Protein AF-0000000087792563 (afdb_homodimer)

Structure (mmCIF, N/CA/C/O backbone):
data_AF-0000000087792563-model_v1
#
loop_
_entity.id
_entity.type
_entity.pdbx_description
1 polymer 'Type III pantothenate kinase'
#
loop_
_atom_site.group_PDB
_atom_site.id
_atom_site.type_symbol
_atom_site.label_atom_id
_atom_site.label_alt_id
_atom_site.label_comp_id
_atom_site.label_asym_id
_atom_site.label_entity_id
_atom_site.label_seq_id
_atom_site.pdbx_PDB_ins_code
_atom_site.Cartn_x
_atom_site.Cartn_y
_atom_site.Cartn_z
_atom_site.occupancy
_atom_site.B_iso_or_equiv
_atom_site.auth_seq_id
_atom_site.auth_comp_id
_atom_site.auth_asym_id
_atom_site.auth_atom_id
_atom_site.pdbx_PDB_model_num
ATOM 1 N N . MET A 1 1 ? -8.352 38.094 11.867 1 97.44 1 MET A N 1
ATOM 2 C CA . MET A 1 1 ? -8.586 36.688 11.609 1 97.44 1 MET A CA 1
ATOM 3 C C . MET A 1 1 ? -7.312 36 11.148 1 97.44 1 MET A C 1
ATOM 5 O O . MET A 1 1 ? -6.418 36.656 10.594 1 97.44 1 MET A O 1
ATOM 9 N N . LEU A 1 2 ? -7.184 34.75 11.477 1 98.69 2 LEU A N 1
ATOM 10 C CA . LEU A 1 2 ? -6.02 33.969 11.055 1 98.69 2 LEU A CA 1
ATOM 11 C C . LEU A 1 2 ? -6.34 33.156 9.82 1 98.69 2 LEU A C 1
ATOM 13 O O . LEU A 1 2 ? -7.367 32.469 9.773 1 98.69 2 LEU A O 1
ATOM 17 N N . LEU A 1 3 ? -5.531 33.25 8.812 1 98.75 3 LEU A N 1
ATOM 18 C CA . LEU A 1 3 ? -5.582 32.375 7.633 1 98.75 3 LEU A CA 1
ATOM 19 C C . LEU A 1 3 ? -4.496 31.312 7.699 1 98.75 3 LEU A C 1
ATOM 21 O O . LEU A 1 3 ? -3.305 31.625 7.73 1 98.75 3 LEU A O 1
ATOM 25 N N . ALA A 1 4 ? -4.926 30.094 7.801 1 98.75 4 ALA A N 1
ATOM 26 C CA . ALA A 1 4 ? -3.992 28.969 7.918 1 98.75 4 ALA A CA 1
ATOM 27 C C . ALA A 1 4 ? -3.92 28.172 6.617 1 98.75 4 ALA A C 1
ATOM 29 O O . ALA A 1 4 ? -4.953 27.812 6.047 1 98.75 4 ALA A O 1
ATOM 30 N N . PHE A 1 5 ? -2.705 27.922 6.078 1 98.62 5 PHE A N 1
ATOM 31 C CA . PHE A 1 5 ? -2.465 27.156 4.863 1 98.62 5 PHE A CA 1
ATOM 32 C C . PHE A 1 5 ? -1.824 25.812 5.184 1 98.62 5 PHE A C 1
ATOM 34 O O . PHE A 1 5 ? -0.729 25.75 5.75 1 98.62 5 PHE A O 1
ATOM 41 N N . ASP A 1 6 ? -2.488 24.797 4.914 1 98.31 6 ASP A N 1
ATOM 42 C CA . ASP A 1 6 ? -1.938 23.438 4.898 1 98.31 6 ASP A CA 1
ATOM 43 C C . ASP A 1 6 ? -1.654 22.984 3.469 1 98.31 6 ASP A C 1
ATOM 45 O O . ASP A 1 6 ? -2.561 22.531 2.764 1 98.31 6 ASP A O 1
ATOM 49 N N . ILE A 1 7 ? -0.394 23.016 3.068 1 98 7 ILE A N 1
ATOM 50 C CA . ILE A 1 7 ? -0.004 22.75 1.687 1 98 7 ILE A CA 1
ATOM 51 C C . ILE A 1 7 ? 0.603 21.359 1.575 1 98 7 ILE A C 1
ATOM 53 O O . ILE A 1 7 ? 1.787 21.156 1.861 1 98 7 ILE A O 1
ATOM 57 N N . GLY A 1 8 ? -0.224 20.469 1.134 1 96.56 8 GLY A N 1
ATOM 58 C CA . GLY A 1 8 ? 0.228 19.109 0.909 1 96.56 8 GLY A CA 1
ATOM 59 C C . GLY A 1 8 ? 0.526 18.812 -0.548 1 96.56 8 GLY A C 1
ATOM 60 O O . GLY A 1 8 ? 0.315 19.656 -1.416 1 96.56 8 GLY A O 1
ATOM 61 N N . ASN A 1 9 ? 0.965 17.594 -0.846 1 95.88 9 ASN A N 1
ATOM 62 C CA . ASN A 1 9 ? 1.388 17.188 -2.184 1 95.88 9 ASN A CA 1
ATOM 63 C C . ASN A 1 9 ? 0.203 17.094 -3.141 1 95.88 9 ASN A C 1
ATOM 65 O O . ASN A 1 9 ? 0.352 17.328 -4.344 1 95.88 9 ASN A O 1
ATOM 69 N N . THR A 1 10 ? -0.894 16.766 -2.631 1 95.44 10 THR A N 1
ATOM 70 C CA . THR A 1 10 ? -2.062 16.531 -3.471 1 95.44 10 THR A CA 1
ATOM 71 C C . THR A 1 10 ? -3.049 17.688 -3.363 1 95.44 10 THR A C 1
ATOM 73 O O . THR A 1 10 ? -3.604 18.125 -4.367 1 95.44 10 THR A O 1
ATOM 76 N N . ASN A 1 11 ? -3.199 18.141 -2.129 1 95.94 11 ASN A N 1
ATOM 77 C CA . ASN A 1 11 ? -4.184 19.188 -1.896 1 95.94 11 ASN A CA 1
ATOM 78 C C . ASN A 1 11 ? -3.605 20.312 -1.044 1 95.94 11 ASN A C 1
ATOM 80 O O . ASN A 1 11 ? -2.717 20.078 -0.222 1 95.94 11 ASN A O 1
ATOM 84 N N . LEU A 1 12 ? -4.117 21.453 -1.312 1 97 12 LEU A N 1
ATOM 85 C CA . LEU A 1 12 ? -3.902 22.641 -0.505 1 97 12 LEU A CA 1
ATOM 86 C C . LEU A 1 12 ? -5.172 23.031 0.243 1 97 12 LEU A C 1
ATOM 88 O O . LEU A 1 12 ? -6.188 23.359 -0.376 1 97 12 LEU A O 1
ATOM 92 N N . THR A 1 13 ? -5.113 22.938 1.584 1 98.12 13 THR A N 1
ATOM 93 C CA . THR A 1 13 ? -6.27 23.266 2.406 1 98.12 13 THR A CA 1
ATOM 94 C C . THR A 1 13 ? -6.059 24.594 3.121 1 98.12 13 THR A C 1
ATOM 96 O O . THR A 1 13 ? -5 24.828 3.709 1 98.12 13 THR A O 1
ATOM 99 N N . VAL A 1 14 ? -7.055 25.484 3.029 1 98.5 14 VAL A N 1
ATOM 100 C CA . VAL A 1 14 ? -6.996 26.797 3.662 1 98.5 14 VAL A CA 1
ATOM 101 C C . VAL A 1 14 ? -8.117 26.922 4.695 1 98.5 14 VAL A C 1
ATOM 103 O O . VAL A 1 14 ? -9.273 26.609 4.406 1 98.5 14 VAL A O 1
ATOM 106 N N . GLY A 1 15 ? -7.734 27.344 5.914 1 98.56 15 GLY A N 1
ATOM 107 C CA . GLY A 1 15 ? -8.711 27.594 6.957 1 98.56 15 GLY A CA 1
ATOM 108 C C . GLY A 1 15 ? -8.695 29.031 7.457 1 98.56 15 GLY A C 1
ATOM 109 O O . GLY A 1 15 ? -7.625 29.609 7.66 1 98.56 15 GLY A O 1
ATOM 110 N N . LEU A 1 16 ? -9.859 29.672 7.551 1 98.69 16 LEU A N 1
ATOM 111 C CA . LEU A 1 16 ? -10.016 31 8.117 1 98.69 16 LEU A CA 1
ATOM 112 C C . LEU A 1 16 ? -10.57 30.938 9.539 1 98.69 16 LEU A C 1
ATOM 114 O O . LEU A 1 16 ? -11.703 30.5 9.75 1 98.69 16 LEU A O 1
ATOM 118 N N . TRP A 1 17 ? -9.734 31.359 10.492 1 98.56 17 TRP A N 1
ATOM 119 C CA . TRP A 1 17 ? -10.109 31.297 11.898 1 98.56 17 TRP A CA 1
ATOM 120 C C . TRP A 1 17 ? -10.586 32.656 12.391 1 98.56 17 TRP A C 1
ATOM 122 O O . TRP A 1 17 ? -9.898 33.688 12.211 1 98.56 17 TRP A O 1
ATOM 132 N N . LYS A 1 18 ? -11.719 32.719 12.992 1 97.56 18 LYS A N 1
ATOM 133 C CA . LYS A 1 18 ? -12.195 33.812 13.812 1 97.56 18 LYS A CA 1
ATOM 134 C C . LYS A 1 18 ? -12.141 33.469 15.297 1 97.56 18 LYS A C 1
ATOM 136 O O . LYS A 1 18 ? -13.094 32.938 15.844 1 97.56 18 LYS A O 1
ATOM 141 N N . GLY A 1 19 ? -11.055 33.938 15.961 1 94.69 19 GLY A N 1
ATOM 142 C CA . GLY A 1 19 ? -10.797 33.406 17.281 1 94.69 19 GLY A CA 1
ATOM 143 C C . GLY A 1 19 ? -10.594 31.891 17.281 1 94.69 19 GLY A C 1
ATOM 144 O O . GLY A 1 19 ? -9.75 31.375 16.547 1 94.69 19 GLY A O 1
ATOM 145 N N . ASP A 1 20 ? -11.477 31.219 18.016 1 95.5 20 ASP A N 1
ATOM 146 C CA . ASP A 1 20 ? -11.328 29.766 18.109 1 95.5 20 ASP A CA 1
ATOM 147 C C . ASP A 1 20 ? -12.25 29.047 17.125 1 95.5 20 ASP A C 1
ATOM 149 O O . ASP A 1 20 ? -12.203 27.828 17.016 1 95.5 20 ASP A O 1
ATOM 153 N N . GLU A 1 21 ? -12.922 29.797 16.375 1 97.38 21 GLU A N 1
ATOM 154 C CA . GLU A 1 21 ? -13.898 29.219 15.453 1 97.38 21 GLU A CA 1
ATOM 155 C C . GLU A 1 21 ? -13.336 29.156 14.031 1 97.38 21 GLU A C 1
ATOM 157 O O . GLU A 1 21 ? -12.797 30.141 13.523 1 97.38 21 GLU A O 1
ATOM 162 N N . LEU A 1 22 ? -13.391 27.984 13.445 1 98.12 22 LEU A N 1
ATOM 163 C CA . LEU A 1 22 ? -13.102 27.859 12.023 1 98.12 22 LEU A CA 1
ATOM 164 C C . LEU A 1 22 ? -14.25 28.406 11.18 1 98.12 22 LEU A C 1
ATOM 166 O O . LEU A 1 22 ? -15.188 27.656 10.859 1 98.12 22 LEU A O 1
ATOM 170 N N . ALA A 1 23 ? -14.148 29.609 10.742 1 98.06 23 ALA A N 1
ATOM 171 C CA . ALA A 1 23 ? -15.234 30.344 10.094 1 98.06 23 ALA A CA 1
ATOM 172 C C . ALA A 1 23 ? -15.453 29.844 8.664 1 98.06 23 ALA A C 1
ATOM 174 O O . ALA A 1 23 ? -16.578 29.891 8.156 1 98.06 23 ALA A O 1
ATOM 175 N N . ALA A 1 24 ? -14.422 29.422 7.98 1 97.94 24 ALA A N 1
ATOM 176 C CA . ALA A 1 24 ? -14.484 28.906 6.617 1 97.94 24 ALA A CA 1
ATOM 177 C C . ALA A 1 24 ? -13.281 28.016 6.312 1 97.94 24 ALA A C 1
ATOM 179 O O . ALA A 1 24 ? -12.234 28.141 6.953 1 97.94 24 ALA A O 1
ATOM 180 N N . GLN A 1 25 ? -13.477 27.172 5.414 1 98.19 25 GLN A N 1
ATOM 181 C CA . GLN A 1 25 ? -12.422 26.281 4.949 1 98.19 25 GLN A CA 1
ATOM 182 C C . GLN A 1 25 ? -12.555 26 3.459 1 98.19 25 GLN A C 1
ATOM 184 O O . GLN A 1 25 ? -13.672 25.828 2.953 1 98.19 25 GLN A O 1
ATOM 189 N N . TRP A 1 26 ? -11.461 25.938 2.723 1 98.31 26 TRP A N 1
ATOM 190 C CA . TRP A 1 26 ? -11.43 25.641 1.292 1 98.31 26 TRP A CA 1
ATOM 191 C C . TRP A 1 26 ? -10.336 24.641 0.961 1 98.31 26 TRP A C 1
ATOM 193 O O . TRP A 1 26 ? -9.328 24.547 1.668 1 98.31 26 TRP A O 1
ATOM 203 N N . ARG A 1 27 ? -10.594 23.875 0.012 1 97.06 27 ARG A N 1
ATOM 204 C CA . ARG A 1 27 ? -9.625 22.891 -0.464 1 97.06 27 ARG A CA 1
ATOM 205 C C . ARG A 1 27 ? -9.375 23.047 -1.959 1 97.06 27 ARG A C 1
ATOM 207 O O . ARG A 1 27 ? -10.32 23.125 -2.748 1 97.06 27 ARG A O 1
ATOM 214 N N . TYR A 1 28 ? -8.086 23.078 -2.363 1 98 28 TYR A N 1
ATOM 215 C CA . TYR A 1 28 ? -7.648 23.188 -3.752 1 98 28 TYR A CA 1
ATOM 216 C C . TYR A 1 28 ? -6.691 22.062 -4.105 1 98 28 TYR A C 1
ATOM 218 O O . TYR A 1 28 ? -6.023 21.5 -3.227 1 98 28 TYR A O 1
ATOM 226 N N . ALA A 1 29 ? -6.676 21.672 -5.434 1 96.94 29 ALA A N 1
ATOM 227 C CA . ALA A 1 29 ? -5.613 20.781 -5.887 1 96.94 29 ALA A CA 1
ATOM 228 C C . ALA A 1 29 ? -4.254 21.469 -5.832 1 96.94 29 ALA A C 1
ATOM 230 O O . ALA A 1 29 ? -4.133 22.641 -6.188 1 96.94 29 ALA A O 1
ATOM 231 N N . THR A 1 30 ? -3.273 20.75 -5.336 1 96.75 30 THR A N 1
ATOM 232 C CA . THR A 1 30 ? -1.925 21.312 -5.344 1 96.75 30 THR A CA 1
ATOM 233 C C . THR A 1 30 ? -1.375 21.375 -6.766 1 96.75 30 THR A C 1
ATOM 235 O O . THR A 1 30 ? -1.24 20.359 -7.434 1 96.75 30 THR A O 1
ATOM 238 N N . ARG A 1 31 ? -1.188 22.594 -7.207 1 96 31 ARG A N 1
ATOM 239 C CA . ARG A 1 31 ? -0.483 22.844 -8.461 1 96 31 ARG A CA 1
ATOM 240 C C . ARG A 1 31 ? 0.932 23.344 -8.195 1 96 31 ARG A C 1
ATOM 242 O O . ARG A 1 31 ? 1.132 24.531 -7.918 1 96 31 ARG A O 1
ATOM 249 N N . ARG A 1 32 ? 1.85 22.531 -8.414 1 93.69 32 ARG A N 1
ATOM 250 C CA . ARG A 1 32 ? 3.227 22.766 -7.996 1 93.69 32 ARG A CA 1
ATOM 251 C C . ARG A 1 32 ? 3.811 23.969 -8.727 1 93.69 32 ARG A C 1
ATOM 253 O O . ARG A 1 32 ? 4.766 24.594 -8.258 1 93.69 32 ARG A O 1
ATOM 260 N N . ASP A 1 33 ? 3.203 24.281 -9.867 1 95.94 33 ASP A N 1
ATOM 261 C CA . ASP A 1 33 ? 3.717 25.375 -10.672 1 95.94 33 ASP A CA 1
ATOM 262 C C . ASP A 1 33 ? 2.867 26.641 -10.484 1 95.94 33 ASP A C 1
ATOM 264 O O . ASP A 1 33 ? 3.031 27.609 -11.211 1 95.94 33 ASP A O 1
ATOM 268 N N . ALA A 1 34 ? 1.968 26.594 -9.547 1 96.75 34 ALA A N 1
ATOM 269 C CA . ALA A 1 34 ? 1.089 27.75 -9.32 1 96.75 34 ALA A CA 1
ATOM 270 C C . ALA A 1 34 ? 1.886 28.969 -8.883 1 96.75 34 ALA A C 1
ATOM 272 O O . ALA A 1 34 ? 2.838 28.859 -8.109 1 96.75 34 ALA A O 1
ATOM 273 N N . THR A 1 35 ? 1.521 30.172 -9.375 1 97 35 THR A N 1
ATOM 274 C CA . THR A 1 35 ? 2.121 31.438 -8.969 1 97 35 THR A CA 1
ATOM 275 C C . THR A 1 35 ? 1.335 32.062 -7.82 1 97 35 THR A C 1
ATOM 277 O O . THR A 1 35 ? 0.218 31.641 -7.523 1 97 35 THR A O 1
ATOM 280 N N . SER A 1 36 ? 2.002 33.062 -7.184 1 97.88 36 SER A N 1
ATOM 281 C CA . SER A 1 36 ? 1.341 33.812 -6.117 1 97.88 36 SER A CA 1
ATOM 282 C C . SER A 1 36 ? 0.033 34.406 -6.598 1 97.88 36 SER A C 1
ATOM 284 O O . SER A 1 36 ? -0.958 34.438 -5.867 1 97.88 36 SER A O 1
ATOM 286 N N . ASP A 1 37 ? -0.031 34.844 -7.848 1 97.88 37 ASP A N 1
ATOM 287 C CA . ASP A 1 37 ? -1.223 35.469 -8.406 1 97.88 37 ASP A CA 1
ATOM 288 C C . ASP A 1 37 ? -2.352 34.469 -8.586 1 97.88 37 ASP A C 1
ATOM 290 O O . ASP A 1 37 ? -3.523 34.781 -8.398 1 97.88 37 ASP A O 1
ATOM 294 N N . GLU A 1 38 ? -2.014 33.281 -9 1 97.75 38 GLU A N 1
ATOM 295 C CA . GLU A 1 38 ? -3.021 32.25 -9.164 1 97.75 38 GLU A CA 1
ATOM 296 C C . GLU A 1 38 ? -3.602 31.812 -7.812 1 97.75 38 GLU A C 1
ATOM 298 O O . GLU A 1 38 ? -4.805 31.594 -7.695 1 97.75 38 GLU A O 1
ATOM 303 N N . LEU A 1 39 ? -2.699 31.672 -6.836 1 97.62 39 LEU A N 1
ATOM 304 C CA . LEU A 1 39 ? -3.174 31.406 -5.484 1 97.62 39 LEU A CA 1
ATOM 305 C C . LEU A 1 39 ? -4.152 32.469 -5.023 1 97.62 39 LEU A C 1
ATOM 307 O O . LEU A 1 39 ? -5.199 32.156 -4.453 1 97.62 39 LEU A O 1
ATOM 311 N N . ALA A 1 40 ? -3.83 33.719 -5.285 1 97.56 40 ALA A N 1
ATOM 312 C CA . ALA A 1 40 ? -4.656 34.875 -4.898 1 97.56 40 ALA A CA 1
ATOM 313 C C . ALA A 1 40 ? -6.012 34.844 -5.598 1 97.56 40 ALA A C 1
ATOM 315 O O . ALA A 1 40 ? -7.043 35.094 -4.973 1 97.56 40 ALA A O 1
ATOM 316 N N . ALA A 1 41 ? -5.98 34.594 -6.867 1 97.25 41 ALA A N 1
ATOM 317 C CA . ALA A 1 41 ? -7.211 34.562 -7.648 1 97.25 41 ALA A CA 1
ATOM 318 C C . ALA A 1 41 ? -8.18 33.5 -7.102 1 97.25 41 ALA A C 1
ATOM 320 O O . ALA A 1 41 ? -9.367 33.781 -6.93 1 97.25 41 ALA A O 1
ATOM 321 N N . ASN A 1 42 ? -7.664 32.312 -6.871 1 96.62 42 ASN A N 1
ATOM 322 C CA . ASN A 1 42 ? -8.492 31.234 -6.336 1 96.62 42 ASN A CA 1
ATOM 323 C C . ASN A 1 42 ? -9.062 31.594 -4.965 1 96.62 42 ASN A C 1
ATOM 325 O O . ASN A 1 42 ? -10.258 31.422 -4.723 1 96.62 42 ASN A O 1
ATOM 329 N N . LEU A 1 43 ? -8.203 32.094 -4.109 1 97.75 43 LEU A N 1
ATOM 330 C CA . LEU A 1 43 ? -8.633 32.375 -2.746 1 97.75 43 LEU A CA 1
ATOM 331 C C . LEU A 1 43 ? -9.602 33.562 -2.723 1 97.75 43 LEU A C 1
ATOM 333 O O . LEU A 1 43 ? -10.516 33.625 -1.894 1 97.75 43 LEU A O 1
ATOM 337 N N . TYR A 1 44 ? -9.391 34.531 -3.617 1 97.44 44 TYR A N 1
ATOM 338 C CA . TYR A 1 44 ? -10.242 35.688 -3.674 1 97.44 44 TYR A CA 1
ATOM 339 C C . TYR A 1 44 ? -11.695 35.312 -3.949 1 97.44 44 TYR A C 1
ATOM 341 O O . TYR A 1 44 ? -12.609 35.812 -3.301 1 97.44 44 TYR A O 1
ATOM 349 N N . VAL A 1 45 ? -11.891 34.438 -4.898 1 97.62 45 VAL A N 1
ATOM 350 C CA . VAL A 1 45 ? -13.234 33.969 -5.234 1 97.62 45 VAL A CA 1
ATOM 351 C C . VAL A 1 45 ? -13.852 33.281 -4.02 1 97.62 45 VAL A C 1
ATOM 353 O O . VAL A 1 45 ? -15.023 33.5 -3.705 1 97.62 45 VAL A O 1
ATOM 356 N N . SER A 1 46 ? -13.047 32.469 -3.344 1 97.69 46 SER A N 1
ATOM 357 C CA . SER A 1 46 ? -13.516 31.781 -2.148 1 97.69 46 SER A CA 1
ATOM 358 C C . SER A 1 46 ? -13.938 32.781 -1.066 1 97.69 46 SER A C 1
ATOM 360 O O . SER A 1 46 ? -14.977 32.594 -0.428 1 97.69 46 SER A O 1
ATOM 362 N N . PHE A 1 47 ? -13.148 33.781 -0.849 1 97.62 47 PHE A N 1
ATOM 363 C CA . PHE A 1 47 ? -13.453 34.781 0.147 1 97.62 47 PHE A CA 1
ATOM 364 C C . PHE A 1 47 ? -14.75 35.5 -0.19 1 97.62 47 PHE A C 1
ATOM 366 O O . PHE A 1 47 ? -15.633 35.656 0.664 1 97.62 47 PHE A O 1
ATOM 373 N N . GLN A 1 48 ? -14.914 35.906 -1.394 1 96.69 48 GLN A N 1
ATOM 374 C CA . GLN A 1 48 ? -16.078 36.688 -1.822 1 96.69 48 GLN A CA 1
ATOM 375 C C . GLN A 1 48 ? -17.359 35.875 -1.675 1 96.69 48 GLN A C 1
ATOM 377 O O . GLN A 1 48 ? -18.375 36.375 -1.188 1 96.69 48 GLN A O 1
ATOM 382 N N . THR A 1 49 ? -17.297 34.688 -2.09 1 96.81 49 THR A N 1
ATOM 383 C CA . THR A 1 49 ? -18.484 33.844 -2.049 1 96.81 49 THR A CA 1
ATOM 384 C C . THR A 1 49 ? -18.891 33.562 -0.607 1 96.81 49 THR A C 1
ATOM 386 O O . THR A 1 49 ? -20.078 33.344 -0.323 1 96.81 49 THR A O 1
ATOM 389 N N . ALA A 1 50 ? -17.969 33.625 0.329 1 96.62 50 ALA A N 1
ATOM 390 C CA . ALA A 1 50 ? -18.25 33.375 1.741 1 96.62 50 ALA A CA 1
ATOM 391 C C . ALA A 1 50 ? -18.469 34.688 2.496 1 96.62 50 ALA A C 1
ATOM 393 O O . ALA A 1 50 ? -18.641 34.688 3.717 1 96.62 50 ALA A O 1
ATOM 394 N N . SER A 1 51 ? -18.406 35.812 1.759 1 96.88 51 SER A N 1
ATOM 395 C CA . SER A 1 51 ? -18.672 37.156 2.307 1 96.88 51 SER A CA 1
ATOM 396 C C . SER A 1 51 ? -17.578 37.562 3.301 1 96.88 51 SER A C 1
ATOM 398 O O . SER A 1 51 ? -17.875 38.094 4.371 1 96.88 51 SER A O 1
ATOM 400 N N . PHE A 1 52 ? -16.359 37.188 3.01 1 97.31 52 PHE A N 1
ATOM 401 C CA . PHE A 1 52 ? -15.18 37.688 3.709 1 97.31 52 PHE A CA 1
ATOM 402 C C . PHE A 1 52 ? -14.352 38.594 2.801 1 97.31 52 PHE A C 1
ATOM 404 O O . PHE A 1 52 ? -14.586 38.656 1.591 1 97.31 52 PHE A O 1
ATOM 411 N N . ALA A 1 53 ? -13.477 39.344 3.402 1 97.19 53 ALA A N 1
ATOM 412 C CA . ALA A 1 53 ? -12.547 40.219 2.666 1 97.19 53 ALA A CA 1
ATOM 413 C C . ALA A 1 53 ? -11.109 39.969 3.115 1 97.19 53 ALA A C 1
ATOM 415 O O . ALA A 1 53 ? -10.859 39.625 4.277 1 97.19 53 ALA A O 1
ATOM 416 N N . PHE A 1 54 ? -10.172 40.156 2.17 1 97.12 54 PHE A N 1
ATOM 417 C CA . PHE A 1 54 ? -8.758 39.969 2.475 1 97.12 54 PHE A CA 1
ATOM 418 C C . PHE A 1 54 ? -8.336 40.844 3.637 1 97.12 54 PHE A C 1
ATOM 420 O O . PHE A 1 54 ? -7.48 40.469 4.438 1 97.12 54 PHE A O 1
ATOM 427 N N . ARG A 1 55 ? -8.938 42 3.756 1 96.12 55 ARG A N 1
ATOM 428 C CA . ARG A 1 55 ? -8.578 42.969 4.785 1 96.12 55 ARG A CA 1
ATOM 429 C C . ARG A 1 55 ? -8.914 42.438 6.176 1 96.12 55 ARG A C 1
ATOM 431 O O . ARG A 1 55 ? -8.383 42.938 7.176 1 96.12 55 ARG A O 1
ATOM 438 N N . ASP A 1 56 ? -9.789 41.406 6.254 1 95.19 56 ASP A N 1
ATOM 439 C CA . ASP A 1 56 ? -10.195 40.844 7.527 1 95.19 56 ASP A CA 1
ATOM 440 C C . ASP A 1 56 ? -9.094 39.938 8.109 1 95.19 56 ASP A C 1
ATOM 442 O O . ASP A 1 56 ? -9.133 39.594 9.289 1 95.19 56 ASP A O 1
ATOM 446 N N . VAL A 1 57 ? -8.133 39.625 7.289 1 98.31 57 VAL A N 1
ATOM 447 C CA . VAL A 1 57 ? -7.066 38.719 7.703 1 98.31 57 VAL A CA 1
ATOM 448 C C . VAL A 1 57 ? -5.957 39.5 8.383 1 98.31 57 VAL A C 1
ATOM 450 O O . VAL A 1 57 ? -5.438 40.469 7.824 1 98.31 57 VAL A O 1
ATOM 453 N N . THR A 1 58 ? -5.598 39.125 9.586 1 97.56 58 THR A N 1
ATOM 454 C CA . THR A 1 58 ? -4.582 39.844 10.352 1 97.56 58 THR A CA 1
ATOM 455 C C . THR A 1 58 ? -3.371 38.938 10.602 1 97.56 58 THR A C 1
ATOM 457 O O . THR A 1 58 ? -2.354 39.406 11.125 1 97.56 58 THR A O 1
ATOM 460 N N . GLY A 1 59 ? -3.418 37.688 10.336 1 98.38 59 GLY A N 1
ATOM 461 C CA . GLY A 1 59 ? -2.316 36.75 10.484 1 98.38 59 GLY A CA 1
ATOM 462 C C . GLY A 1 59 ? -2.381 35.594 9.5 1 98.38 59 GLY A C 1
ATOM 463 O O . GLY A 1 59 ? -3.467 35.219 9.07 1 98.38 59 GLY A O 1
ATOM 464 N N . ILE A 1 60 ? -1.231 35.094 9.109 1 98.75 60 ILE A N 1
ATOM 465 C CA . ILE A 1 60 ? -1.137 33.938 8.188 1 98.75 60 ILE A CA 1
ATOM 466 C C . ILE A 1 60 ? -0.141 32.938 8.727 1 98.75 60 ILE A C 1
ATOM 468 O O . ILE A 1 60 ? 0.96 33.281 9.156 1 98.75 60 ILE A O 1
ATOM 472 N N . ALA A 1 61 ? -0.543 31.703 8.82 1 98.75 61 ALA A N 1
ATOM 473 C CA . ALA A 1 61 ? 0.321 30.578 9.18 1 98.75 61 ALA A CA 1
ATOM 474 C C . ALA A 1 61 ? 0.357 29.547 8.062 1 98.75 61 ALA A C 1
ATOM 476 O O . ALA A 1 61 ? -0.669 29.25 7.449 1 98.75 61 ALA A O 1
ATOM 477 N N . ILE A 1 62 ? 1.551 28.984 7.742 1 98.75 62 ILE A N 1
ATOM 478 C CA . ILE A 1 62 ? 1.714 28.094 6.602 1 98.75 62 ILE A CA 1
ATOM 479 C C . ILE A 1 62 ? 2.434 26.812 7.047 1 98.75 62 ILE A C 1
ATOM 481 O O . ILE A 1 62 ? 3.504 26.875 7.656 1 98.75 62 ILE A O 1
ATOM 485 N N . SER A 1 63 ? 1.862 25.734 6.883 1 98.31 63 SER A N 1
ATOM 486 C CA . SER A 1 63 ? 2.508 24.422 6.875 1 98.31 63 SER A CA 1
ATOM 487 C C . SER A 1 63 ? 2.609 23.875 5.461 1 98.31 63 SER A C 1
ATOM 489 O O . SER A 1 63 ? 1.595 23.703 4.781 1 98.31 63 SER A O 1
ATOM 491 N N . SER A 1 64 ? 3.82 23.594 4.949 1 97.5 64 SER A N 1
ATOM 492 C CA . SER A 1 64 ? 3.98 23.172 3.557 1 97.5 64 SER A CA 1
ATOM 493 C C . SER A 1 64 ? 5.016 22.062 3.424 1 97.5 64 SER A C 1
ATOM 495 O O . SER A 1 64 ? 6.062 22.094 4.074 1 97.5 64 SER A O 1
ATOM 497 N N . VAL A 1 65 ? 4.652 21.094 2.697 1 95.75 65 VAL A N 1
ATOM 498 C CA . VAL A 1 65 ? 5.625 20.062 2.352 1 95.75 65 VAL A CA 1
ATOM 499 C C . VAL A 1 65 ? 5.906 20.094 0.852 1 95.75 65 VAL A C 1
ATOM 501 O O . VAL A 1 65 ? 6.391 19.125 0.281 1 95.75 65 VAL A O 1
ATOM 504 N N . VAL A 1 66 ? 5.559 21.188 0.157 1 96 66 VAL A N 1
ATOM 505 C CA . VAL A 1 66 ? 5.758 21.391 -1.274 1 96 66 VAL A CA 1
ATOM 506 C C . VAL A 1 66 ? 6.75 22.516 -1.507 1 96 66 VAL A C 1
ATOM 508 O O . VAL A 1 66 ? 6.355 23.688 -1.61 1 96 66 VAL A O 1
ATOM 511 N N . PRO A 1 67 ? 7.949 22.188 -1.735 1 94.38 67 PRO A N 1
ATOM 512 C CA . PRO A 1 67 ? 9.008 23.203 -1.8 1 94.38 67 PRO A CA 1
ATOM 513 C C . PRO A 1 67 ? 8.742 24.266 -2.869 1 94.38 67 PRO A C 1
ATOM 515 O O . PRO A 1 67 ? 9.109 25.422 -2.691 1 94.38 67 PRO A O 1
ATOM 518 N N . SER A 1 68 ? 8.141 23.938 -3.949 1 95.25 68 SER A N 1
ATOM 519 C CA . SER A 1 68 ? 7.926 24.875 -5.051 1 95.25 68 SER A CA 1
ATOM 520 C C . SER A 1 68 ? 6.812 25.859 -4.73 1 95.25 68 SER A C 1
ATOM 522 O O . SER A 1 68 ? 6.805 26.984 -5.246 1 95.25 68 SER A O 1
ATOM 524 N N . LEU A 1 69 ? 5.902 25.5 -3.809 1 96.88 69 LEU A N 1
ATOM 525 C CA . LEU A 1 69 ? 4.734 26.328 -3.543 1 96.88 69 LEU A CA 1
ATOM 526 C C . LEU A 1 69 ? 4.949 27.188 -2.305 1 96.88 69 LEU A C 1
ATOM 528 O O . LEU A 1 69 ? 4.258 28.188 -2.113 1 96.88 69 LEU A O 1
ATOM 532 N N . THR A 1 70 ? 5.871 26.766 -1.49 1 97.12 70 THR A N 1
ATOM 533 C CA . THR A 1 70 ? 6.102 27.484 -0.239 1 97.12 70 THR A CA 1
ATOM 534 C C . THR A 1 70 ? 6.496 28.922 -0.507 1 97.12 70 THR A C 1
ATOM 536 O O . THR A 1 70 ? 5.871 29.859 0.011 1 97.12 70 THR A O 1
ATOM 539 N N . PRO A 1 71 ? 7.527 29.172 -1.415 1 97.94 71 PRO A N 1
ATOM 540 C CA . PRO A 1 71 ? 7.887 30.578 -1.683 1 97.94 71 PRO A CA 1
ATOM 541 C C . PRO A 1 71 ? 6.758 31.359 -2.342 1 97.94 71 PRO A C 1
ATOM 543 O O . PRO A 1 71 ? 6.609 32.562 -2.102 1 97.94 71 PRO A O 1
ATOM 546 N N . GLN A 1 72 ? 5.969 30.719 -3.145 1 98.31 72 GLN A N 1
ATOM 547 C CA . GLN A 1 72 ? 4.848 31.391 -3.793 1 98.31 72 GLN A CA 1
ATOM 548 C C . GLN A 1 72 ? 3.779 31.781 -2.775 1 98.31 72 GLN A C 1
ATOM 550 O O . GLN A 1 72 ? 3.139 32.812 -2.914 1 98.31 72 GLN A O 1
ATOM 555 N N . SER A 1 73 ? 3.584 30.938 -1.781 1 98.31 73 SER A N 1
ATOM 556 C CA . SER A 1 73 ? 2.607 31.234 -0.735 1 98.31 73 SER A CA 1
ATOM 557 C C . SER A 1 73 ? 3.062 32.375 0.148 1 98.31 73 SER A C 1
ATOM 559 O O . SER A 1 73 ? 2.244 33.188 0.59 1 98.31 73 SER A O 1
ATOM 561 N N . ILE A 1 74 ? 4.348 32.438 0.401 1 98.5 74 ILE A N 1
ATOM 562 C CA . ILE A 1 74 ? 4.918 33.531 1.157 1 98.5 74 ILE A CA 1
ATOM 563 C C . ILE A 1 74 ? 4.746 34.844 0.376 1 98.5 74 ILE A C 1
ATOM 565 O O . ILE A 1 74 ? 4.289 35.844 0.924 1 98.5 74 ILE A O 1
ATOM 569 N N . LYS A 1 75 ? 5.121 34.781 -0.894 1 98.62 75 LYS A N 1
ATOM 570 C CA . LYS A 1 75 ? 4.969 35.938 -1.76 1 98.62 75 LYS A CA 1
ATOM 571 C C . LYS A 1 75 ? 3.514 36.406 -1.819 1 98.62 75 LYS A C 1
ATOM 573 O O . LYS A 1 75 ? 3.232 37.594 -1.773 1 98.62 75 LYS A O 1
ATOM 578 N N . PHE A 1 76 ? 2.68 35.438 -1.947 1 98 76 PHE A N 1
ATOM 579 C CA . PHE A 1 76 ? 1.242 35.656 -1.942 1 98 76 PHE A CA 1
ATOM 580 C C . PHE A 1 76 ? 0.82 36.406 -0.674 1 98 76 PHE A C 1
ATOM 582 O O . PHE A 1 76 ? 0.061 37.375 -0.735 1 98 76 PHE A O 1
ATOM 589 N N . SER A 1 77 ? 1.232 35.969 0.48 1 98.5 77 SER A N 1
ATOM 590 C CA . SER A 1 77 ? 0.911 36.562 1.77 1 98.5 77 SER A CA 1
ATOM 591 C C . SER A 1 77 ? 1.374 38.031 1.833 1 98.5 77 SER A C 1
ATOM 593 O O . SER A 1 77 ? 0.626 38.906 2.27 1 98.5 77 SER A O 1
ATOM 595 N N . ARG A 1 78 ? 2.562 38.25 1.356 1 98.31 78 ARG A N 1
ATOM 596 C CA . ARG A 1 78 ? 3.158 39.594 1.394 1 98.31 78 ARG A CA 1
ATOM 597 C C . ARG A 1 78 ? 2.457 40.531 0.42 1 98.31 78 ARG A C 1
ATOM 599 O O . ARG A 1 78 ? 2.119 41.656 0.775 1 98.31 78 ARG A O 1
ATOM 606 N N . ASP A 1 79 ? 2.223 40.062 -0.704 1 98 79 ASP A N 1
ATOM 607 C CA . ASP A 1 79 ? 1.765 40.906 -1.79 1 98 79 ASP A CA 1
ATOM 608 C C . ASP A 1 79 ? 0.285 41.25 -1.632 1 98 79 ASP A C 1
ATOM 610 O O . ASP A 1 79 ? -0.138 42.375 -1.961 1 98 79 ASP A O 1
ATOM 614 N N . TYR A 1 80 ? -0.47 40.375 -1.158 1 97.88 80 TYR A N 1
ATOM 615 C CA . TYR A 1 80 ? -1.915 40.562 -1.212 1 97.88 80 TYR A CA 1
ATOM 616 C C . TYR A 1 80 ? -2.475 40.875 0.17 1 97.88 80 TYR A C 1
ATOM 618 O O . TYR A 1 80 ? -3.5 41.562 0.293 1 97.88 80 TYR A O 1
ATOM 626 N N . PHE A 1 81 ? -1.788 40.438 1.165 1 98 81 PHE A N 1
ATOM 627 C CA . PHE A 1 81 ? -2.277 40.688 2.516 1 98 81 PHE A CA 1
ATOM 628 C C . PHE A 1 81 ? -1.372 41.656 3.246 1 98 81 PHE A C 1
ATOM 630 O O . PHE A 1 81 ? -1.748 42.188 4.289 1 98 81 PHE A O 1
ATOM 637 N N . HIS A 1 82 ? -0.191 41.812 2.756 1 97.81 82 HIS A N 1
ATOM 638 C CA . HIS A 1 82 ? 0.815 42.656 3.393 1 97.81 82 HIS A CA 1
ATOM 639 C C . HIS A 1 82 ? 1.168 42.156 4.781 1 97.81 82 HIS A C 1
ATOM 641 O O . HIS A 1 82 ? 1.297 42.938 5.73 1 97.81 82 HIS A O 1
ATOM 647 N N . ILE A 1 83 ? 1.225 40.875 4.926 1 98.12 83 ILE A N 1
ATOM 648 C CA . ILE A 1 83 ? 1.524 40.188 6.168 1 98.12 83 ILE A CA 1
ATOM 649 C C . ILE A 1 83 ? 2.699 39.219 5.957 1 98.12 83 ILE A C 1
ATOM 651 O O . ILE A 1 83 ? 2.779 38.531 4.93 1 98.12 83 ILE A O 1
ATOM 655 N N . GLU A 1 84 ? 3.682 39.281 6.824 1 98.19 84 GLU A N 1
ATOM 656 C CA . GLU A 1 84 ? 4.695 38.219 6.859 1 98.19 84 GLU A CA 1
ATOM 657 C C . GLU A 1 84 ? 4.145 36.969 7.492 1 98.19 84 GLU A C 1
ATOM 659 O O . GLU A 1 84 ? 3.799 36.938 8.672 1 98.19 84 GLU A O 1
ATOM 664 N N . PRO A 1 85 ? 4.047 35.906 6.758 1 98.5 85 PRO A N 1
ATOM 665 C CA . PRO A 1 85 ? 3.439 34.719 7.312 1 98.5 85 PRO A CA 1
ATOM 666 C C . PRO A 1 85 ? 4.363 33.969 8.289 1 98.5 85 PRO A C 1
ATOM 668 O O . PRO A 1 85 ? 5.586 34.094 8.188 1 98.5 85 PRO A O 1
ATOM 671 N N . LEU A 1 86 ? 3.775 33.344 9.266 1 98.31 86 LEU A N 1
ATOM 672 C CA . LEU A 1 86 ? 4.484 32.375 10.086 1 98.31 86 LEU A CA 1
ATOM 673 C C . LEU A 1 86 ? 4.586 31.031 9.375 1 98.31 86 LEU A C 1
ATOM 675 O O . LEU A 1 86 ? 3.574 30.344 9.164 1 98.31 86 LEU A O 1
ATOM 679 N N . VAL A 1 87 ? 5.754 30.625 8.961 1 98 87 VAL A N 1
ATOM 680 C CA . VAL A 1 87 ? 5.961 29.391 8.227 1 98 87 VAL A CA 1
ATOM 681 C C . VAL A 1 87 ? 6.527 28.312 9.164 1 98 87 VAL A C 1
ATOM 683 O O . VAL A 1 87 ? 7.578 28.516 9.773 1 98 87 VAL A O 1
ATOM 686 N N . VAL A 1 88 ? 5.809 27.219 9.25 1 97.06 88 VAL A N 1
ATOM 687 C CA . VAL A 1 88 ? 6.27 26.109 10.086 1 97.06 88 VAL A CA 1
ATOM 688 C C . VAL A 1 88 ? 7.57 25.531 9.516 1 97.06 88 VAL A C 1
ATOM 690 O O . VAL A 1 88 ? 7.652 25.219 8.328 1 97.06 88 VAL A O 1
ATOM 693 N N . SER A 1 89 ? 8.531 25.438 10.359 1 90.94 89 SER A N 1
ATOM 694 C CA . SER A 1 89 ? 9.836 24.875 10 1 90.94 89 SER A CA 1
ATOM 695 C C . SER A 1 89 ? 10.523 24.266 11.219 1 90.94 89 SER A C 1
ATOM 697 O O . SER A 1 89 ? 10.031 24.391 12.344 1 90.94 89 SER A O 1
ATOM 699 N N . HIS A 1 90 ? 11.648 23.641 10.961 1 85.69 90 HIS A N 1
ATOM 700 C CA . HIS A 1 90 ? 12.422 23.031 12.039 1 85.69 90 HIS A CA 1
ATOM 701 C C . HIS A 1 90 ? 12.977 24.078 12.984 1 85.69 90 HIS A C 1
ATOM 703 O O . HIS A 1 90 ? 13.289 23.781 14.141 1 85.69 90 HIS A O 1
ATOM 709 N N . SER A 1 91 ? 13.102 25.297 12.523 1 89.25 91 SER A N 1
ATOM 710 C CA . SER A 1 91 ? 13.688 26.359 13.328 1 89.25 91 SER A CA 1
ATOM 711 C C . SER A 1 91 ? 12.641 27.047 14.188 1 89.25 91 SER A C 1
ATOM 713 O O . SER A 1 91 ? 12.977 27.766 15.141 1 89.25 91 SER A O 1
ATOM 715 N N . LEU A 1 92 ? 11.422 26.891 13.828 1 93.75 92 LEU A N 1
ATOM 716 C CA . LEU A 1 92 ? 10.344 27.5 14.594 1 93.75 92 LEU A CA 1
ATOM 717 C C . LEU A 1 92 ? 10.086 26.734 15.883 1 93.75 92 LEU A C 1
ATOM 719 O O . LEU A 1 92 ? 9.992 25.5 15.867 1 93.75 92 LEU A O 1
ATOM 723 N N . ASN A 1 93 ? 10.055 27.422 16.953 1 94.31 93 ASN A N 1
ATOM 724 C CA . ASN A 1 93 ? 9.703 26.766 18.219 1 94.31 93 ASN A CA 1
ATOM 725 C C . ASN A 1 93 ? 8.234 26.344 18.234 1 94.31 93 ASN A C 1
ATOM 727 O O . ASN A 1 93 ? 7.352 27.188 18.453 1 94.31 93 ASN A O 1
ATOM 731 N N . LEU A 1 94 ? 7.949 25.125 18.141 1 94.81 94 LEU A N 1
ATOM 732 C CA . LEU A 1 94 ? 6.586 24.609 18.078 1 94.81 94 LEU A CA 1
ATOM 733 C C . LEU A 1 94 ? 6.082 24.234 19.469 1 94.81 94 LEU A C 1
ATOM 735 O O . LEU A 1 94 ? 4.883 24.031 19.656 1 94.81 94 LEU A O 1
ATOM 739 N N . GLY A 1 95 ? 6.992 24.188 20.391 1 93.81 95 GLY A N 1
ATOM 740 C CA . GLY A 1 95 ? 6.633 23.703 21.719 1 93.81 95 GLY A CA 1
ATOM 741 C C . GLY A 1 95 ? 6.82 22.203 21.859 1 93.81 95 GLY A C 1
ATOM 742 O O . GLY A 1 95 ? 6.402 21.609 22.859 1 93.81 95 GLY A O 1
ATOM 743 N N . LEU A 1 96 ? 7.297 21.547 20.906 1 95.38 96 LEU A N 1
ATOM 744 C CA . LEU A 1 96 ? 7.652 20.125 20.922 1 95.38 96 LEU A CA 1
ATOM 745 C C . LEU A 1 96 ? 9.164 19.938 20.859 1 95.38 96 LEU A C 1
ATOM 747 O O . LEU A 1 96 ? 9.859 20.719 20.188 1 95.38 96 LEU A O 1
ATOM 751 N N . LYS A 1 97 ? 9.609 19.016 21.609 1 95.12 97 LYS A N 1
ATOM 752 C CA . LYS A 1 97 ? 10.961 18.531 21.328 1 95.12 97 LYS A CA 1
ATOM 753 C C . LYS A 1 97 ? 10.961 17.516 20.188 1 95.12 97 LYS A C 1
ATOM 755 O O . LYS A 1 97 ? 10.008 16.766 20.016 1 95.12 97 LYS A O 1
ATOM 760 N N . ASN A 1 98 ? 11.945 17.578 19.359 1 95.38 98 ASN A N 1
ATOM 761 C CA . ASN A 1 98 ? 12.031 16.688 18.203 1 95.38 98 ASN A CA 1
ATOM 762 C C . ASN A 1 98 ? 13.195 15.711 18.328 1 95.38 98 ASN A C 1
ATOM 764 O O . ASN A 1 98 ? 14.359 16.125 18.328 1 95.38 98 ASN A O 1
ATOM 768 N N . ARG A 1 99 ? 12.945 14.445 18.344 1 94.44 99 ARG A N 1
ATOM 769 C CA . ARG A 1 99 ? 13.945 13.406 18.547 1 94.44 99 ARG A CA 1
ATOM 770 C C . ARG A 1 99 ? 14.539 12.945 17.219 1 94.44 99 ARG A C 1
ATOM 772 O O . ARG A 1 99 ? 15.5 12.18 17.203 1 94.44 99 ARG A O 1
ATOM 779 N N . TYR A 1 100 ? 14.023 13.375 16.125 1 94.44 100 TYR A N 1
ATOM 780 C CA . TYR A 1 100 ? 14.484 12.953 14.805 1 94.44 100 TYR A CA 1
ATOM 781 C C . TYR A 1 100 ? 15.961 13.25 14.625 1 94.44 100 TYR A C 1
ATOM 783 O O . TYR A 1 100 ? 16.453 14.289 15.078 1 94.44 100 TYR A O 1
ATOM 791 N N . ASP A 1 101 ? 16.688 12.367 13.914 1 95.19 101 ASP A N 1
ATOM 792 C CA . ASP A 1 101 ? 18.125 12.531 13.672 1 95.19 101 ASP A CA 1
ATOM 793 C C . ASP A 1 101 ? 18.422 13.875 13.016 1 95.19 101 ASP A C 1
ATOM 795 O O . ASP A 1 101 ? 19.344 14.578 13.414 1 95.19 101 ASP A O 1
ATOM 799 N N . ASP A 1 102 ? 17.719 14.164 12.008 1 94.62 102 ASP A N 1
ATOM 800 C CA . ASP A 1 102 ? 17.75 15.453 11.32 1 94.62 102 ASP A CA 1
ATOM 801 C C . ASP A 1 102 ? 16.391 16.141 11.398 1 94.62 102 ASP A C 1
ATOM 803 O O . ASP A 1 102 ? 15.492 15.852 10.594 1 94.62 102 ASP A O 1
ATOM 807 N N . PRO A 1 103 ? 16.297 17.109 12.305 1 91.62 103 PRO A N 1
ATOM 808 C CA . PRO A 1 103 ? 15 17.766 12.508 1 91.62 103 PRO A CA 1
ATOM 809 C C . PRO A 1 103 ? 14.445 18.375 11.227 1 91.62 103 PRO A C 1
ATOM 811 O O . PRO A 1 103 ? 13.227 18.531 11.086 1 91.62 103 PRO A O 1
ATOM 814 N N . LYS A 1 104 ? 15.297 18.734 10.258 1 91.88 104 LYS A N 1
ATOM 815 C CA . LYS A 1 104 ? 14.875 19.375 9.023 1 91.88 104 LYS A CA 1
ATOM 816 C C . LYS A 1 104 ? 14.156 18.406 8.102 1 91.88 104 LYS A C 1
ATOM 818 O O . LYS A 1 104 ? 13.461 18.812 7.172 1 91.88 104 LYS A O 1
ATOM 823 N N . ALA A 1 105 ? 14.305 17.062 8.422 1 92.56 105 ALA A N 1
ATOM 824 C CA . ALA A 1 105 ? 13.812 16.016 7.523 1 92.56 105 ALA A CA 1
ATOM 825 C C . ALA A 1 105 ? 12.344 15.703 7.793 1 92.56 105 ALA A C 1
ATOM 827 O O . ALA A 1 105 ? 11.68 15.055 6.98 1 92.56 105 ALA A O 1
ATOM 828 N N . VAL A 1 106 ? 11.812 16.219 8.914 1 94.12 106 VAL A N 1
ATOM 829 C CA . VAL A 1 106 ? 10.438 15.891 9.281 1 94.12 106 VAL A CA 1
ATOM 830 C C . VAL A 1 106 ? 9.469 16.812 8.555 1 94.12 106 VAL A C 1
ATOM 832 O O . VAL A 1 106 ? 9.664 18.031 8.523 1 94.12 106 VAL A O 1
ATOM 835 N N . GLY A 1 107 ? 8.516 16.25 7.891 1 94.25 107 GLY A N 1
ATOM 836 C CA . GLY A 1 107 ? 7.477 17.062 7.27 1 94.25 107 GLY A CA 1
ATOM 837 C C . GLY A 1 107 ? 6.746 17.953 8.25 1 94.25 107 GLY A C 1
ATOM 838 O O . GLY A 1 107 ? 6.414 17.516 9.359 1 94.25 107 GLY A O 1
ATOM 839 N N . ALA A 1 108 ? 6.5 19.156 7.84 1 95.62 108 ALA A N 1
ATOM 840 C CA . ALA A 1 108 ? 5.824 20.141 8.695 1 95.62 108 ALA A CA 1
ATOM 841 C C . ALA A 1 108 ? 4.469 19.609 9.156 1 95.62 108 ALA A C 1
ATOM 843 O O . ALA A 1 108 ? 4.059 19.844 10.289 1 95.62 108 ALA A O 1
ATOM 844 N N . ASP A 1 109 ? 3.766 18.953 8.289 1 96.06 109 ASP A N 1
ATOM 845 C CA . ASP A 1 109 ? 2.432 18.438 8.594 1 96.06 109 ASP A CA 1
ATOM 846 C C . ASP A 1 109 ? 2.48 17.422 9.734 1 96.06 109 ASP A C 1
ATOM 848 O O . ASP A 1 109 ? 1.598 17.406 10.594 1 96.06 109 ASP A O 1
ATOM 852 N N . ARG A 1 110 ? 3.477 16.547 9.758 1 96.94 110 ARG A N 1
ATOM 853 C CA . ARG A 1 110 ? 3.619 15.531 10.797 1 96.94 110 ARG A CA 1
ATOM 854 C C . ARG A 1 110 ? 3.812 16.172 12.164 1 96.94 110 ARG A C 1
ATOM 856 O O . ARG A 1 110 ? 3.201 15.758 13.148 1 96.94 110 ARG A O 1
ATOM 863 N N . LEU A 1 111 ? 4.664 17.25 12.227 1 97.38 111 LEU A N 1
ATOM 864 C CA . LEU A 1 111 ? 4.895 17.984 13.469 1 97.38 111 LEU A CA 1
ATOM 865 C C . LEU A 1 111 ? 3.625 18.703 13.922 1 97.38 111 LEU A C 1
ATOM 867 O O . LEU A 1 111 ? 3.258 18.641 15.094 1 97.38 111 LEU A O 1
ATOM 871 N N . VAL A 1 112 ? 2.975 19.344 13.023 1 98.31 112 VAL A N 1
ATOM 872 C CA . VAL A 1 112 ? 1.79 20.141 13.32 1 98.31 112 VAL A CA 1
ATOM 873 C C . VAL A 1 112 ? 0.667 19.234 13.812 1 98.31 112 VAL A C 1
ATOM 875 O O . VAL A 1 112 ? -0.016 19.562 14.789 1 98.31 112 VAL A O 1
ATOM 878 N N . ASN A 1 113 ? 0.446 18.109 13.141 1 98.5 113 ASN A N 1
ATOM 879 C CA . ASN A 1 113 ? -0.556 17.141 13.562 1 98.5 113 ASN A CA 1
ATOM 880 C C . ASN A 1 113 ? -0.259 16.609 14.961 1 98.5 113 ASN A C 1
ATOM 882 O O . ASN A 1 113 ? -1.163 16.484 15.789 1 98.5 113 ASN A O 1
ATOM 886 N N . GLY A 1 114 ? 1.034 16.219 15.172 1 98.19 114 GLY A N 1
ATOM 887 C CA . GLY A 1 114 ? 1.438 15.742 16.484 1 98.19 114 GLY A CA 1
ATOM 888 C C . GLY A 1 114 ? 1.159 16.734 17.594 1 98.19 114 GLY A C 1
ATOM 889 O O . GLY A 1 114 ? 0.631 16.375 18.641 1 98.19 114 GLY A O 1
ATOM 890 N N . LEU A 1 115 ? 1.521 18 17.359 1 98.31 115 LEU A N 1
ATOM 891 C CA . LEU A 1 115 ? 1.302 19.047 18.344 1 98.31 115 LEU A CA 1
ATOM 892 C C . LEU A 1 115 ? -0.181 19.188 18.672 1 98.31 115 LEU A C 1
ATOM 894 O O . LEU A 1 115 ? -0.559 19.266 19.844 1 98.31 115 LEU A O 1
ATOM 898 N N . ALA A 1 116 ? -0.996 19.266 17.594 1 98.62 116 ALA A N 1
ATOM 899 C CA . ALA A 1 116 ? -2.432 19.469 17.781 1 98.62 116 ALA A CA 1
ATOM 900 C C . ALA A 1 116 ? -3.043 18.328 18.594 1 98.62 116 ALA A C 1
ATOM 902 O O . ALA A 1 116 ? -3.801 18.578 19.531 1 98.62 116 ALA A O 1
ATOM 903 N N . ALA A 1 117 ? -2.727 17.094 18.234 1 98.75 117 ALA A N 1
ATOM 904 C CA . ALA A 1 117 ? -3.254 15.938 18.953 1 98.75 117 ALA A CA 1
ATOM 905 C C . ALA A 1 117 ? -2.777 15.922 20.391 1 98.75 117 ALA A C 1
ATOM 907 O O . ALA A 1 117 ? -3.557 15.633 21.312 1 98.75 117 ALA A O 1
ATOM 908 N N . TRP A 1 118 ? -1.506 16.219 20.609 1 98.56 118 TRP A N 1
ATOM 909 C CA . TRP A 1 118 ? -0.907 16.219 21.953 1 98.56 118 TRP A CA 1
ATOM 910 C C . TRP A 1 118 ? -1.588 17.234 22.859 1 98.56 118 TRP A C 1
ATOM 912 O O . TRP A 1 118 ? -1.914 16.938 24 1 98.56 118 TRP A O 1
ATOM 922 N N . LYS A 1 119 ? -1.808 18.406 22.344 1 98.19 119 LYS A N 1
ATOM 923 C CA . LYS A 1 119 ? -2.463 19.453 23.125 1 98.19 119 LYS A CA 1
ATOM 924 C C . LYS A 1 119 ? -3.904 19.078 23.453 1 98.19 119 LYS A C 1
ATOM 926 O O . LYS A 1 119 ? -4.414 19.422 24.516 1 98.19 119 LYS A O 1
ATOM 931 N N . LYS A 1 120 ? -4.594 18.422 22.547 1 97.56 120 LYS A N 1
ATOM 932 C CA . LYS A 1 120 ? -5.973 17.984 22.766 1 97.56 120 LYS A CA 1
ATOM 933 C C . LYS A 1 120 ? -6.051 16.859 23.797 1 97.56 120 LYS A C 1
ATOM 935 O O . LYS A 1 120 ? -6.965 16.828 24.625 1 97.56 120 LYS A O 1
ATOM 940 N N . ALA A 1 121 ? -5.117 15.938 23.719 1 97.62 121 ALA A N 1
ATOM 941 C CA . ALA A 1 121 ? -5.188 14.727 24.531 1 97.62 121 ALA A CA 1
ATOM 942 C C . ALA A 1 121 ? -4.578 14.945 25.906 1 97.62 121 ALA A C 1
ATOM 944 O O . ALA A 1 121 ? -4.926 14.25 26.875 1 97.62 121 ALA A O 1
ATOM 945 N N . ASN A 1 122 ? -3.562 15.875 26.062 1 96.81 122 ASN A N 1
ATOM 946 C CA . ASN A 1 122 ? -2.811 16.125 27.297 1 96.81 122 ASN A CA 1
ATOM 947 C C . ASN A 1 122 ? -2.182 14.844 27.828 1 96.81 122 ASN A C 1
ATOM 949 O O . ASN A 1 122 ? -2.227 14.586 29.031 1 96.81 122 ASN A O 1
ATOM 953 N N . ARG A 1 123 ? -1.742 13.93 27.047 1 97.75 123 ARG A N 1
ATOM 954 C CA . ARG A 1 123 ? -0.985 12.695 27.25 1 97.75 123 ARG A CA 1
ATOM 955 C C . ARG A 1 123 ? -0.302 12.258 25.969 1 97.75 123 ARG A C 1
ATOM 957 O O . ARG A 1 123 ? -0.396 12.938 24.938 1 97.75 123 ARG A O 1
ATOM 964 N N . ALA A 1 124 ? 0.422 11.156 26 1 98.62 124 ALA A N 1
ATOM 965 C CA . ALA A 1 124 ? 1.06 10.648 24.797 1 98.62 124 ALA A CA 1
ATOM 966 C C . ALA A 1 124 ? 0.026 10.367 23.703 1 98.62 124 ALA A C 1
ATOM 968 O O . ALA A 1 124 ? -1.108 9.984 24 1 98.62 124 ALA A O 1
ATOM 969 N N . VAL A 1 125 ? 0.427 10.555 22.453 1 98.88 125 VAL A N 1
ATOM 970 C CA . VAL A 1 125 ? -0.523 10.352 21.375 1 98.88 125 VAL A CA 1
ATOM 971 C C . VAL A 1 125 ? 0.163 9.633 20.203 1 98.88 125 VAL A C 1
ATOM 973 O O . VAL A 1 125 ? 1.383 9.719 20.047 1 98.88 125 VAL A O 1
ATOM 976 N N . VAL A 1 126 ? -0.545 8.883 19.5 1 98.94 126 VAL A N 1
ATOM 977 C CA . VAL A 1 126 ? -0.24 8.375 18.172 1 98.94 126 VAL A CA 1
ATOM 978 C C . VAL A 1 126 ? -1.229 8.953 17.156 1 98.94 126 VAL A C 1
ATOM 980 O O . VAL A 1 126 ? -2.438 8.969 17.406 1 98.94 126 VAL A O 1
ATOM 983 N N . VAL A 1 127 ? -0.738 9.523 16.078 1 98.94 127 VAL A N 1
ATOM 984 C CA . VAL A 1 127 ? -1.59 10.125 15.062 1 98.94 127 VAL A CA 1
ATOM 985 C C . VAL A 1 127 ? -1.439 9.367 13.742 1 98.94 127 VAL A C 1
ATOM 987 O O . VAL A 1 127 ? -0.336 9.258 13.203 1 98.94 127 VAL A O 1
ATOM 990 N N . ALA A 1 128 ? -2.496 8.812 13.281 1 98.94 128 ALA A N 1
ATOM 991 C CA . ALA A 1 128 ? -2.557 8.234 11.938 1 98.94 128 ALA A CA 1
ATOM 992 C C . ALA A 1 128 ? -3.137 9.219 10.938 1 98.94 128 ALA A C 1
ATOM 994 O O . ALA A 1 128 ? -4.285 9.656 11.07 1 98.94 128 ALA A O 1
ATOM 995 N N . ASP A 1 129 ? -2.363 9.609 9.945 1 98.75 129 ASP A N 1
ATOM 996 C CA . ASP A 1 129 ? -2.787 10.562 8.922 1 98.75 129 ASP A CA 1
ATOM 997 C C . ASP A 1 129 ? -2.949 9.883 7.57 1 98.75 129 ASP A C 1
ATOM 999 O O . ASP A 1 129 ? -1.968 9.438 6.973 1 98.75 129 ASP A O 1
ATOM 1003 N N . PHE A 1 130 ? -4.152 9.805 7.078 1 98.19 130 PHE A N 1
ATOM 1004 C CA . PHE A 1 130 ? -4.461 9.156 5.809 1 98.19 130 PHE A CA 1
ATOM 1005 C C . PHE A 1 130 ? -4.488 10.18 4.676 1 98.19 130 PHE A C 1
ATOM 1007 O O . PHE A 1 130 ? -5.559 10.602 4.238 1 98.19 130 PHE A O 1
ATOM 1014 N N . GLY A 1 131 ? -3.367 10.5 4.105 1 95.88 131 GLY A N 1
ATOM 1015 C CA . GLY A 1 131 ? -3.23 11.422 2.99 1 95.88 131 GLY A CA 1
ATOM 1016 C C . GLY A 1 131 ? -2.555 10.812 1.781 1 95.88 131 GLY A C 1
ATOM 1017 O O . GLY A 1 131 ? -2.84 9.664 1.421 1 95.88 131 GLY A O 1
ATOM 1018 N N . THR A 1 132 ? -1.706 11.695 1.107 1 95.88 132 THR A N 1
ATOM 1019 C CA . THR A 1 132 ? -0.906 11.188 -0.001 1 95.88 132 THR A CA 1
ATOM 1020 C C . THR A 1 132 ? -0.064 9.992 0.445 1 95.88 132 THR A C 1
ATOM 1022 O O . THR A 1 132 ? 0.051 9 -0.279 1 95.88 132 THR A O 1
ATOM 1025 N N . ALA A 1 133 ? 0.521 10.164 1.526 1 97.5 133 ALA A N 1
ATOM 1026 C CA . ALA A 1 133 ? 1.099 9.055 2.283 1 97.5 133 ALA A CA 1
ATOM 1027 C C . ALA A 1 133 ? 0.259 8.734 3.516 1 97.5 133 ALA A C 1
ATOM 1029 O O . ALA A 1 133 ? -0.55 9.555 3.953 1 97.5 133 ALA A O 1
ATOM 1030 N N . THR A 1 134 ? 0.276 7.57 3.971 1 98.38 134 THR A N 1
ATOM 1031 C CA . THR A 1 134 ? -0.238 7.215 5.289 1 98.38 134 THR A CA 1
ATOM 1032 C C . THR A 1 134 ? 0.869 7.281 6.336 1 98.38 134 THR A C 1
ATOM 1034 O O . THR A 1 134 ? 1.87 6.57 6.234 1 98.38 134 THR A O 1
ATOM 1037 N N . THR A 1 135 ? 0.744 8.156 7.285 1 98.56 135 THR A N 1
ATOM 1038 C CA . THR A 1 135 ? 1.775 8.266 8.312 1 98.56 135 THR A CA 1
ATOM 1039 C C . THR A 1 135 ? 1.21 7.918 9.688 1 98.56 135 THR A C 1
ATOM 1041 O O . THR A 1 135 ? 0.021 8.117 9.938 1 98.56 135 THR A O 1
ATOM 1044 N N . VAL A 1 136 ? 1.993 7.355 10.492 1 98.88 136 VAL A N 1
ATOM 1045 C CA . VAL A 1 136 ? 1.728 7.141 11.914 1 98.88 136 VAL A CA 1
ATOM 1046 C C . VAL A 1 136 ? 2.859 7.738 12.75 1 98.88 136 VAL A C 1
ATOM 1048 O O . VAL A 1 136 ? 3.994 7.258 12.703 1 98.88 136 VAL A O 1
ATOM 1051 N N . ASP A 1 137 ? 2.555 8.758 13.461 1 98.62 137 ASP A N 1
ATOM 1052 C CA . ASP A 1 137 ? 3.543 9.492 14.25 1 98.62 137 ASP A CA 1
ATOM 1053 C C . ASP A 1 137 ? 3.166 9.508 15.727 1 98.62 137 ASP A C 1
ATOM 1055 O O . ASP A 1 137 ? 1.996 9.344 16.078 1 98.62 137 ASP A O 1
ATOM 1059 N N . ALA A 1 138 ? 4.191 9.734 16.547 1 98.75 138 ALA A N 1
ATOM 1060 C CA . ALA A 1 138 ? 3.926 9.695 17.984 1 98.75 138 ALA A CA 1
ATOM 1061 C C . ALA A 1 138 ? 4.559 10.898 18.688 1 98.75 138 ALA A C 1
ATOM 1063 O O . ALA A 1 138 ? 5.609 11.391 18.266 1 98.75 138 ALA A O 1
ATOM 1064 N N . VAL A 1 139 ? 3.918 11.367 19.703 1 98.62 139 VAL A N 1
ATOM 1065 C CA . VAL A 1 139 ? 4.414 12.367 20.641 1 98.62 139 VAL A CA 1
ATOM 1066 C C . VAL A 1 139 ? 4.273 11.852 22.062 1 98.62 139 VAL A C 1
ATOM 1068 O O . VAL A 1 139 ? 3.217 11.344 22.438 1 98.62 139 VAL A O 1
ATOM 1071 N N . SER A 1 140 ? 5.297 11.953 22.828 1 98.31 140 SER A N 1
ATOM 1072 C CA . SER A 1 140 ? 5.266 11.492 24.219 1 98.31 140 SER A CA 1
ATOM 1073 C C . SER A 1 140 ? 4.457 12.438 25.094 1 98.31 140 SER A C 1
ATOM 1075 O O . SER A 1 140 ? 4.105 13.539 24.672 1 98.31 140 SER A O 1
ATOM 1077 N N . GLY A 1 141 ? 4.18 11.984 26.266 1 97.88 141 GLY A N 1
ATOM 1078 C CA . GLY A 1 141 ? 3.402 12.773 27.203 1 97.88 141 GLY A CA 1
ATOM 1079 C C . GLY A 1 141 ? 4.055 14.102 27.562 1 97.88 141 GLY A C 1
ATOM 1080 O O . GLY A 1 141 ? 3.367 15.078 27.859 1 97.88 141 GLY A O 1
ATOM 1081 N N . ASP A 1 142 ? 5.328 14.188 27.516 1 96.88 142 ASP A N 1
ATOM 1082 C CA . ASP A 1 142 ? 6.047 15.406 27.891 1 96.88 142 ASP A CA 1
ATOM 1083 C C . ASP A 1 142 ? 6.289 16.297 26.672 1 96.88 142 ASP A C 1
ATOM 1085 O O . ASP A 1 142 ? 7.027 17.281 26.766 1 96.88 142 ASP A O 1
ATOM 1089 N N . GLY A 1 143 ? 5.785 15.898 25.547 1 97.38 143 GLY A N 1
ATOM 1090 C CA . GLY A 1 143 ? 5.816 16.766 24.375 1 97.38 143 GLY A CA 1
ATOM 1091 C C . GLY A 1 143 ? 7.031 16.547 23.5 1 97.38 143 GLY A C 1
ATOM 1092 O O . GLY A 1 143 ? 7.582 17.5 22.938 1 97.38 143 GLY A O 1
ATOM 1093 N N . THR A 1 144 ? 7.484 15.32 23.422 1 97.31 144 THR A N 1
ATOM 1094 C CA . THR A 1 144 ? 8.57 14.969 22.516 1 97.31 144 THR A CA 1
ATOM 1095 C C . THR A 1 144 ? 8.031 14.234 21.281 1 97.31 144 THR A C 1
ATOM 1097 O O . THR A 1 144 ? 7.363 13.211 21.406 1 97.31 144 THR A O 1
ATOM 1100 N N . TYR A 1 145 ? 8.297 14.844 20.141 1 97.75 145 TYR A N 1
ATOM 1101 C CA . TYR A 1 145 ? 8.047 14.117 18.906 1 97.75 145 TYR A CA 1
ATOM 1102 C C . TYR A 1 145 ? 8.977 12.914 18.766 1 97.75 145 TYR A C 1
ATOM 1104 O O . TYR A 1 145 ? 10.203 13.078 18.719 1 97.75 145 TYR A O 1
ATOM 1112 N N . LEU A 1 146 ? 8.422 11.695 18.641 1 98.12 146 LEU A N 1
ATOM 1113 C CA . LEU A 1 146 ? 9.195 10.469 18.797 1 98.12 146 LEU A CA 1
ATOM 1114 C C . LEU A 1 146 ? 9.477 9.82 17.438 1 98.12 146 LEU A C 1
ATOM 1116 O O . LEU A 1 146 ? 10.109 8.766 17.375 1 98.12 146 LEU A O 1
ATOM 1120 N N . GLY A 1 147 ? 8.977 10.414 16.328 1 97.69 147 GLY A N 1
ATOM 1121 C CA . GLY A 1 147 ? 9.078 9.781 15.031 1 97.69 147 GLY A CA 1
ATOM 1122 C C . GLY A 1 147 ? 7.871 8.922 14.688 1 97.69 147 GLY A C 1
ATOM 1123 O O . GLY A 1 147 ? 6.805 9.078 15.289 1 97.69 147 GLY A O 1
ATOM 1124 N N . GLY A 1 148 ? 8.102 8.133 13.695 1 98.31 148 GLY A N 1
ATOM 1125 C CA . GLY A 1 148 ? 6.996 7.297 13.25 1 98.31 148 GLY A CA 1
ATOM 1126 C C . GLY A 1 148 ? 7.27 6.598 11.93 1 98.31 148 GLY A C 1
ATOM 1127 O O . GLY A 1 148 ? 8.422 6.312 11.602 1 98.31 148 GLY A O 1
ATOM 1128 N N . ALA A 1 149 ? 6.211 6.223 11.297 1 98.75 149 ALA A N 1
ATOM 1129 C CA . ALA A 1 149 ? 6.266 5.43 10.07 1 98.75 149 ALA A CA 1
ATOM 1130 C C . ALA A 1 149 ? 5.566 6.148 8.922 1 98.75 149 ALA A C 1
ATOM 1132 O O . ALA A 1 149 ? 4.617 6.902 9.141 1 98.75 149 ALA A O 1
ATOM 1133 N N . ILE A 1 150 ? 6.039 5.941 7.691 1 98.5 150 ILE A N 1
ATOM 1134 C CA . ILE A 1 150 ? 5.461 6.488 6.469 1 98.5 150 ILE A CA 1
ATOM 1135 C C . ILE A 1 150 ? 5.145 5.352 5.5 1 98.5 150 ILE A C 1
ATOM 1137 O O . ILE A 1 150 ? 6.039 4.621 5.074 1 98.5 150 ILE A O 1
ATOM 1141 N N . ALA A 1 151 ? 3.957 5.16 5.184 1 98.62 151 ALA A N 1
ATOM 1142 C CA . ALA A 1 151 ? 3.494 4.168 4.219 1 98.62 151 ALA A CA 1
ATOM 1143 C C . ALA A 1 151 ? 2.84 4.836 3.012 1 98.62 151 ALA A C 1
ATOM 1145 O O . ALA A 1 151 ? 2.381 5.977 3.102 1 98.62 151 ALA A O 1
ATOM 1146 N N . PRO A 1 152 ? 2.857 4.156 1.84 1 98.06 152 PRO A N 1
ATOM 1147 C CA . PRO A 1 152 ? 2.117 4.723 0.708 1 98.06 152 PRO A CA 1
ATOM 1148 C C . PRO A 1 152 ? 0.639 4.941 1.021 1 98.06 152 PRO A C 1
ATOM 1150 O O . PRO A 1 152 ? 0.023 4.129 1.714 1 98.06 152 PRO A O 1
ATOM 1153 N N . GLY A 1 153 ? 0.106 6.004 0.577 1 98 153 GLY A N 1
ATOM 1154 C CA . GLY A 1 153 ? -1.312 6.266 0.77 1 98 153 GLY A CA 1
ATOM 1155 C C . GLY A 1 153 ? -2.205 5.352 -0.044 1 98 153 GLY A C 1
ATOM 1156 O O . GLY A 1 153 ? -1.76 4.754 -1.027 1 98 153 GLY A O 1
ATOM 1157 N N . ILE A 1 154 ? -3.404 5.242 0.372 1 97.62 154 ILE A N 1
ATOM 1158 C CA . ILE A 1 154 ? -4.359 4.355 -0.284 1 97.62 154 ILE A CA 1
ATOM 1159 C C . ILE A 1 154 ? -4.578 4.809 -1.726 1 97.62 154 ILE A C 1
ATOM 1161 O O . ILE A 1 154 ? -4.582 3.986 -2.646 1 97.62 154 ILE A O 1
ATOM 1165 N N . GLY A 1 155 ? -4.746 6.082 -1.964 1 95.88 155 GLY A N 1
ATOM 1166 C CA . GLY A 1 155 ? -5.031 6.617 -3.287 1 95.88 155 GLY A CA 1
ATOM 1167 C C . GLY A 1 155 ? -3.914 6.371 -4.285 1 95.88 155 GLY A C 1
ATOM 1168 O O . GLY A 1 155 ? -4.148 5.832 -5.367 1 95.88 155 GLY A O 1
ATOM 1169 N N . ILE A 1 156 ? -2.701 6.738 -3.9 1 95.88 156 ILE A N 1
ATOM 1170 C CA . ILE A 1 156 ? -1.591 6.605 -4.84 1 95.88 156 ILE A CA 1
ATOM 1171 C C . ILE A 1 156 ? -1.291 5.125 -5.078 1 95.88 156 ILE A C 1
ATOM 1173 O O . ILE A 1 156 ? -0.865 4.742 -6.168 1 95.88 156 ILE A O 1
ATOM 1177 N N . SER A 1 157 ? -1.512 4.293 -4.078 1 96.5 157 SER A N 1
ATOM 1178 C CA . SER A 1 157 ? -1.298 2.855 -4.219 1 96.5 157 SER A CA 1
ATOM 1179 C C . SER A 1 157 ? -2.318 2.234 -5.168 1 96.5 157 SER A C 1
ATOM 1181 O O . SER A 1 157 ? -1.981 1.347 -5.953 1 96.5 157 SER A O 1
ATOM 1183 N N . THR A 1 158 ? -3.543 2.646 -5.043 1 95.56 158 THR A N 1
ATOM 1184 C CA . THR A 1 158 ? -4.586 2.174 -5.949 1 95.56 158 THR A CA 1
ATOM 1185 C C . THR A 1 158 ? -4.25 2.535 -7.391 1 95.56 158 THR A C 1
ATOM 1187 O O . THR A 1 158 ? -4.395 1.708 -8.297 1 95.56 158 THR A O 1
ATOM 1190 N N . ASP A 1 159 ? -3.818 3.773 -7.605 1 95.38 159 ASP A N 1
ATOM 1191 C CA . ASP A 1 159 ? -3.424 4.219 -8.938 1 95.38 159 ASP A CA 1
ATOM 1192 C C . ASP A 1 159 ? -2.256 3.391 -9.477 1 95.38 159 ASP A C 1
ATOM 1194 O O . ASP A 1 159 ? -2.215 3.057 -10.656 1 95.38 159 ASP A O 1
ATOM 1198 N N . ALA A 1 160 ? -1.321 3.139 -8.594 1 95.88 160 ALA A N 1
ATOM 1199 C CA . ALA A 1 160 ? -0.169 2.326 -8.969 1 95.88 160 ALA A CA 1
ATOM 1200 C C . ALA A 1 160 ? -0.6 0.921 -9.383 1 95.88 160 ALA A C 1
ATOM 1202 O O . ALA A 1 160 ? -0.078 0.365 -10.352 1 95.88 160 ALA A O 1
ATOM 1203 N N . LEU A 1 161 ? -1.518 0.317 -8.648 1 96.5 161 LEU A N 1
ATOM 1204 C CA . LEU A 1 161 ? -2.043 -1.009 -8.953 1 96.5 161 LEU A CA 1
ATOM 1205 C C . LEU A 1 161 ? -2.699 -1.028 -10.328 1 96.5 161 LEU A C 1
ATOM 1207 O O . LEU A 1 161 ? -2.451 -1.937 -11.125 1 96.5 161 LEU A O 1
ATOM 1211 N N . PHE A 1 162 ? -3.51 -0.036 -10.633 1 94.94 162 PHE A N 1
ATOM 1212 C CA . PHE A 1 162 ? -4.207 0.077 -11.906 1 94.94 162 PHE A CA 1
ATOM 1213 C C . PHE A 1 162 ? -3.217 0.161 -13.062 1 94.94 162 PHE A C 1
ATOM 1215 O O . PHE A 1 162 ? -3.41 -0.477 -14.102 1 94.94 162 PHE A O 1
ATOM 1222 N N . ARG A 1 163 ? -2.158 0.849 -12.914 1 93 163 ARG A N 1
ATOM 1223 C CA . ARG A 1 163 ? -1.177 1.063 -13.977 1 93 163 ARG A CA 1
ATOM 1224 C C . ARG A 1 163 ? -0.309 -0.174 -14.18 1 93 163 ARG A C 1
ATOM 1226 O O . ARG A 1 163 ? 0.119 -0.462 -15.297 1 93 163 ARG A O 1
ATOM 1233 N N . ALA A 1 164 ? -0.008 -0.808 -13.102 1 91.12 164 ALA A N 1
ATOM 1234 C CA . ALA A 1 164 ? 0.976 -1.888 -13.148 1 91.12 164 ALA A CA 1
ATOM 1235 C C . ALA A 1 164 ? 0.339 -3.189 -13.625 1 91.12 164 ALA A C 1
ATOM 1237 O O . ALA A 1 164 ? 1.015 -4.039 -14.211 1 91.12 164 ALA A O 1
ATOM 1238 N N . ALA A 1 165 ? -0.925 -3.363 -13.352 1 87 165 ALA A N 1
ATOM 1239 C CA . ALA A 1 165 ? -1.571 -4.633 -13.664 1 87 165 ALA A CA 1
ATOM 1240 C C . ALA A 1 165 ? -2.467 -4.504 -14.891 1 87 165 ALA A C 1
ATOM 1242 O O . ALA A 1 165 ? -3.42 -3.721 -14.891 1 87 165 ALA A O 1
ATOM 1243 N N . ALA A 1 166 ? -2.281 -5.262 -15.891 1 82.06 166 ALA A N 1
ATOM 1244 C CA . ALA A 1 166 ? -2.955 -5.168 -17.188 1 82.06 166 ALA A CA 1
ATOM 1245 C C . ALA A 1 166 ? -4.43 -5.535 -17.062 1 82.06 166 ALA A C 1
ATOM 1247 O O . ALA A 1 166 ? -5.258 -5.082 -17.859 1 82.06 166 ALA A O 1
ATOM 1248 N N . LYS A 1 167 ? -4.852 -6.273 -16.109 1 82.62 167 LYS A N 1
ATOM 1249 C CA . LYS A 1 167 ? -6.199 -6.832 -16.109 1 82.62 167 LYS A CA 1
ATOM 1250 C C . LYS A 1 167 ? -7.02 -6.281 -14.945 1 82.62 167 LYS A C 1
ATOM 1252 O O . LYS A 1 167 ? -8.109 -6.781 -14.656 1 82.62 167 LYS A O 1
ATOM 1257 N N . LEU A 1 168 ? -6.504 -5.273 -14.266 1 90.31 168 LEU A N 1
ATOM 1258 C CA . LEU A 1 168 ? -7.23 -4.832 -13.078 1 90.31 168 LEU A CA 1
ATOM 1259 C C . LEU A 1 168 ? -7.895 -3.479 -13.312 1 90.31 168 LEU A C 1
ATOM 1261 O O . LEU A 1 168 ? -7.277 -2.574 -13.883 1 90.31 168 LEU A O 1
ATOM 1265 N N . PRO A 1 169 ? -9.133 -3.297 -12.891 1 90.38 169 PRO A N 1
ATOM 1266 C CA . PRO A 1 169 ? -9.859 -2.037 -13.055 1 90.38 169 PRO A CA 1
ATOM 1267 C C . PRO A 1 169 ? -9.617 -1.061 -11.906 1 90.38 169 PRO A C 1
ATOM 1269 O O . PRO A 1 169 ? -9.156 -1.462 -10.836 1 90.38 169 PRO A O 1
ATOM 1272 N N . ARG A 1 170 ? -9.891 0.226 -12.188 1 90.5 170 ARG A N 1
ATOM 1273 C CA . ARG A 1 170 ? -10.031 1.185 -11.102 1 90.5 170 ARG A CA 1
ATOM 1274 C C . ARG A 1 170 ? -11.289 0.909 -10.281 1 90.5 170 ARG A C 1
ATOM 1276 O O . ARG A 1 170 ? -12.32 0.522 -10.836 1 90.5 170 ARG A O 1
ATOM 1283 N N . VAL A 1 171 ? -11.203 1.085 -9.055 1 93.25 171 VAL A N 1
ATOM 1284 C CA . VAL A 1 171 ? -12.352 0.775 -8.211 1 93.25 171 VAL A CA 1
ATOM 1285 C C . VAL A 1 171 ? -12.633 1.943 -7.266 1 93.25 171 VAL A C 1
ATOM 1287 O O . VAL A 1 171 ? -11.727 2.715 -6.941 1 93.25 171 VAL A O 1
ATOM 1290 N N . GLU A 1 172 ? -13.906 2.066 -6.906 1 92.88 172 GLU A N 1
ATOM 1291 C CA . GLU A 1 172 ? -14.266 2.977 -5.824 1 92.88 172 GLU A CA 1
ATOM 1292 C C . GLU A 1 172 ? -13.797 2.439 -4.477 1 92.88 172 GLU A C 1
ATOM 1294 O O . GLU A 1 172 ? -13.812 1.229 -4.242 1 92.88 172 GLU A O 1
ATOM 1299 N N . LEU A 1 173 ? -13.398 3.301 -3.637 1 94 173 LEU A N 1
ATOM 1300 C CA . LEU A 1 173 ? -12.938 2.893 -2.314 1 94 173 LEU A CA 1
ATOM 1301 C C . LEU A 1 173 ? -14.117 2.688 -1.37 1 94 173 LEU A C 1
ATOM 1303 O O . LEU A 1 173 ? -14.586 3.639 -0.736 1 94 173 LEU A O 1
ATOM 1307 N N . LEU A 1 174 ? -14.562 1.508 -1.28 1 95 174 LEU A N 1
ATOM 1308 C CA . LEU A 1 174 ? -15.648 1.086 -0.41 1 95 174 LEU A CA 1
ATOM 1309 C C . LEU A 1 174 ? -15.344 -0.265 0.23 1 95 174 LEU A C 1
ATOM 1311 O O . LEU A 1 174 ? -14.789 -1.153 -0.42 1 95 174 LEU A O 1
ATOM 1315 N N . ALA A 1 175 ? -15.758 -0.375 1.525 1 95.44 175 ALA A N 1
ATOM 1316 C CA . ALA A 1 175 ? -15.57 -1.669 2.178 1 95.44 175 ALA A CA 1
ATOM 1317 C C . ALA A 1 175 ? -16.469 -2.732 1.552 1 95.44 175 ALA A C 1
ATOM 1319 O O . ALA A 1 175 ? -17.688 -2.557 1.469 1 95.44 175 ALA A O 1
ATOM 1320 N N . PRO A 1 176 ? -15.93 -3.814 1.119 1 97.25 176 PRO A N 1
ATOM 1321 C CA . PRO A 1 176 ? -16.766 -4.91 0.628 1 97.25 176 PRO A CA 1
ATOM 1322 C C . PRO A 1 176 ? -17.391 -5.73 1.757 1 97.25 176 PRO A C 1
ATOM 1324 O O . PRO A 1 176 ? -17.031 -5.555 2.922 1 97.25 176 PRO A O 1
ATOM 1327 N N . PRO A 1 177 ? -18.344 -6.547 1.44 1 96.5 177 PRO A N 1
ATOM 1328 C CA . PRO A 1 177 ? -19.016 -7.32 2.482 1 96.5 177 PRO A CA 1
ATOM 1329 C C . PRO A 1 177 ? -18.094 -8.328 3.164 1 96.5 177 PRO A C 1
ATOM 1331 O O . PRO A 1 177 ? -18.312 -8.68 4.328 1 96.5 177 PRO A O 1
ATOM 1334 N N . CYS A 1 178 ? -17.125 -8.852 2.479 1 97.31 178 CYS A N 1
ATOM 1335 C CA . CYS A 1 178 ? -16.219 -9.852 3.049 1 97.31 178 CYS A CA 1
ATOM 1336 C C . CYS A 1 178 ? -14.859 -9.812 2.367 1 97.31 178 CYS A C 1
ATOM 1338 O O . CYS A 1 178 ? -14.688 -9.125 1.361 1 97.31 178 CYS A O 1
ATOM 1340 N N . ALA A 1 179 ? -13.898 -10.484 2.996 1 98.25 179 ALA A N 1
ATOM 1341 C CA . ALA A 1 179 ? -12.547 -10.523 2.451 1 98.25 179 ALA A CA 1
ATOM 1342 C C . ALA A 1 179 ? -12.453 -11.523 1.299 1 98.25 179 ALA A C 1
ATOM 1344 O O . ALA A 1 179 ? -11.719 -11.297 0.334 1 98.25 179 ALA A O 1
ATOM 1345 N N . LEU A 1 180 ? -13.156 -12.664 1.413 1 98.44 180 LEU A N 1
ATOM 1346 C CA . LEU A 1 180 ? -13.234 -13.625 0.324 1 98.44 180 LEU A CA 1
ATOM 1347 C C . LEU A 1 180 ? -14.18 -13.148 -0.77 1 98.44 180 LEU A C 1
ATOM 1349 O O . LEU A 1 180 ? -15.227 -13.758 -1.002 1 98.44 180 LEU A O 1
ATOM 1353 N N . ALA A 1 181 ? -13.719 -12.141 -1.494 1 97.88 181 ALA A N 1
ATOM 1354 C CA . ALA A 1 181 ? -14.547 -11.5 -2.514 1 97.88 181 ALA A CA 1
ATOM 1355 C C . ALA A 1 181 ? -14.656 -12.367 -3.762 1 97.88 181 ALA A C 1
ATOM 1357 O O . ALA A 1 181 ? -13.719 -13.102 -4.098 1 97.88 181 ALA A O 1
ATOM 1358 N N . LEU A 1 182 ? -15.727 -12.219 -4.496 1 97 182 LEU A N 1
ATOM 1359 C CA . LEU A 1 182 ? -16.016 -13.125 -5.602 1 97 182 LEU A CA 1
ATOM 1360 C C . LEU A 1 182 ? -16 -12.383 -6.934 1 97 182 LEU A C 1
ATOM 1362 O O . LEU A 1 182 ? -16.453 -12.906 -7.949 1 97 182 LEU A O 1
ATOM 1366 N N . ASN A 1 183 ? -15.523 -11.188 -6.941 1 96.56 183 ASN A N 1
ATOM 1367 C CA . ASN A 1 183 ? -15.25 -10.43 -8.164 1 96.56 183 ASN A CA 1
ATOM 1368 C C . ASN A 1 183 ? -14.07 -9.484 -7.98 1 96.56 183 ASN A C 1
ATOM 1370 O O . ASN A 1 183 ? -13.695 -9.156 -6.852 1 96.56 183 ASN A O 1
ATOM 1374 N N . THR A 1 184 ? -13.562 -9.047 -9.102 1 95.62 184 THR A N 1
ATOM 1375 C CA . THR A 1 184 ? -12.289 -8.328 -9.094 1 95.62 184 THR A CA 1
ATOM 1376 C C . THR A 1 184 ? -12.414 -7.012 -8.336 1 95.62 184 THR A C 1
ATOM 1378 O O . THR A 1 184 ? -11.539 -6.668 -7.539 1 95.62 184 THR A O 1
ATOM 1381 N N . ALA A 1 185 ? -13.484 -6.277 -8.539 1 96.69 185 ALA A N 1
ATOM 1382 C CA . ALA A 1 185 ? -13.68 -4.988 -7.887 1 96.69 185 ALA A CA 1
ATOM 1383 C C . ALA A 1 185 ? -13.68 -5.133 -6.367 1 96.69 185 ALA A C 1
ATOM 1385 O O . ALA A 1 185 ? -12.969 -4.406 -5.668 1 96.69 185 ALA A O 1
ATOM 1386 N N . GLU A 1 186 ? -14.445 -6.082 -5.91 1 98.06 186 GLU A N 1
ATOM 1387 C CA . GLU A 1 186 ? -14.539 -6.309 -4.473 1 98.06 186 GLU A CA 1
ATOM 1388 C C . GLU A 1 186 ? -13.234 -6.883 -3.916 1 98.06 186 GLU A C 1
ATOM 1390 O O . GLU A 1 186 ? -12.875 -6.609 -2.768 1 98.06 186 GLU A O 1
ATOM 1395 N N . SER A 1 187 ? -12.547 -7.699 -4.676 1 98.31 187 SER A N 1
ATOM 1396 C CA . SER A 1 187 ? -11.242 -8.188 -4.258 1 98.31 187 SER A CA 1
ATOM 1397 C C . SER A 1 187 ? -10.273 -7.035 -4.004 1 98.31 187 SER A C 1
ATOM 1399 O O . SER A 1 187 ? -9.523 -7.051 -3.021 1 98.31 187 SER A O 1
ATOM 1401 N N . ILE A 1 188 ? -10.273 -6.109 -4.953 1 98.25 188 ILE A N 1
ATOM 1402 C CA . ILE A 1 188 ? -9.406 -4.941 -4.824 1 98.25 188 ILE A CA 1
ATOM 1403 C C . ILE A 1 188 ? -9.852 -4.098 -3.631 1 98.25 188 ILE A C 1
ATOM 1405 O O . ILE A 1 188 ? -9.016 -3.639 -2.846 1 98.25 188 ILE A O 1
ATOM 1409 N N . GLN A 1 189 ? -11.188 -3.93 -3.473 1 98.31 189 GLN A N 1
ATOM 1410 C CA . GLN A 1 189 ? -11.719 -3.182 -2.338 1 98.31 189 GLN A CA 1
ATOM 1411 C C . GLN A 1 189 ? -11.297 -3.818 -1.016 1 98.31 189 GLN A C 1
ATOM 1413 O O . GLN A 1 189 ? -10.945 -3.113 -0.065 1 98.31 189 GLN A O 1
ATOM 1418 N N . ALA A 1 190 ? -11.344 -5.141 -0.917 1 98.69 190 ALA A N 1
ATOM 1419 C CA . ALA A 1 190 ? -10.914 -5.848 0.284 1 98.69 190 ALA A CA 1
ATOM 1420 C C . ALA A 1 190 ? -9.438 -5.59 0.573 1 98.69 190 ALA A C 1
ATOM 1422 O O . ALA A 1 190 ? -9.055 -5.328 1.717 1 98.69 190 ALA A O 1
ATOM 1423 N N . GLY A 1 191 ? -8.633 -5.668 -0.475 1 98.69 191 GLY A N 1
ATOM 1424 C CA . GLY A 1 191 ? -7.211 -5.41 -0.322 1 98.69 191 GLY A CA 1
ATOM 1425 C C . GLY A 1 191 ? -6.906 -4 0.145 1 98.69 191 GLY A C 1
ATOM 1426 O O . GLY A 1 191 ? -5.98 -3.787 0.93 1 98.69 191 GLY A O 1
ATOM 1427 N N . LEU A 1 192 ? -7.676 -3.07 -0.348 1 98.19 192 LEU A N 1
ATOM 1428 C CA . LEU A 1 192 ? -7.434 -1.667 -0.032 1 98.19 192 LEU A CA 1
ATOM 1429 C C . LEU A 1 192 ? -8 -1.313 1.34 1 98.19 192 LEU A C 1
ATOM 1431 O O . LEU A 1 192 ? -7.281 -0.795 2.197 1 98.19 192 LEU A O 1
ATOM 1435 N N . VAL A 1 193 ? -9.25 -1.657 1.576 1 98.56 193 VAL A N 1
ATOM 1436 C CA . VAL A 1 193 ? -9.93 -1.184 2.779 1 98.56 193 VAL A CA 1
ATOM 1437 C C . VAL A 1 193 ? -9.523 -2.043 3.973 1 98.56 193 VAL A C 1
ATOM 1439 O O . VAL A 1 193 ? -8.969 -1.532 4.953 1 98.56 193 VAL A O 1
ATOM 1442 N N . PHE A 1 194 ? -9.695 -3.393 3.906 1 98.81 194 PHE A N 1
ATOM 1443 C CA . PHE A 1 194 ? -9.289 -4.258 5.004 1 98.81 194 PHE A CA 1
ATOM 1444 C C . PHE A 1 194 ? -7.77 -4.289 5.137 1 98.81 194 PHE A C 1
ATOM 1446 O O . PHE A 1 194 ? -7.242 -4.289 6.25 1 98.81 194 PHE A O 1
ATOM 1453 N N . GLY A 1 195 ? -7.117 -4.301 3.98 1 98.75 195 GLY A N 1
ATOM 1454 C CA . GLY A 1 195 ? -5.66 -4.324 4.008 1 98.75 195 GLY A CA 1
ATOM 1455 C C . GLY A 1 195 ? -5.059 -3.117 4.699 1 98.75 195 GLY A C 1
ATOM 1456 O O . GLY A 1 195 ? -4.207 -3.262 5.582 1 98.75 195 GLY A O 1
ATOM 1457 N N . TYR A 1 196 ? -5.504 -1.963 4.375 1 98.69 196 TYR A N 1
ATOM 1458 C CA . TYR A 1 196 ? -4.945 -0.753 4.969 1 98.69 196 TYR A CA 1
ATOM 1459 C C . TYR A 1 196 ? -5.402 -0.593 6.414 1 98.69 196 TYR A C 1
ATOM 1461 O O . TYR A 1 196 ? -4.699 0.003 7.23 1 98.69 196 TYR A O 1
ATOM 1469 N N . ALA A 1 197 ? -6.613 -1.078 6.719 1 98.81 197 ALA A N 1
ATOM 1470 C CA . ALA A 1 197 ? -6.961 -1.156 8.133 1 98.81 197 ALA A CA 1
ATOM 1471 C C . ALA A 1 197 ? -5.93 -1.971 8.906 1 98.81 197 ALA A C 1
ATOM 1473 O O . ALA A 1 197 ? -5.496 -1.567 9.992 1 98.81 197 ALA A O 1
ATOM 1474 N N . GLY A 1 198 ? -5.543 -3.131 8.336 1 98.88 198 GLY A N 1
ATOM 1475 C CA . GLY A 1 198 ? -4.523 -3.961 8.961 1 98.88 198 GLY A CA 1
ATOM 1476 C C . GLY A 1 198 ? -3.174 -3.275 9.055 1 98.88 198 GLY A C 1
ATOM 1477 O O . GLY A 1 198 ? -2.498 -3.365 10.086 1 98.88 198 GLY A O 1
ATOM 1478 N N . LEU A 1 199 ? -2.76 -2.652 7.934 1 98.88 199 LEU A N 1
ATOM 1479 C CA . LEU A 1 199 ? -1.52 -1.885 7.906 1 98.88 199 LEU A CA 1
ATOM 1480 C C . LEU A 1 199 ? -1.49 -0.856 9.031 1 98.88 199 LEU A C 1
ATOM 1482 O O . LEU A 1 199 ? -0.522 -0.792 9.789 1 98.88 199 LEU A O 1
ATOM 1486 N N . THR A 1 200 ? -2.555 -0.112 9.18 1 98.81 200 THR A N 1
ATOM 1487 C CA . THR A 1 200 ? -2.652 0.949 10.18 1 98.81 200 THR A CA 1
ATOM 1488 C C . THR A 1 200 ? -2.666 0.368 11.586 1 98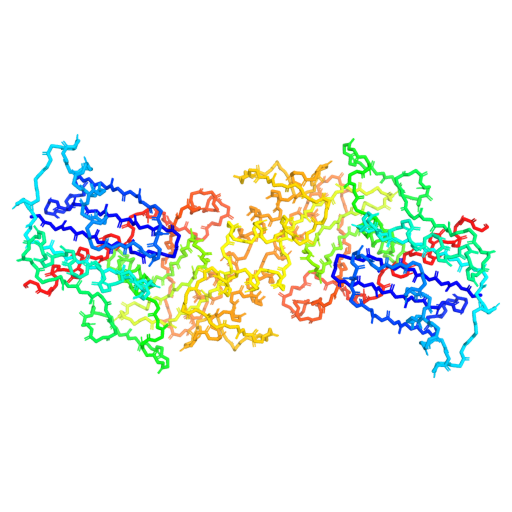.81 200 THR A C 1
ATOM 1490 O O . THR A 1 200 ? -1.981 0.874 12.477 1 98.81 200 THR A O 1
ATOM 1493 N N . LYS A 1 201 ? -3.451 -0.717 11.805 1 98.81 201 LYS A N 1
ATOM 1494 C CA . LYS A 1 201 ? -3.502 -1.399 13.094 1 98.81 201 LYS A CA 1
ATOM 1495 C C . LYS A 1 201 ? -2.105 -1.805 13.555 1 98.81 201 LYS A C 1
ATOM 1497 O O . LYS A 1 201 ? -1.751 -1.605 14.719 1 98.81 201 LYS A O 1
ATOM 1502 N N . GLU A 1 202 ? -1.405 -2.369 12.641 1 98.88 202 GLU A N 1
ATOM 1503 C CA . GLU A 1 202 ? -0.074 -2.873 12.969 1 98.88 202 GLU A CA 1
ATOM 1504 C C . GLU A 1 202 ? 0.864 -1.736 13.367 1 98.88 202 GLU A C 1
ATOM 1506 O O . GLU A 1 202 ? 1.57 -1.828 14.367 1 98.88 202 GLU A O 1
ATOM 1511 N N . LEU A 1 203 ? 0.885 -0.683 12.602 1 98.88 203 LEU A N 1
ATOM 1512 C CA . LEU A 1 203 ? 1.776 0.441 12.867 1 98.88 203 LEU A CA 1
ATOM 1513 C C . LEU A 1 203 ? 1.409 1.129 14.18 1 98.88 203 LEU A C 1
ATOM 1515 O O . LEU A 1 203 ? 2.287 1.457 14.977 1 98.88 203 LEU A O 1
ATOM 1519 N N . ILE A 1 204 ? 0.103 1.374 14.414 1 98.94 204 ILE A N 1
ATOM 1520 C CA . ILE A 1 204 ? -0.356 2 15.648 1 98.94 204 ILE A CA 1
ATOM 1521 C C . ILE A 1 204 ? 0.053 1.142 16.844 1 98.94 204 ILE A C 1
ATOM 1523 O O . ILE A 1 204 ? 0.555 1.659 17.844 1 98.94 204 ILE A O 1
ATOM 1527 N N . SER A 1 205 ? -0.181 -0.183 16.719 1 98.81 205 SER A N 1
ATOM 1528 C CA . SER A 1 205 ? 0.125 -1.096 17.812 1 98.81 205 SER A CA 1
ATOM 1529 C C . SER A 1 205 ? 1.611 -1.073 18.156 1 98.81 205 SER A C 1
ATOM 1531 O O . SER A 1 205 ? 1.985 -1.05 19.328 1 98.81 205 SER A O 1
ATOM 1533 N N . ARG A 1 206 ? 2.449 -1.131 17.188 1 98.62 206 ARG A N 1
ATOM 1534 C CA . ARG A 1 206 ? 3.891 -1.105 17.406 1 98.62 206 ARG A CA 1
ATOM 1535 C C . ARG A 1 206 ? 4.32 0.204 18.062 1 98.62 206 ARG A C 1
ATOM 1537 O O . ARG A 1 206 ? 5.086 0.201 19.031 1 98.62 206 ARG A O 1
ATOM 1544 N N . CYS A 1 207 ? 3.842 1.325 17.531 1 98.69 207 CYS A N 1
ATOM 1545 C CA . CYS A 1 207 ? 4.176 2.629 18.094 1 98.69 207 CYS A CA 1
ATOM 1546 C C . CYS A 1 207 ? 3.717 2.736 19.531 1 98.69 207 CYS A C 1
ATOM 1548 O O . CYS A 1 207 ? 4.469 3.193 20.391 1 98.69 207 CYS A O 1
ATOM 1550 N N . ALA A 1 208 ? 2.451 2.346 19.75 1 98.62 208 ALA A N 1
ATOM 1551 C CA . ALA A 1 208 ? 1.89 2.406 21.094 1 98.62 208 ALA A CA 1
ATOM 1552 C C . ALA A 1 208 ? 2.703 1.556 22.062 1 98.62 208 ALA A C 1
ATOM 1554 O O . ALA A 1 208 ? 2.967 1.974 23.188 1 98.62 208 ALA A O 1
ATOM 1555 N N . SER A 1 209 ? 3.064 0.325 21.641 1 98.44 209 SER A N 1
ATOM 1556 C CA . SER A 1 209 ? 3.85 -0.575 22.484 1 98.44 209 SER A CA 1
ATOM 1557 C C . SER A 1 209 ? 5.211 0.027 22.812 1 98.44 209 SER A C 1
AT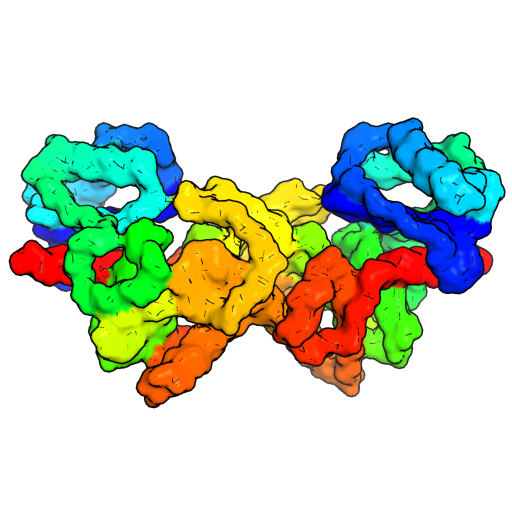OM 1559 O O . SER A 1 209 ? 5.703 -0.114 23.938 1 98.44 209 SER A O 1
ATOM 1561 N N . GLU A 1 210 ? 5.832 0.641 21.828 1 98.19 210 GLU A N 1
ATOM 1562 C CA . GLU A 1 210 ? 7.133 1.264 22.047 1 98.19 210 GLU A CA 1
ATOM 1563 C C . GLU A 1 210 ? 7.031 2.441 23 1 98.19 210 GLU A C 1
ATOM 1565 O O . GLU A 1 210 ? 7.91 2.645 23.844 1 98.19 210 GLU A O 1
ATOM 1570 N N . ILE A 1 211 ? 5.969 3.227 22.906 1 98.19 211 ILE A N 1
ATOM 1571 C CA . ILE A 1 211 ? 5.719 4.332 23.828 1 98.19 211 ILE A CA 1
ATOM 1572 C C . ILE A 1 211 ? 5.516 3.797 25.234 1 98.19 211 ILE A C 1
ATOM 1574 O O . ILE A 1 211 ? 6.09 4.32 26.188 1 98.19 211 ILE A O 1
ATOM 1578 N N . GLU A 1 212 ? 4.672 2.793 25.328 1 98 212 GLU A N 1
ATOM 1579 C CA . GLU A 1 212 ? 4.398 2.201 26.641 1 98 212 GLU A CA 1
ATOM 1580 C C . GLU A 1 212 ? 5.672 1.652 27.266 1 98 212 GLU A C 1
ATOM 1582 O O . GLU A 1 212 ? 5.887 1.805 28.484 1 98 212 GLU A O 1
ATOM 1587 N N . ALA A 1 213 ? 6.477 1.016 26.484 1 97.94 213 ALA A N 1
ATOM 1588 C CA . ALA A 1 213 ? 7.719 0.429 26.969 1 97.94 213 ALA A CA 1
ATOM 1589 C C . ALA A 1 213 ? 8.672 1.511 27.469 1 97.94 213 ALA A C 1
ATOM 1591 O O . ALA A 1 213 ? 9.344 1.334 28.484 1 97.94 213 ALA A O 1
ATOM 1592 N N . GLU A 1 214 ? 8.742 2.59 26.734 1 96.81 214 GLU A N 1
ATOM 1593 C CA . GLU A 1 214 ? 9.734 3.615 27.031 1 96.81 214 GLU A CA 1
ATOM 1594 C C . GLU A 1 214 ? 9.211 4.605 28.078 1 96.81 214 GLU A C 1
ATOM 1596 O O . GLU A 1 214 ? 9.977 5.086 28.922 1 96.81 214 GLU A O 1
ATOM 1601 N N . PHE A 1 215 ? 7.914 4.879 28.062 1 96.44 215 PHE A N 1
ATOM 1602 C CA . PHE A 1 215 ? 7.406 5.988 28.859 1 96.44 215 PHE A CA 1
ATOM 1603 C C . PHE A 1 215 ? 6.375 5.504 29.875 1 96.44 215 PHE A C 1
ATOM 1605 O O . PHE A 1 215 ? 5.934 6.27 30.734 1 96.44 215 PHE A O 1
ATOM 1612 N N . GLY A 1 216 ? 5.93 4.285 29.797 1 96 216 GLY A N 1
ATOM 1613 C CA . GLY A 1 216 ? 4.992 3.715 30.75 1 96 216 GLY A CA 1
ATOM 1614 C C . GLY A 1 216 ? 3.582 4.25 30.594 1 96 216 GLY A C 1
ATOM 1615 O O . GLY A 1 216 ? 2.805 4.254 31.547 1 96 216 GLY A O 1
ATOM 1616 N N . GLU A 1 217 ? 3.295 4.84 29.484 1 94.56 217 GLU A N 1
ATOM 1617 C CA . GLU A 1 217 ? 1.975 5.418 29.266 1 94.56 217 GLU A CA 1
ATOM 1618 C C . GLU A 1 217 ? 1.348 4.883 27.984 1 94.56 217 GLU A C 1
ATOM 1620 O O . GLU A 1 217 ? 2.043 4.676 26.984 1 94.56 217 GLU A O 1
ATOM 1625 N N . LYS A 1 218 ? 0.009 4.668 28.078 1 96.94 218 LYS A N 1
ATOM 1626 C CA . LYS A 1 218 ? -0.747 4.305 26.891 1 96.94 218 LYS A CA 1
ATOM 1627 C C . LYS A 1 218 ? -1.152 5.547 26.094 1 96.94 218 LYS A C 1
ATOM 1629 O O . LYS A 1 218 ? -1.842 6.426 26.609 1 96.94 218 LYS A O 1
ATOM 1634 N N . PRO A 1 219 ? -0.818 5.645 24.859 1 98.81 219 PRO A N 1
ATOM 1635 C CA . PRO A 1 219 ? -1.129 6.855 24.094 1 98.81 219 PRO A CA 1
ATOM 1636 C C . PRO A 1 219 ? -2.572 6.887 23.594 1 98.81 219 PRO A C 1
ATOM 1638 O O . PRO A 1 219 ? -3.17 5.832 23.359 1 98.81 219 PRO A O 1
ATOM 1641 N N . ALA A 1 220 ? -3.115 8.086 23.531 1 98.81 220 ALA A N 1
ATOM 1642 C CA . ALA A 1 220 ? -4.34 8.273 22.766 1 98.81 220 ALA A CA 1
ATOM 1643 C C . ALA A 1 220 ? -4.059 8.172 21.266 1 98.81 220 ALA A C 1
ATOM 1645 O O . ALA A 1 220 ? -2.994 8.578 20.797 1 98.81 220 ALA A O 1
ATOM 1646 N N . VAL A 1 221 ? -5.012 7.645 20.547 1 98.94 221 VAL A N 1
ATOM 1647 C CA . VAL A 1 221 ? -4.801 7.465 19.125 1 98.94 221 VAL A CA 1
ATOM 1648 C C . VAL A 1 221 ? -5.781 8.336 18.344 1 98.94 221 VAL A C 1
ATOM 1650 O O . VAL A 1 221 ? -6.996 8.203 18.484 1 98.94 221 VAL A O 1
ATOM 1653 N N . TYR A 1 222 ? -5.27 9.234 17.531 1 98.88 222 TYR A N 1
ATOM 1654 C CA . TYR A 1 222 ? -6.031 10.141 16.672 1 98.88 222 TYR A CA 1
ATOM 1655 C C . TYR A 1 222 ? -5.852 9.773 15.203 1 98.88 222 TYR A C 1
ATOM 1657 O O . TYR A 1 222 ? -4.812 9.234 14.812 1 98.88 222 TYR A O 1
ATOM 1665 N N . ALA A 1 223 ? -6.84 10 14.422 1 98.88 223 ALA A N 1
ATOM 1666 C CA . ALA A 1 223 ? -6.754 9.852 12.977 1 98.88 223 ALA A CA 1
ATOM 1667 C C . ALA A 1 223 ? -7.156 11.141 12.266 1 98.88 223 ALA A C 1
ATOM 1669 O O . ALA A 1 223 ? -7.996 11.891 12.766 1 98.88 223 ALA A O 1
ATOM 1670 N N . THR A 1 224 ? -6.566 11.391 11.211 1 98.62 224 THR A N 1
ATOM 1671 C CA . THR A 1 224 ? -6.891 12.523 10.344 1 98.62 224 THR A CA 1
ATOM 1672 C C . THR A 1 224 ? -6.598 12.188 8.883 1 98.62 224 THR A C 1
ATOM 1674 O O . THR A 1 224 ? -6.293 11.039 8.555 1 98.62 224 THR A O 1
ATOM 1677 N N . GLY A 1 225 ? -6.832 13.117 7.98 1 97 225 GLY A N 1
ATOM 1678 C CA . GLY A 1 225 ? -6.625 12.875 6.562 1 97 225 GLY A CA 1
ATOM 1679 C C . GLY A 1 225 ? -7.898 12.516 5.824 1 97 225 GLY A C 1
ATOM 1680 O O . GLY A 1 225 ? -8.914 12.195 6.449 1 97 225 GLY A O 1
ATOM 1681 N N . GLY A 1 226 ? -7.859 12.516 4.543 1 94.75 226 GLY A N 1
ATOM 1682 C CA . GLY A 1 226 ? -9.023 12.406 3.678 1 94.75 226 GLY A CA 1
ATOM 1683 C C . GLY A 1 226 ? -9.727 11.07 3.793 1 94.75 226 GLY A C 1
ATOM 1684 O O . GLY A 1 226 ? -10.945 10.984 3.6 1 94.75 226 GLY A O 1
ATOM 1685 N N . LEU A 1 227 ? -9.023 10.008 4.121 1 95.69 227 LEU A N 1
ATOM 1686 C CA . LEU A 1 227 ? -9.625 8.68 4.113 1 95.69 227 LEU A CA 1
ATOM 1687 C C . LEU A 1 227 ? -9.75 8.125 5.527 1 95.69 227 LEU A C 1
ATOM 1689 O O . LEU A 1 227 ? -10 6.934 5.715 1 95.69 227 LEU A O 1
ATOM 1693 N N . ALA A 1 228 ? -9.547 8.977 6.496 1 98.12 228 ALA A N 1
ATOM 1694 C CA . ALA A 1 228 ? -9.617 8.562 7.895 1 98.12 228 ALA A CA 1
ATOM 1695 C C . ALA A 1 228 ? -11 7.996 8.227 1 98.12 228 ALA A C 1
ATOM 1697 O O . ALA A 1 228 ? -11.102 6.984 8.922 1 98.12 228 ALA A O 1
ATOM 1698 N N . GLU A 1 229 ? -12.039 8.594 7.715 1 97.19 229 GLU A N 1
ATOM 1699 C CA . GLU A 1 229 ? -13.391 8.164 8.039 1 97.19 229 GLU A CA 1
ATOM 1700 C C . GLU A 1 229 ? -13.688 6.777 7.477 1 97.19 229 GLU A C 1
ATOM 1702 O O . GLU A 1 229 ? -14.484 6.027 8.047 1 97.19 229 GLU A O 1
ATOM 1707 N N . LEU A 1 230 ? -13.07 6.449 6.414 1 96.75 230 LEU A N 1
ATOM 1708 C CA . LEU A 1 230 ? -13.273 5.156 5.773 1 96.75 230 LEU A CA 1
ATOM 1709 C C . LEU A 1 230 ? -12.586 4.047 6.566 1 96.75 230 LEU A C 1
ATOM 1711 O O . LEU A 1 230 ? -13.141 2.953 6.719 1 96.75 230 LEU A O 1
ATOM 1715 N N . ILE A 1 231 ? -11.414 4.32 7.105 1 98.25 231 ILE A N 1
ATOM 1716 C CA . ILE A 1 231 ? -10.562 3.27 7.656 1 98.25 231 ILE A CA 1
ATOM 1717 C C . ILE A 1 231 ? -10.789 3.166 9.164 1 98.25 231 ILE A C 1
ATOM 1719 O O . ILE A 1 231 ? -10.719 2.074 9.734 1 98.25 231 ILE A O 1
ATOM 1723 N N . ALA A 1 232 ? -11.047 4.301 9.828 1 98.44 232 ALA A N 1
ATOM 1724 C CA . ALA A 1 232 ? -11.07 4.406 11.289 1 98.44 232 ALA A CA 1
ATOM 1725 C C . ALA A 1 232 ? -12.047 3.4 11.898 1 98.44 232 ALA A C 1
ATOM 1727 O O . ALA A 1 232 ? -11.742 2.779 12.922 1 98.44 232 ALA A O 1
ATOM 1728 N N . PRO A 1 233 ? -13.258 3.213 11.312 1 97.81 233 PRO A N 1
ATOM 1729 C CA . PRO A 1 233 ? -14.195 2.26 11.898 1 97.81 233 PRO A CA 1
ATOM 1730 C C . PRO A 1 233 ? -13.648 0.838 11.961 1 97.81 233 PRO A C 1
ATOM 1732 O O . PRO A 1 233 ? -14.133 0.014 12.734 1 97.81 233 PRO A O 1
ATOM 1735 N N . LEU A 1 234 ? -12.641 0.498 11.164 1 98.19 234 LEU A N 1
ATOM 1736 C CA . LEU A 1 234 ? -12.07 -0.845 11.086 1 98.19 234 LEU A CA 1
ATOM 1737 C C . LEU A 1 234 ? -10.836 -0.967 11.969 1 98.19 234 LEU A C 1
ATOM 1739 O O . LEU A 1 234 ? -10.234 -2.039 12.055 1 98.19 234 LEU A O 1
ATOM 1743 N N . VAL A 1 235 ? -10.445 0.085 12.609 1 98.56 235 VAL A N 1
ATOM 1744 C CA . VAL A 1 235 ? -9.273 0.135 13.477 1 98.56 235 VAL A CA 1
ATOM 1745 C C . VAL A 1 235 ? -9.695 0.562 14.883 1 98.56 235 VAL A C 1
ATOM 1747 O O . VAL A 1 235 ? -9.609 1.743 15.227 1 98.56 235 VAL A O 1
ATOM 1750 N N . PRO A 1 236 ? -9.961 -0.342 15.688 1 97.81 236 PRO A N 1
ATOM 1751 C CA . PRO A 1 236 ? -10.555 -0.039 16.984 1 97.81 236 PRO A CA 1
ATOM 1752 C C . PRO A 1 236 ? -9.641 0.794 17.891 1 97.81 236 PRO A C 1
ATOM 1754 O O . PRO A 1 236 ? -10.109 1.463 18.812 1 97.81 236 PRO A O 1
ATOM 1757 N N . GLN A 1 237 ? -8.344 0.802 17.672 1 98.19 237 GLN A N 1
ATOM 1758 C CA . GLN A 1 237 ? -7.395 1.565 18.469 1 98.19 237 GLN A CA 1
ATOM 1759 C C . GLN A 1 237 ? -7.609 3.066 18.297 1 98.19 237 GLN A C 1
ATOM 1761 O O . GLN A 1 237 ? -7.176 3.861 19.125 1 98.19 237 GLN A O 1
ATOM 1766 N N . ILE A 1 238 ? -8.172 3.463 17.172 1 98.69 238 ILE A N 1
ATOM 1767 C CA . ILE A 1 238 ? -8.367 4.883 16.906 1 98.69 238 ILE A CA 1
ATOM 1768 C C . ILE A 1 238 ? -9.5 5.418 17.781 1 98.69 238 ILE A C 1
ATOM 1770 O O . ILE A 1 238 ? -10.641 4.953 17.688 1 98.69 238 ILE A O 1
ATOM 1774 N N . GLU A 1 239 ? -9.18 6.379 18.562 1 98.31 239 GLU A N 1
ATOM 1775 C CA . GLU A 1 239 ? -10.141 6.93 19.516 1 98.31 239 GLU A CA 1
ATOM 1776 C C . GLU A 1 239 ? -10.898 8.109 18.922 1 98.31 239 GLU A C 1
ATOM 1778 O O . GLU A 1 239 ? -12.055 8.344 19.266 1 98.31 239 GLU A O 1
ATOM 1783 N N . ARG A 1 240 ? -10.266 8.891 18.094 1 97.94 240 ARG A N 1
ATOM 1784 C CA . ARG A 1 240 ? -10.859 10.109 17.547 1 97.94 240 ARG A CA 1
ATOM 1785 C C . ARG A 1 240 ? -10.406 10.352 16.109 1 97.94 240 ARG A C 1
ATOM 1787 O O . ARG A 1 240 ? -9.242 10.117 15.773 1 97.94 240 ARG A O 1
ATOM 1794 N N . VAL A 1 241 ? -11.375 10.766 15.32 1 98.56 241 VAL A N 1
ATOM 1795 C CA . VAL A 1 241 ? -11.062 11.266 13.984 1 98.56 241 VAL A CA 1
ATOM 1796 C C . VAL A 1 241 ? -11.211 12.789 13.961 1 98.56 241 VAL A C 1
ATOM 1798 O O . VAL A 1 241 ? -12.281 13.32 14.258 1 98.56 241 VAL A O 1
ATOM 1801 N N . GLU A 1 242 ? -10.117 13.469 13.719 1 98 242 GLU A N 1
ATOM 1802 C CA . GLU A 1 242 ? -10.07 14.93 13.664 1 98 242 GLU A CA 1
ATOM 1803 C C . GLU A 1 242 ? -9.727 15.422 12.258 1 98 242 GLU A C 1
ATOM 1805 O O . GLU A 1 242 ? -8.547 15.594 11.93 1 98 242 GLU A O 1
ATOM 1810 N N . ALA A 1 243 ? -10.695 15.836 11.484 1 96.62 243 ALA A N 1
ATOM 1811 C CA . ALA A 1 243 ? -10.523 16.156 10.07 1 96.62 243 ALA A CA 1
ATOM 1812 C C . ALA A 1 243 ? -9.664 17.406 9.891 1 96.62 243 ALA A C 1
ATOM 1814 O O . ALA A 1 243 ? -8.961 17.547 8.891 1 96.62 243 ALA A O 1
ATOM 1815 N N . ASN A 1 244 ? -9.641 18.312 10.852 1 97.5 244 ASN A N 1
ATOM 1816 C CA . ASN A 1 244 ? -8.969 19.594 10.695 1 97.5 244 ASN A CA 1
ATOM 1817 C C . ASN A 1 244 ? -7.754 19.703 11.609 1 97.5 244 ASN A C 1
ATOM 1819 O O . ASN A 1 244 ? -7.387 20.797 12.039 1 97.5 244 ASN A O 1
ATOM 1823 N N . LEU A 1 245 ? -7.172 18.562 11.891 1 98.38 245 LEU A N 1
ATOM 1824 C CA . LEU A 1 245 ? -6.102 18.484 12.883 1 98.38 245 LEU A CA 1
ATOM 1825 C C . LEU A 1 245 ? -4.957 19.438 12.508 1 98.38 245 LEU A C 1
ATOM 1827 O O . LEU A 1 245 ? -4.434 20.141 13.367 1 98.38 245 LEU A O 1
ATOM 1831 N N . THR A 1 246 ? -4.523 19.453 11.242 1 98.19 246 THR A N 1
ATOM 1832 C CA . THR A 1 246 ? -3.422 20.297 10.812 1 98.19 246 THR A CA 1
ATOM 1833 C C . THR A 1 246 ? -3.781 21.766 10.961 1 98.19 246 THR A C 1
ATOM 1835 O O . THR A 1 246 ? -2.959 22.578 11.406 1 98.19 246 THR A O 1
ATOM 1838 N N . LEU A 1 247 ? -4.996 22.172 10.578 1 98.56 247 LEU A N 1
ATOM 1839 C CA . LEU A 1 247 ? -5.438 23.547 10.719 1 98.56 247 LEU A CA 1
ATOM 1840 C C . LEU A 1 247 ? -5.473 23.969 12.188 1 98.56 247 LEU A C 1
ATOM 1842 O O . LEU A 1 247 ? -5.094 25.094 12.523 1 98.56 247 LEU A O 1
ATOM 1846 N N . GLU A 1 248 ? -5.93 23.078 13.023 1 98.5 248 GLU A N 1
ATOM 1847 C CA . GLU A 1 248 ? -5.941 23.344 14.461 1 98.5 248 GLU A CA 1
ATOM 1848 C C . GLU A 1 248 ? -4.523 23.547 14.992 1 98.5 248 GLU A C 1
ATOM 1850 O O . GLU A 1 248 ? -4.277 24.438 15.812 1 98.5 248 GLU A O 1
ATOM 1855 N N . GLY A 1 249 ? -3.645 22.656 14.531 1 98.56 249 GLY A N 1
ATOM 1856 C CA . GLY A 1 249 ? -2.254 22.812 14.93 1 98.56 249 GLY A CA 1
ATOM 1857 C C . GLY A 1 249 ? -1.663 24.141 14.516 1 98.56 249 GLY A C 1
ATOM 1858 O O . GLY A 1 249 ? -0.927 24.766 15.289 1 98.56 249 GLY A O 1
ATOM 1859 N N . LEU A 1 250 ? -1.962 24.578 13.32 1 98.62 250 LEU A N 1
ATOM 1860 C CA . LEU A 1 250 ? -1.46 25.859 12.82 1 98.62 250 LEU A CA 1
ATOM 1861 C C . LEU A 1 250 ? -1.991 27.016 13.664 1 98.62 250 LEU A C 1
ATOM 1863 O O . LEU A 1 250 ? -1.266 27.969 13.938 1 98.62 250 LEU A O 1
ATOM 1867 N N . LYS A 1 251 ? -3.242 26.969 14.039 1 98.38 251 LYS A N 1
ATOM 1868 C CA . LYS A 1 251 ? -3.801 27.984 14.922 1 98.38 251 LYS A CA 1
ATOM 1869 C C . LYS A 1 251 ? -3.062 28.031 16.25 1 98.38 251 LYS A C 1
ATOM 1871 O O . LYS A 1 251 ? -2.732 29.109 16.75 1 98.38 251 LYS A O 1
ATOM 1876 N N . LEU A 1 252 ? -2.822 26.859 16.812 1 98.06 252 LEU A N 1
ATOM 1877 C CA . LEU A 1 252 ? -2.105 26.766 18.094 1 98.06 252 LEU A CA 1
ATOM 1878 C C . LEU A 1 252 ? -0.723 27.406 17.969 1 98.06 252 LEU A C 1
ATOM 1880 O O . LEU A 1 252 ? -0.308 28.156 18.859 1 98.06 252 LEU A O 1
ATOM 1884 N N . ILE A 1 253 ? -0.036 27.062 16.891 1 97.94 253 ILE A N 1
ATOM 1885 C CA . ILE A 1 253 ? 1.313 27.562 16.672 1 97.94 253 ILE A CA 1
ATOM 1886 C C . ILE A 1 253 ? 1.273 29.078 16.5 1 97.94 253 ILE A C 1
ATOM 1888 O O . ILE A 1 253 ? 2.09 29.797 17.094 1 97.94 253 ILE A O 1
ATOM 1892 N N . TRP A 1 254 ? 0.339 29.594 15.711 1 97.88 254 TRP A N 1
ATOM 1893 C CA . TRP A 1 254 ? 0.181 31.031 15.516 1 97.88 254 TRP A CA 1
ATOM 1894 C C . TRP A 1 254 ? -0.043 31.734 16.844 1 97.88 254 TRP A C 1
ATOM 1896 O O . TRP A 1 254 ? 0.617 32.75 17.141 1 97.88 254 TRP A O 1
ATOM 1906 N N . ASN A 1 255 ? -0.917 31.203 17.641 1 97.38 255 ASN A N 1
ATOM 1907 C CA . ASN A 1 255 ? -1.25 31.828 18.922 1 97.38 255 ASN A CA 1
ATOM 1908 C C . ASN A 1 255 ? -0.044 31.859 19.859 1 97.38 255 ASN A C 1
ATOM 1910 O O . ASN A 1 255 ? 0.145 32.812 20.594 1 97.38 255 ASN A O 1
ATOM 1914 N N . ALA A 1 256 ? 0.75 30.875 19.797 1 96.62 256 ALA A N 1
ATOM 1915 C CA . ALA A 1 256 ? 1.92 30.781 20.672 1 96.62 256 ALA A CA 1
ATOM 1916 C C . ALA A 1 256 ? 2.979 31.812 20.281 1 96.62 256 ALA A C 1
ATOM 1918 O O . ALA A 1 256 ? 3.877 32.094 21.078 1 96.62 256 ALA A O 1
ATOM 1919 N N . HIS A 1 257 ? 2.916 32.312 19.141 1 96.06 257 HIS A N 1
ATOM 1920 C CA . HIS A 1 257 ? 3.945 33.219 18.656 1 96.06 257 HIS A CA 1
ATOM 1921 C C . HIS A 1 257 ? 3.42 34.656 18.594 1 96.06 257 HIS A C 1
ATOM 1923 O O . HIS A 1 257 ? 4.047 35.531 17.969 1 96.06 257 HIS A O 1
ATOM 1929 N N . GLN A 1 258 ? 2.223 34.906 19.109 1 92.06 258 GLN A N 1
ATOM 1930 C CA . GLN A 1 258 ? 1.693 36.25 19.266 1 92.06 258 GLN A CA 1
ATOM 1931 C C . GLN A 1 258 ? 2.107 36.844 20.609 1 92.06 258 GLN A C 1
ATOM 1933 O O . GLN A 1 258 ? 2.342 36.125 21.562 1 92.06 258 GLN A O 1
ATOM 1938 N N . MET B 1 1 ? 10.789 -33.531 -20.891 1 97.44 1 MET B N 1
ATOM 1939 C CA . MET B 1 1 ? 10.82 -32.531 -19.812 1 97.44 1 MET B CA 1
ATOM 1940 C C . MET B 1 1 ? 9.711 -31.516 -19.984 1 97.44 1 MET B C 1
ATOM 1942 O O . MET B 1 1 ? 9.25 -31.281 -21.109 1 97.44 1 MET B O 1
ATOM 1946 N N . LEU B 1 2 ? 9.219 -31 -18.891 1 98.69 2 LEU B N 1
ATOM 1947 C CA . LEU B 1 2 ? 8.18 -29.984 -18.953 1 98.69 2 LEU B CA 1
ATOM 1948 C C . LEU B 1 2 ? 8.766 -28.578 -18.766 1 98.69 2 LEU B C 1
ATOM 1950 O O . LEU B 1 2 ? 9.562 -28.359 -17.859 1 98.69 2 LEU B O 1
ATOM 1954 N N . LEU B 1 3 ? 8.453 -27.688 -19.672 1 98.75 3 LEU B N 1
ATOM 1955 C CA . LEU B 1 3 ? 8.773 -26.281 -19.547 1 98.75 3 LEU B CA 1
ATOM 1956 C C . LEU B 1 3 ? 7.551 -25.484 -19.094 1 98.75 3 LEU B C 1
ATOM 1958 O O . LEU B 1 3 ? 6.531 -25.453 -19.781 1 98.75 3 LEU B O 1
ATOM 1962 N N . ALA B 1 4 ? 7.645 -24.922 -17.922 1 98.75 4 ALA B N 1
ATOM 1963 C CA . ALA B 1 4 ? 6.535 -24.172 -17.344 1 98.75 4 ALA B CA 1
ATOM 1964 C C . ALA B 1 4 ? 6.809 -22.672 -17.375 1 98.75 4 ALA B C 1
ATOM 1966 O O . ALA B 1 4 ? 7.883 -22.219 -16.969 1 98.75 4 ALA B O 1
ATOM 1967 N N . PHE B 1 5 ? 5.867 -21.859 -17.906 1 98.62 5 PHE B N 1
ATOM 1968 C CA . PHE B 1 5 ? 5.969 -20.406 -17.984 1 98.62 5 PHE B CA 1
ATOM 1969 C C . PHE B 1 5 ? 4.996 -19.734 -17.016 1 98.62 5 PHE B C 1
ATOM 1971 O O . PHE B 1 5 ? 3.781 -19.922 -17.125 1 98.62 5 PHE B O 1
ATOM 1978 N N . ASP B 1 6 ? 5.477 -19.062 -16.109 1 98.38 6 ASP B N 1
ATOM 1979 C CA . ASP B 1 6 ? 4.715 -18.156 -15.266 1 98.38 6 ASP B CA 1
ATOM 1980 C C . ASP B 1 6 ? 4.918 -16.703 -15.711 1 98.38 6 ASP B C 1
ATOM 1982 O O . ASP B 1 6 ? 5.914 -16.078 -15.352 1 98.38 6 ASP B O 1
ATOM 1986 N N . ILE B 1 7 ? 3.949 -16.156 -16.422 1 98 7 ILE B N 1
ATOM 1987 C CA . ILE B 1 7 ? 4.078 -14.836 -17.047 1 98 7 ILE B CA 1
ATOM 1988 C C . ILE B 1 7 ? 3.295 -13.805 -16.234 1 98 7 ILE B C 1
ATOM 1990 O O . ILE B 1 7 ? 2.08 -13.672 -16.406 1 98 7 ILE B O 1
ATOM 1994 N N . GLY B 1 8 ? 4.023 -13.109 -15.445 1 96.62 8 GLY B N 1
ATOM 1995 C CA . GLY B 1 8 ? 3.43 -12.039 -14.656 1 96.62 8 GLY B CA 1
ATOM 1996 C C . GLY B 1 8 ? 3.664 -10.664 -15.25 1 96.62 8 GLY B C 1
ATOM 1997 O O . GLY B 1 8 ? 4.363 -10.523 -16.266 1 96.62 8 GLY B O 1
ATOM 1998 N N . ASN B 1 9 ? 3.139 -9.617 -14.617 1 95.94 9 ASN B N 1
ATOM 1999 C CA . ASN B 1 9 ? 3.189 -8.25 -15.117 1 95.94 9 ASN B CA 1
ATOM 2000 C C . ASN B 1 9 ? 4.605 -7.684 -15.055 1 95.94 9 ASN B C 1
ATOM 2002 O O . ASN B 1 9 ? 4.98 -6.848 -15.883 1 95.94 9 ASN B O 1
ATOM 2006 N N . THR B 1 10 ? 5.328 -8.109 -14.117 1 95.44 10 THR B N 1
ATOM 2007 C CA . THR B 1 10 ? 6.656 -7.547 -13.891 1 95.44 10 THR B CA 1
ATOM 2008 C C . THR B 1 10 ? 7.738 -8.516 -14.367 1 95.44 10 THR B C 1
ATOM 2010 O O . THR B 1 10 ? 8.719 -8.102 -14.992 1 95.44 10 THR B O 1
ATOM 2013 N N . ASN B 1 11 ? 7.496 -9.766 -14.062 1 95.94 11 ASN B N 1
ATOM 2014 C CA . ASN B 1 11 ? 8.5 -10.766 -14.398 1 95.94 11 ASN B CA 1
ATOM 2015 C C . ASN B 1 11 ? 7.883 -11.977 -15.086 1 95.94 11 ASN B C 1
ATOM 2017 O O . ASN B 1 11 ? 6.719 -12.305 -14.852 1 95.94 11 ASN B O 1
ATOM 2021 N N . LEU B 1 12 ? 8.688 -12.547 -15.906 1 97 12 LEU B N 1
ATOM 2022 C CA . LEU B 1 12 ? 8.422 -13.836 -16.531 1 97 12 LEU B CA 1
ATOM 2023 C C . LEU B 1 12 ? 9.352 -14.906 -15.969 1 97 12 LEU B C 1
ATOM 2025 O O . LEU B 1 12 ? 10.57 -14.828 -16.141 1 97 12 LEU B O 1
ATOM 2029 N N . THR B 1 13 ? 8.758 -15.891 -15.266 1 98.12 13 THR B N 1
ATOM 2030 C CA . THR B 1 13 ? 9.555 -16.969 -14.688 1 98.12 13 THR B CA 1
ATOM 2031 C C . THR B 1 13 ? 9.3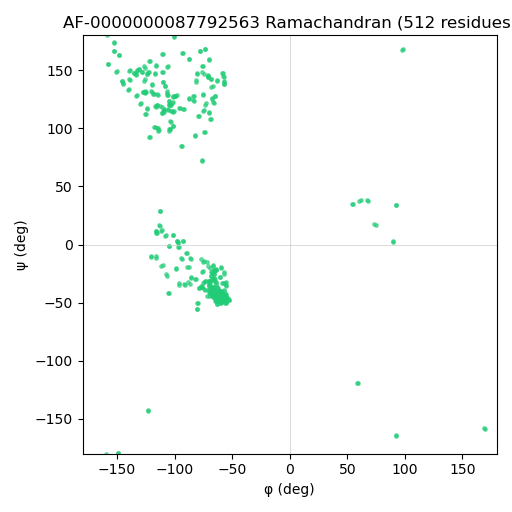52 -18.266 -15.469 1 98.12 13 THR B C 1
ATOM 2033 O O . THR B 1 13 ? 8.219 -18.641 -15.773 1 98.12 13 THR B O 1
ATOM 2036 N N . VAL B 1 14 ? 10.477 -18.906 -15.805 1 98.5 14 VAL B N 1
ATOM 2037 C CA . VAL B 1 14 ? 10.445 -20.172 -16.547 1 98.5 14 VAL B CA 1
ATOM 2038 C C . VAL B 1 14 ? 11.078 -21.281 -15.711 1 98.5 14 VAL B C 1
ATOM 2040 O O . VAL B 1 14 ? 12.172 -21.109 -15.164 1 98.5 14 VAL B O 1
ATOM 2043 N N . GLY B 1 15 ? 10.352 -22.406 -15.594 1 98.56 15 GLY B N 1
ATOM 2044 C CA . GLY B 1 15 ? 10.883 -23.562 -14.906 1 98.56 15 GLY B CA 1
ATOM 2045 C C . GLY B 1 15 ? 10.961 -24.797 -15.789 1 98.56 15 GLY B C 1
ATOM 2046 O O . GLY B 1 15 ? 10.047 -25.078 -16.562 1 98.56 15 GLY B O 1
ATOM 2047 N N . LEU B 1 16 ? 12.109 -25.5 -15.789 1 98.69 16 LEU B N 1
ATOM 2048 C CA . LEU B 1 16 ? 12.297 -26.75 -16.5 1 98.69 16 LEU B CA 1
ATOM 2049 C C . LEU B 1 16 ? 12.234 -27.938 -15.539 1 98.69 16 LEU B C 1
ATOM 2051 O O . LEU B 1 16 ? 13.086 -28.078 -14.664 1 98.69 16 LEU B O 1
ATOM 2055 N N . TRP B 1 17 ? 11.195 -28.766 -15.734 1 98.56 17 TRP B N 1
ATOM 2056 C CA . TRP B 1 17 ? 10.984 -29.906 -14.852 1 98.56 17 TRP B CA 1
ATOM 2057 C C . TRP B 1 17 ? 11.5 -31.188 -15.5 1 98.56 17 TRP B C 1
ATOM 2059 O O . TRP B 1 17 ? 11.156 -31.5 -16.641 1 98.56 17 TRP B O 1
ATOM 2069 N N . LYS B 1 18 ? 12.312 -31.906 -14.805 1 97.56 18 LYS B N 1
ATOM 2070 C CA . LYS B 1 18 ? 12.656 -33.312 -15.094 1 97.56 18 LYS B CA 1
ATOM 2071 C C . LYS B 1 18 ? 11.969 -34.25 -14.117 1 97.56 18 LYS B C 1
ATOM 2073 O O . LYS B 1 18 ? 12.508 -34.562 -13.055 1 97.56 18 LYS B O 1
ATOM 2078 N N . GLY B 1 19 ? 10.836 -34.844 -14.578 1 94.69 19 GLY B N 1
ATOM 2079 C CA . GLY B 1 19 ? 9.984 -35.5 -13.602 1 94.69 19 GLY B CA 1
ATOM 2080 C C . GLY B 1 19 ? 9.5 -34.562 -12.5 1 94.69 19 GLY B C 1
ATOM 2081 O O . GLY B 1 19 ? 8.922 -33.531 -12.773 1 94.69 19 GLY B O 1
ATOM 2082 N N . ASP B 1 20 ? 9.867 -34.906 -11.273 1 95.5 20 ASP B N 1
ATOM 2083 C CA . ASP B 1 20 ? 9.398 -34.125 -10.141 1 95.5 20 ASP B CA 1
ATOM 2084 C C . ASP B 1 20 ? 10.461 -33.125 -9.703 1 95.5 20 ASP B C 1
ATOM 2086 O O . ASP B 1 20 ? 10.219 -32.281 -8.82 1 95.5 20 ASP B O 1
ATOM 2090 N N . GLU B 1 21 ? 11.516 -33.094 -10.406 1 97.38 21 GLU B N 1
ATOM 2091 C CA . GLU B 1 21 ? 12.625 -32.219 -10.039 1 97.38 21 GLU B CA 1
ATOM 2092 C C . GLU B 1 21 ? 12.648 -30.969 -10.891 1 97.38 21 GLU B C 1
ATOM 2094 O O . GLU B 1 21 ? 12.562 -31.031 -12.117 1 97.38 21 GLU B O 1
ATOM 2099 N N . LEU B 1 22 ? 12.688 -29.828 -10.242 1 98.12 22 LEU B N 1
ATOM 2100 C CA . LEU B 1 22 ? 12.945 -28.578 -10.953 1 98.12 22 LEU B CA 1
ATOM 2101 C C . LEU B 1 22 ? 14.414 -28.469 -11.344 1 98.12 22 LEU B C 1
ATOM 2103 O O . LEU B 1 22 ? 15.234 -27.969 -10.57 1 98.12 22 LEU B O 1
ATOM 2107 N N . ALA B 1 23 ? 14.734 -28.828 -12.547 1 98.06 23 ALA B N 1
ATOM 2108 C CA . ALA B 1 23 ? 16.109 -28.969 -13.016 1 98.06 23 ALA B CA 1
ATOM 2109 C C . ALA B 1 23 ? 16.75 -27.609 -13.242 1 98.06 23 ALA B C 1
ATOM 2111 O O . ALA B 1 23 ? 17.969 -27.453 -13.094 1 98.06 23 ALA B O 1
ATOM 2112 N N . ALA B 1 24 ? 15.992 -26.609 -13.641 1 98 24 ALA B N 1
ATOM 2113 C CA . ALA B 1 24 ? 16.469 -25.234 -13.875 1 98 24 ALA B CA 1
ATOM 2114 C C . ALA B 1 24 ? 15.328 -24.234 -13.789 1 98 24 ALA B C 1
ATOM 2116 O O . ALA B 1 24 ? 14.164 -24.594 -13.977 1 98 24 ALA B O 1
ATOM 2117 N N . GLN B 1 25 ? 15.672 -23.078 -13.492 1 98.25 25 GLN B N 1
ATOM 2118 C CA . GLN B 1 25 ? 14.719 -21.969 -13.43 1 98.25 25 GLN B CA 1
ATOM 2119 C C . GLN B 1 25 ? 15.359 -20.672 -13.875 1 98.25 25 GLN B C 1
ATOM 2121 O O . GLN B 1 25 ? 16.516 -20.406 -13.562 1 98.25 25 GLN B O 1
ATOM 2126 N N . TRP B 1 26 ? 14.648 -19.828 -14.617 1 98.31 26 TRP B N 1
ATOM 2127 C CA . TRP B 1 26 ? 15.117 -18.531 -15.102 1 98.31 26 TRP B CA 1
ATOM 2128 C C . TRP B 1 26 ? 14.055 -17.453 -14.898 1 98.31 26 TRP B C 1
ATOM 2130 O O . TRP B 1 26 ? 12.859 -17.75 -14.867 1 98.31 26 TRP B O 1
ATOM 2140 N N . ARG B 1 27 ? 14.5 -16.328 -14.672 1 97.19 27 ARG B N 1
ATOM 2141 C CA . ARG B 1 27 ? 13.609 -15.18 -14.508 1 97.19 27 ARG B CA 1
ATOM 2142 C C . ARG B 1 27 ? 13.992 -14.047 -15.461 1 97.19 27 ARG B C 1
ATOM 2144 O O . ARG B 1 27 ? 15.164 -13.672 -15.539 1 97.19 27 ARG B O 1
ATOM 2151 N N . TYR B 1 28 ? 13 -13.484 -16.172 1 98 28 TYR B N 1
ATOM 2152 C CA . TYR B 1 28 ? 13.164 -12.375 -17.094 1 98 28 TYR B CA 1
ATOM 2153 C C . TYR B 1 28 ? 12.203 -11.234 -16.75 1 98 28 TYR B C 1
ATOM 2155 O O . TYR B 1 28 ? 11.156 -11.461 -16.141 1 98 28 TYR B O 1
ATOM 2163 N N . ALA B 1 29 ? 12.609 -9.969 -17.125 1 96.94 29 ALA B N 1
ATOM 2164 C CA . ALA B 1 29 ? 11.648 -8.867 -17.047 1 96.94 29 ALA B CA 1
ATOM 2165 C C . ALA B 1 29 ? 10.547 -9.047 -18.078 1 96.94 29 ALA B C 1
ATOM 2167 O O . ALA B 1 29 ? 10.805 -9.438 -19.219 1 96.94 29 ALA B O 1
ATOM 2168 N N . THR B 1 30 ? 9.328 -8.82 -17.656 1 96.69 30 THR B N 1
ATOM 2169 C CA . THR B 1 30 ? 8.227 -8.867 -18.609 1 96.69 30 THR B CA 1
ATOM 2170 C C . THR B 1 30 ? 8.297 -7.684 -19.562 1 96.69 30 THR B C 1
ATOM 2172 O O . THR B 1 30 ? 8.227 -6.527 -19.141 1 96.69 30 THR B O 1
ATOM 2175 N N . ARG B 1 31 ? 8.555 -8 -20.812 1 96.12 31 ARG B N 1
ATOM 2176 C CA . ARG B 1 31 ? 8.453 -7.027 -21.906 1 96.12 31 ARG B CA 1
ATOM 2177 C C . ARG B 1 31 ? 7.184 -7.242 -22.719 1 96.12 31 ARG B C 1
ATOM 2179 O O . ARG B 1 31 ? 7.137 -8.125 -23.578 1 96.12 31 ARG B O 1
ATOM 2186 N N . ARG B 1 32 ? 6.258 -6.406 -22.531 1 93.81 32 ARG B N 1
ATOM 2187 C CA . ARG B 1 32 ? 4.906 -6.602 -23.047 1 93.81 32 ARG B CA 1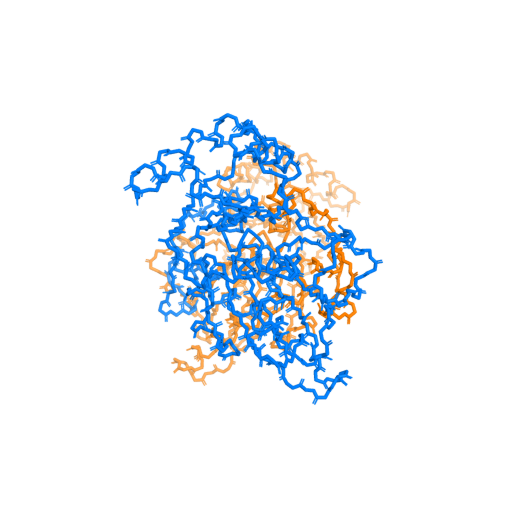
ATOM 2188 C C . ARG B 1 32 ? 4.906 -6.613 -24.578 1 93.81 32 ARG B C 1
ATOM 2190 O O . ARG B 1 32 ? 3.986 -7.148 -25.188 1 93.81 32 ARG B O 1
ATOM 2197 N N . ASP B 1 33 ? 5.965 -6.016 -25.109 1 95.94 33 ASP B N 1
ATOM 2198 C CA . ASP B 1 33 ? 6.035 -5.934 -26.578 1 95.94 33 ASP B CA 1
ATOM 2199 C C . ASP B 1 33 ? 6.973 -6.996 -27.141 1 95.94 33 ASP B C 1
ATOM 2201 O O . ASP B 1 33 ? 7.297 -6.98 -28.328 1 95.94 33 ASP B O 1
ATOM 2205 N N . ALA B 1 34 ? 7.43 -7.895 -26.312 1 96.75 34 ALA B N 1
ATOM 2206 C CA . ALA B 1 34 ? 8.367 -8.922 -26.766 1 96.75 34 ALA B CA 1
ATOM 2207 C C . ALA B 1 34 ? 7.719 -9.828 -27.812 1 96.75 34 ALA B C 1
ATOM 2209 O O . ALA B 1 34 ? 6.539 -10.172 -27.703 1 96.75 34 ALA B O 1
ATOM 2210 N N . THR B 1 35 ? 8.484 -10.227 -28.844 1 96.94 35 THR B N 1
ATOM 2211 C CA . THR B 1 35 ? 8.031 -11.172 -29.875 1 96.94 35 THR B CA 1
ATOM 2212 C C . THR B 1 35 ? 8.43 -12.602 -29.5 1 96.94 35 THR B C 1
ATOM 2214 O O . THR B 1 35 ? 9.234 -12.812 -28.594 1 96.94 35 THR B O 1
ATOM 2217 N N . SER B 1 36 ? 7.781 -13.555 -30.219 1 97.81 36 SER B N 1
ATOM 2218 C CA . SER B 1 36 ? 8.117 -14.961 -30.031 1 97.81 36 SER B CA 1
ATOM 2219 C C . SER B 1 36 ? 9.609 -15.211 -30.25 1 97.81 36 SER B C 1
ATOM 2221 O O . SER B 1 36 ? 10.227 -15.992 -29.516 1 97.81 36 SER B O 1
ATOM 2223 N N . ASP B 1 37 ? 10.227 -14.5 -31.156 1 97.81 37 ASP B N 1
ATOM 2224 C CA . ASP B 1 37 ? 11.641 -14.672 -31.469 1 97.81 37 ASP B CA 1
ATOM 2225 C C . ASP B 1 37 ? 12.523 -14.164 -30.328 1 97.81 37 ASP B C 1
ATOM 2227 O O . ASP B 1 37 ? 13.57 -14.742 -30.047 1 97.81 37 ASP B O 1
ATOM 2231 N N . GLU B 1 38 ? 12.133 -13.078 -29.734 1 97.69 38 GLU B N 1
ATOM 2232 C CA . GLU B 1 38 ? 12.898 -12.539 -28.609 1 97.69 38 GLU B CA 1
ATOM 2233 C C . GLU B 1 38 ? 12.812 -13.461 -27.406 1 97.69 38 GLU B C 1
ATOM 2235 O O . GLU B 1 38 ? 13.812 -13.664 -26.703 1 97.69 38 GLU B O 1
ATOM 2240 N N . LEU B 1 39 ? 11.594 -13.961 -27.156 1 97.62 39 LEU B N 1
ATOM 2241 C CA . LEU B 1 39 ? 11.445 -14.953 -26.094 1 97.62 39 LEU B CA 1
ATOM 2242 C C . LEU B 1 39 ? 12.367 -16.141 -26.344 1 97.62 39 LEU B C 1
ATOM 2244 O O . LEU B 1 39 ? 13.031 -16.609 -25.406 1 97.62 39 LEU B O 1
ATOM 2248 N N . ALA B 1 40 ? 12.445 -16.609 -27.578 1 97.5 40 ALA B N 1
ATOM 2249 C CA . ALA B 1 40 ? 13.273 -17.75 -27.969 1 97.5 40 ALA B CA 1
ATOM 2250 C C . ALA B 1 40 ? 14.758 -17.453 -27.75 1 97.5 40 ALA B C 1
ATOM 2252 O O . ALA B 1 40 ? 15.5 -18.297 -27.234 1 97.5 40 ALA B O 1
ATOM 2253 N N . ALA B 1 41 ? 15.156 -16.312 -28.188 1 97.25 41 ALA B N 1
ATOM 2254 C CA . ALA B 1 41 ? 16.562 -15.93 -28.078 1 97.25 41 ALA B CA 1
ATOM 2255 C C . ALA B 1 41 ? 17.016 -15.938 -26.609 1 97.25 41 ALA B C 1
ATOM 2257 O O . ALA B 1 41 ? 18.078 -16.484 -26.297 1 97.25 41 ALA B O 1
ATOM 2258 N N . ASN B 1 42 ? 16.219 -15.297 -25.75 1 96.62 42 ASN B N 1
ATOM 2259 C CA . ASN B 1 42 ? 16.547 -15.258 -24.328 1 96.62 42 ASN B CA 1
ATOM 2260 C C . ASN B 1 42 ? 16.609 -16.656 -23.734 1 96.62 42 ASN B C 1
ATOM 2262 O O . ASN B 1 42 ? 17.547 -16.984 -23.016 1 96.62 42 ASN B O 1
ATOM 2266 N N . LEU B 1 43 ? 15.594 -17.453 -24.031 1 97.75 43 LEU B N 1
ATOM 2267 C CA . LEU B 1 43 ? 15.516 -18.781 -23.422 1 97.75 43 LEU B CA 1
ATOM 2268 C C . LEU B 1 43 ? 16.625 -19.688 -23.969 1 97.75 43 LEU B C 1
ATOM 2270 O O . LEU B 1 43 ? 17.125 -20.547 -23.25 1 97.75 43 LEU B O 1
ATOM 2274 N N . TYR B 1 44 ? 16.969 -19.516 -25.219 1 97.38 44 TYR B N 1
ATOM 2275 C CA . TYR B 1 44 ? 18 -20.328 -25.844 1 97.38 44 TYR B CA 1
ATOM 2276 C C . TYR B 1 44 ? 19.328 -20.188 -25.109 1 97.38 44 TYR B C 1
ATOM 2278 O O . TYR B 1 44 ? 20.016 -21.172 -24.844 1 97.38 44 TYR B O 1
ATOM 2286 N N . VAL B 1 45 ? 19.703 -18.969 -24.828 1 97.56 45 VAL B N 1
ATOM 2287 C CA . VAL B 1 45 ? 20.938 -18.703 -24.109 1 97.56 45 VAL B CA 1
ATOM 2288 C C . VAL B 1 45 ? 20.891 -19.375 -22.734 1 97.56 45 VAL B C 1
ATOM 2290 O O . VAL B 1 45 ? 21.875 -19.984 -22.312 1 97.56 45 VAL B O 1
ATOM 2293 N N . SER B 1 46 ? 19.75 -19.266 -22.094 1 97.69 46 SER B N 1
ATOM 2294 C CA . SER B 1 46 ? 19.562 -19.891 -20.781 1 97.69 46 SER B CA 1
ATOM 2295 C C . SER B 1 46 ? 19.734 -21.391 -20.859 1 97.69 46 SER B C 1
ATOM 2297 O O . SER B 1 46 ? 20.375 -22 -20 1 97.69 46 SER B O 1
ATOM 2299 N N . PHE B 1 47 ? 19.141 -22 -21.844 1 97.62 47 PHE B N 1
ATOM 2300 C CA . PHE B 1 47 ? 19.234 -23.438 -22.031 1 97.62 47 PHE B CA 1
ATOM 2301 C C . PHE B 1 47 ? 20.688 -23.859 -22.266 1 97.62 47 PHE B C 1
ATOM 2303 O O . PHE B 1 47 ? 21.172 -24.781 -21.609 1 97.62 47 PHE B O 1
ATOM 2310 N N . GLN B 1 48 ? 21.391 -23.188 -23.109 1 96.56 48 GLN B N 1
ATOM 2311 C CA . GLN B 1 48 ? 22.75 -23.531 -23.469 1 96.56 48 GLN B CA 1
ATOM 2312 C C . GLN B 1 48 ? 23.688 -23.438 -22.266 1 96.56 48 GLN B C 1
ATOM 2314 O O . GLN B 1 48 ? 24.516 -24.328 -22.031 1 96.56 48 GLN B O 1
ATOM 2319 N N . THR B 1 49 ? 23.531 -22.406 -21.562 1 96.75 49 THR B N 1
ATOM 2320 C CA . THR B 1 49 ? 24.422 -22.188 -20.42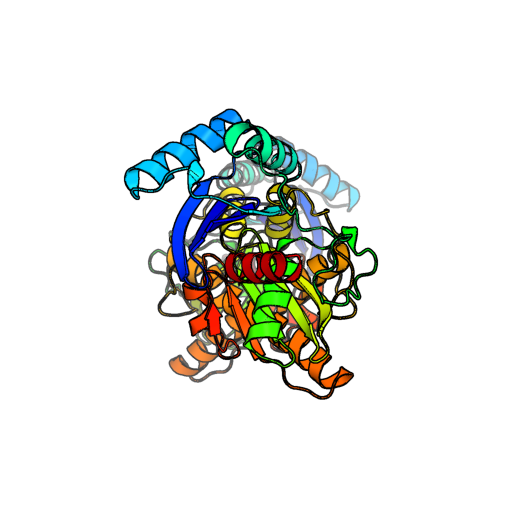2 1 96.75 49 THR B CA 1
ATOM 2321 C C . THR B 1 49 ? 24.172 -23.219 -19.344 1 96.75 49 THR B C 1
ATOM 2323 O O . THR B 1 49 ? 25.078 -23.547 -18.562 1 96.75 49 THR B O 1
ATOM 2326 N N . ALA B 1 50 ? 23 -23.812 -19.297 1 96.56 50 ALA B N 1
ATOM 2327 C CA . ALA B 1 50 ? 22.656 -24.828 -18.312 1 96.56 50 ALA B CA 1
ATOM 2328 C C . ALA B 1 50 ? 22.828 -26.234 -18.875 1 96.56 50 ALA B C 1
ATOM 2330 O O . ALA B 1 50 ? 22.5 -27.219 -18.203 1 96.56 50 ALA B O 1
ATOM 2331 N N . SER B 1 51 ? 23.297 -26.312 -20.141 1 96.88 51 SER B N 1
ATOM 2332 C CA . SER B 1 51 ? 23.578 -27.562 -20.812 1 96.88 51 SER B CA 1
ATOM 2333 C C . SER B 1 51 ? 22.297 -28.359 -21.062 1 96.88 51 SER B C 1
ATOM 2335 O O . SER B 1 51 ? 22.266 -29.578 -20.828 1 96.88 51 SER B O 1
ATOM 2337 N N . PHE B 1 52 ? 21.234 -27.688 -21.406 1 97.25 52 PHE B N 1
ATOM 2338 C CA . PHE B 1 52 ? 20 -28.281 -21.906 1 97.25 52 PHE B CA 1
ATOM 2339 C C . PHE B 1 52 ? 19.797 -27.938 -23.375 1 97.25 52 PHE B C 1
ATOM 2341 O O . PHE B 1 52 ? 20.469 -27.062 -23.906 1 97.25 52 PHE B O 1
ATOM 2348 N N . ALA B 1 53 ? 18.922 -28.672 -24.016 1 97.12 53 ALA B N 1
ATOM 2349 C CA . ALA B 1 53 ? 18.547 -28.406 -25.391 1 97.12 53 ALA B CA 1
ATOM 2350 C C . ALA B 1 53 ? 17.031 -28.328 -25.547 1 97.12 53 ALA B C 1
ATOM 2352 O O . ALA B 1 53 ? 16.297 -28.984 -24.812 1 97.12 53 ALA B O 1
ATOM 2353 N N . PHE B 1 54 ? 16.609 -27.5 -26.5 1 97.06 54 PHE B N 1
ATOM 2354 C CA . PHE B 1 54 ? 15.18 -27.344 -26.766 1 97.06 54 PHE B CA 1
ATOM 2355 C C . PHE B 1 54 ? 14.531 -28.703 -27.062 1 97.06 54 PHE B C 1
ATOM 2357 O O . PHE B 1 54 ? 13.375 -28.922 -26.703 1 97.06 54 PHE B O 1
ATOM 2364 N N . ARG B 1 55 ? 15.258 -29.594 -27.656 1 96.12 55 ARG B N 1
ATOM 2365 C CA . ARG B 1 55 ? 14.734 -30.906 -28.047 1 96.12 55 ARG B CA 1
ATOM 2366 C C . ARG B 1 55 ? 14.391 -31.75 -26.812 1 96.12 55 ARG B C 1
ATOM 2368 O O . ARG B 1 55 ? 13.633 -32.719 -26.922 1 96.12 55 ARG B O 1
ATOM 2375 N N . ASP B 1 56 ? 14.945 -31.375 -25.641 1 95.19 56 ASP B N 1
ATOM 2376 C CA . ASP B 1 56 ? 14.703 -32.094 -24.406 1 95.19 56 ASP B CA 1
ATOM 2377 C C . ASP B 1 56 ? 13.305 -31.812 -23.859 1 95.19 56 ASP B C 1
ATOM 2379 O O . ASP B 1 56 ? 12.812 -32.531 -22.984 1 95.19 56 ASP B O 1
ATOM 2383 N N . VAL B 1 57 ? 12.68 -30.781 -24.391 1 98.31 57 VAL B N 1
ATOM 2384 C CA . VAL B 1 57 ? 11.375 -30.359 -23.891 1 98.31 57 VAL B CA 1
ATOM 2385 C C . VAL B 1 57 ? 10.273 -31.141 -24.609 1 98.31 57 VAL B C 1
ATOM 2387 O O . VAL B 1 57 ? 10.219 -31.156 -25.844 1 98.31 57 VAL B O 1
ATOM 2390 N N . THR B 1 58 ? 9.414 -31.766 -23.844 1 97.56 58 THR B N 1
ATOM 2391 C CA . THR B 1 58 ? 8.352 -32.594 -24.422 1 97.56 58 THR B CA 1
ATOM 2392 C C . THR B 1 58 ? 6.977 -32 -24.078 1 97.56 58 THR B C 1
ATOM 2394 O O . THR B 1 58 ? 5.953 -32.5 -24.562 1 97.56 58 THR B O 1
ATOM 2397 N N . GLY B 1 59 ? 6.863 -31.078 -23.219 1 98.38 59 GLY B N 1
ATOM 2398 C CA . GLY B 1 59 ? 5.625 -30.422 -22.828 1 98.38 59 GLY B CA 1
ATOM 2399 C C . GLY B 1 59 ? 5.828 -28.984 -22.391 1 98.38 59 GLY B C 1
ATOM 2400 O O . GLY B 1 59 ? 6.891 -28.641 -21.875 1 98.38 59 GLY B O 1
ATOM 2401 N N . ILE B 1 60 ? 4.84 -28.141 -22.609 1 98.75 60 ILE B N 1
ATOM 2402 C CA . ILE B 1 60 ? 4.879 -26.734 -22.219 1 98.75 60 ILE B CA 1
ATOM 2403 C C . ILE B 1 60 ? 3.568 -26.359 -21.531 1 98.75 60 ILE B C 1
ATOM 2405 O O . ILE B 1 60 ? 2.486 -26.688 -22.031 1 98.75 60 ILE B O 1
ATOM 2409 N N . ALA B 1 61 ? 3.637 -25.797 -20.375 1 98.75 61 ALA B N 1
ATOM 2410 C CA . ALA B 1 61 ? 2.494 -25.234 -19.641 1 98.75 61 ALA B CA 1
ATOM 2411 C C . ALA B 1 61 ? 2.682 -23.75 -19.391 1 98.75 61 ALA B C 1
ATOM 2413 O O . ALA B 1 61 ? 3.785 -23.297 -19.062 1 98.75 61 ALA B O 1
ATOM 2414 N N . ILE B 1 62 ? 1.617 -22.922 -19.578 1 98.75 62 ILE B N 1
ATOM 2415 C CA . ILE B 1 62 ? 1.729 -21.469 -19.484 1 98.75 62 ILE B CA 1
ATOM 2416 C C . ILE B 1 62 ? 0.655 -20.922 -18.547 1 98.75 62 ILE B C 1
ATOM 2418 O O . ILE B 1 62 ? -0.53 -21.219 -18.719 1 98.75 62 ILE B O 1
ATOM 2422 N N . SER B 1 63 ? 1.003 -20.281 -17.562 1 98.31 63 SER B N 1
ATOM 2423 C CA . SER B 1 63 ? 0.163 -19.375 -16.797 1 98.31 63 SER B CA 1
ATOM 2424 C C . SER B 1 63 ? 0.506 -17.922 -17.094 1 98.31 63 SER B C 1
ATOM 2426 O O . SER B 1 63 ? 1.648 -17.5 -16.906 1 98.31 63 SER B O 1
ATOM 2428 N N . SER B 1 64 ? -0.438 -17.109 -17.578 1 97.5 64 SER B N 1
ATOM 2429 C CA . SER B 1 64 ? -0.132 -15.742 -18 1 97.5 64 SER B CA 1
ATOM 2430 C C . SER B 1 64 ? -1.236 -14.773 -17.594 1 97.5 64 SER B C 1
ATOM 2432 O O . SER B 1 64 ? -2.422 -15.094 -17.703 1 97.5 64 SER B O 1
ATOM 2434 N N . VAL B 1 65 ? -0.842 -13.719 -17.047 1 95.75 65 VAL B N 1
ATOM 2435 C CA . VAL B 1 65 ? -1.792 -12.641 -16.781 1 95.75 65 VAL B CA 1
ATOM 2436 C C . VAL B 1 65 ? -1.458 -11.43 -17.656 1 95.75 65 VAL B C 1
ATOM 2438 O O . VAL B 1 65 ? -1.864 -10.312 -17.344 1 95.75 65 VAL B O 1
ATOM 2441 N N . VAL B 1 66 ? -0.647 -11.586 -18.703 1 96 66 VAL B N 1
ATOM 2442 C CA . VAL B 1 66 ? -0.231 -10.539 -19.641 1 96 66 VAL B CA 1
ATOM 2443 C C . VAL B 1 66 ? -0.804 -10.828 -21.016 1 96 66 VAL B C 1
ATOM 2445 O O . VAL B 1 66 ? -0.179 -11.523 -21.828 1 96 66 VAL B O 1
ATOM 2448 N N . PRO B 1 67 ? -1.874 -10.203 -21.344 1 94.38 67 PRO B N 1
ATOM 2449 C CA . PRO B 1 67 ? -2.598 -10.531 -22.562 1 94.38 67 PRO B CA 1
ATOM 2450 C C . PRO B 1 67 ? -1.735 -10.375 -23.812 1 94.38 67 PRO B C 1
ATOM 2452 O O . PRO B 1 67 ? -1.899 -11.125 -24.781 1 94.38 67 PRO B O 1
ATOM 2455 N N . SER B 1 68 ? -0.825 -9.461 -23.844 1 95.25 68 SER B N 1
ATOM 2456 C CA . SER B 1 68 ? -0.021 -9.188 -25.031 1 95.25 68 SER B CA 1
ATOM 2457 C C . SER B 1 68 ? 1.057 -10.25 -25.234 1 95.25 68 SER B C 1
ATOM 2459 O O . SER B 1 68 ? 1.486 -10.508 -26.359 1 95.25 68 SER B O 1
ATOM 2461 N N . LEU B 1 69 ? 1.448 -10.938 -24.156 1 96.88 69 LEU B N 1
ATOM 2462 C CA . LEU B 1 69 ? 2.566 -11.875 -24.219 1 96.88 69 LEU B CA 1
ATOM 2463 C C . LEU B 1 69 ? 2.068 -13.305 -24.375 1 96.88 69 LEU B C 1
ATOM 2465 O O . LEU B 1 69 ? 2.822 -14.188 -24.797 1 96.88 69 LEU B O 1
ATOM 2469 N N . THR B 1 70 ? 0.837 -13.508 -24.016 1 97.12 70 THR B N 1
ATOM 2470 C CA . THR B 1 70 ? 0.292 -14.867 -24.047 1 97.12 70 THR B CA 1
ATOM 2471 C C . THR B 1 70 ? 0.331 -15.43 -25.469 1 97.12 70 THR B C 1
ATOM 2473 O O . THR B 1 70 ? 0.884 -16.5 -25.688 1 97.12 70 THR B O 1
ATOM 2476 N N . PRO B 1 71 ? -0.199 -14.664 -26.5 1 97.94 71 PRO B N 1
ATOM 2477 C CA . PRO B 1 71 ? -0.137 -15.203 -27.859 1 97.94 71 PRO B CA 1
ATOM 2478 C C . PRO B 1 71 ? 1.294 -15.375 -28.359 1 97.94 71 PRO B C 1
ATOM 2480 O O . PRO B 1 71 ? 1.576 -16.297 -29.125 1 97.94 71 PRO B O 1
ATOM 2483 N N . GLN B 1 72 ? 2.182 -14.531 -27.953 1 98.25 72 GLN B N 1
ATOM 2484 C CA . GLN B 1 72 ? 3.578 -14.648 -28.359 1 98.25 72 GLN B CA 1
ATOM 2485 C C . GLN B 1 72 ? 4.227 -15.891 -27.766 1 98.25 72 GLN B C 1
ATOM 2487 O O . GLN B 1 72 ? 5.066 -16.531 -28.391 1 98.25 72 GLN B O 1
ATOM 2492 N N . SER B 1 73 ? 3.855 -16.203 -26.547 1 98.31 73 SER B N 1
ATOM 2493 C CA . SER B 1 73 ? 4.387 -17.391 -25.875 1 98.31 73 SER B CA 1
ATOM 2494 C C . SER B 1 73 ? 3.871 -18.672 -26.531 1 98.31 73 SER B C 1
ATOM 2496 O O . SER B 1 73 ? 4.605 -19.656 -26.641 1 98.31 73 SER B O 1
ATOM 2498 N N . ILE B 1 74 ? 2.621 -18.625 -26.938 1 98.5 74 ILE B N 1
ATOM 2499 C CA . ILE B 1 74 ? 2.039 -19.766 -27.656 1 98.5 74 ILE B CA 1
ATOM 2500 C C . ILE B 1 74 ? 2.76 -19.953 -28.984 1 98.5 74 ILE B C 1
ATOM 2502 O O . ILE B 1 74 ? 3.162 -21.062 -29.328 1 98.5 74 ILE B O 1
ATOM 2506 N N . LYS B 1 75 ? 2.896 -18.844 -29.703 1 98.62 75 LYS B N 1
ATOM 2507 C CA . LYS B 1 75 ? 3.602 -18.891 -30.984 1 98.62 75 LYS B CA 1
ATOM 2508 C C . LYS B 1 75 ? 5.027 -19.406 -30.812 1 98.62 75 LYS B C 1
ATOM 2510 O O . LYS B 1 75 ? 5.504 -20.203 -31.609 1 98.62 75 LYS B O 1
ATOM 2515 N N . PHE B 1 76 ? 5.641 -18.906 -29.781 1 97.94 76 PHE B N 1
ATOM 2516 C CA . PHE B 1 76 ? 6.98 -19.344 -29.406 1 97.94 76 PHE B CA 1
ATOM 2517 C C . PHE B 1 76 ? 7.016 -20.859 -29.203 1 97.94 76 PHE B C 1
ATOM 2519 O O . PHE B 1 76 ? 7.918 -21.531 -29.688 1 97.94 76 PHE B O 1
ATOM 2526 N N . SER B 1 77 ? 6.105 -21.422 -28.453 1 98.5 77 SER B N 1
ATOM 2527 C CA . SER B 1 77 ? 6.016 -22.844 -28.172 1 98.5 77 SER B CA 1
ATOM 2528 C C . SER B 1 77 ? 5.867 -23.656 -29.453 1 98.5 77 SER B C 1
ATOM 2530 O O . SER B 1 77 ? 6.547 -24.672 -29.641 1 98.5 77 SER B O 1
ATOM 2532 N N . ARG B 1 78 ? 5.043 -23.172 -30.344 1 98.31 78 ARG B N 1
ATOM 2533 C CA . ARG B 1 78 ? 4.762 -23.875 -31.594 1 98.31 78 ARG B CA 1
ATOM 2534 C C . ARG B 1 78 ? 5.961 -23.797 -32.531 1 98.31 78 ARG B C 1
ATOM 2536 O O . ARG B 1 78 ? 6.359 -24.812 -33.125 1 98.31 78 ARG B O 1
ATOM 2543 N N . ASP B 1 79 ? 6.516 -22.688 -32.625 1 98 79 ASP B N 1
ATOM 2544 C CA . ASP B 1 79 ? 7.52 -22.438 -33.625 1 98 79 ASP B CA 1
ATOM 2545 C C . ASP B 1 79 ? 8.859 -23.062 -33.25 1 98 79 ASP B C 1
ATOM 2547 O O . ASP B 1 79 ? 9.594 -23.547 -34.125 1 98 79 ASP B O 1
ATOM 2551 N N . TYR B 1 80 ? 9.18 -23.062 -32.062 1 97.88 80 TYR B N 1
ATOM 2552 C CA . TYR B 1 80 ? 10.539 -23.438 -31.672 1 97.88 80 TYR B CA 1
ATOM 2553 C C . TYR B 1 80 ? 10.57 -24.812 -31.031 1 97.88 80 TYR B C 1
ATOM 2555 O O . TYR B 1 80 ? 11.586 -25.516 -31.094 1 97.88 80 TYR B O 1
ATOM 2563 N N . PHE B 1 81 ? 9.469 -25.172 -30.453 1 97.94 81 PHE B N 1
ATOM 2564 C CA . PHE B 1 81 ? 9.438 -26.484 -29.797 1 97.94 81 PHE B CA 1
ATOM 2565 C C . PHE B 1 81 ? 8.539 -27.453 -30.562 1 97.94 81 PHE B C 1
ATOM 2567 O O . PHE B 1 81 ? 8.586 -28.656 -30.328 1 97.94 81 PHE B O 1
ATOM 2574 N N . HIS B 1 82 ? 7.703 -26.922 -31.406 1 97.75 82 HIS B N 1
ATOM 2575 C CA . HIS B 1 82 ? 6.723 -27.719 -32.125 1 97.75 82 HIS B CA 1
ATOM 2576 C C . HIS B 1 82 ? 5.766 -28.438 -31.188 1 97.75 82 HIS B C 1
ATOM 2578 O O . HIS B 1 82 ? 5.438 -29.609 -31.391 1 97.75 82 HIS B O 1
ATOM 2584 N N . ILE B 1 83 ? 5.402 -27.781 -30.141 1 98.12 83 ILE B N 1
ATOM 2585 C CA . ILE B 1 83 ? 4.512 -28.281 -29.094 1 98.12 83 ILE B CA 1
ATOM 2586 C C . ILE B 1 83 ? 3.344 -27.312 -28.922 1 98.12 83 ILE B C 1
ATOM 2588 O O . ILE B 1 83 ? 3.533 -26.094 -28.906 1 98.12 83 ILE B O 1
ATOM 2592 N N . GLU B 1 84 ? 2.141 -27.812 -28.906 1 98.19 84 GLU B N 1
ATOM 2593 C CA . GLU B 1 84 ? 1.004 -27.016 -28.469 1 98.19 84 GLU B CA 1
ATOM 2594 C C . GLU B 1 84 ? 0.995 -26.875 -26.938 1 98.19 84 GLU B C 1
ATOM 2596 O O . GLU B 1 84 ? 0.842 -27.859 -26.219 1 98.19 84 GLU B O 1
ATOM 2601 N N . PRO B 1 85 ? 1.158 -25.719 -26.453 1 98.5 85 PRO B N 1
ATOM 2602 C CA . PRO B 1 85 ? 1.246 -25.562 -25 1 98.5 85 PRO B CA 1
ATOM 2603 C C . PRO B 1 85 ? -0.108 -25.703 -24.312 1 98.5 85 PRO B C 1
ATOM 2605 O O . PRO B 1 85 ? -1.147 -25.453 -24.922 1 98.5 85 PRO B O 1
ATOM 2608 N N . LEU B 1 86 ? -0.088 -26.234 -23.109 1 98.38 86 LEU B N 1
ATOM 2609 C CA . LEU B 1 86 ? -1.24 -26.156 -22.219 1 98.38 86 LEU B CA 1
ATOM 2610 C C . LEU B 1 86 ? -1.331 -24.797 -21.547 1 98.38 86 LEU B C 1
ATOM 2612 O O . LEU B 1 86 ? -0.474 -24.438 -20.734 1 98.38 86 LEU B O 1
ATOM 2616 N N . VAL B 1 87 ? -2.305 -23.984 -21.891 1 98 87 VAL B N 1
ATOM 2617 C CA . VAL B 1 87 ? -2.461 -22.641 -21.359 1 98 87 VAL B CA 1
ATOM 2618 C C . VAL B 1 87 ? -3.549 -22.641 -20.281 1 98 87 VAL B C 1
ATOM 2620 O O . VAL B 1 87 ? -4.688 -23.031 -20.547 1 98 87 VAL B O 1
ATOM 2623 N N . VAL B 1 88 ? -3.162 -22.203 -19.094 1 97.12 88 VAL B N 1
ATOM 2624 C CA . VAL B 1 88 ? -4.121 -22.109 -18 1 97.12 88 VAL B CA 1
ATOM 2625 C C . VAL B 1 88 ? -5.188 -21.078 -18.328 1 97.12 88 VAL B C 1
ATOM 2627 O O . VAL B 1 88 ? -4.867 -19.938 -18.703 1 97.12 88 VAL B O 1
ATOM 2630 N N . SER B 1 89 ? -6.395 -21.469 -18.219 1 91.12 89 SER B N 1
ATOM 2631 C CA . SER B 1 89 ? -7.539 -20.609 -18.453 1 91.12 89 SER B CA 1
ATOM 2632 C C . SER B 1 89 ? -8.758 -21.062 -17.656 1 91.12 89 SER B C 1
ATOM 2634 O O . SER B 1 89 ? -8.719 -22.109 -17 1 91.12 89 SER B O 1
ATOM 2636 N N . HIS B 1 90 ? -9.797 -20.25 -17.719 1 85.75 90 HIS B N 1
ATOM 2637 C CA . HIS B 1 90 ? -11.031 -20.578 -17.016 1 85.75 90 HIS B CA 1
ATOM 2638 C C . HIS B 1 90 ? -11.68 -21.828 -17.594 1 85.75 90 HIS B C 1
ATOM 2640 O O . HIS B 1 90 ? -12.469 -22.484 -16.922 1 85.75 90 HIS B O 1
ATOM 2646 N N . SER B 1 91 ? -11.352 -22.156 -18.812 1 89.44 91 SER B N 1
ATOM 2647 C CA . SER B 1 91 ? -11.984 -23.297 -19.484 1 89.44 91 SER B CA 1
ATOM 2648 C C . SER B 1 91 ? -11.219 -24.578 -19.203 1 89.44 91 SER B C 1
ATOM 2650 O O . SER B 1 91 ? -11.742 -25.672 -19.438 1 89.44 91 SER B O 1
ATOM 2652 N N . LEU B 1 92 ? -10.023 -24.453 -18.797 1 93.75 92 LEU B N 1
ATOM 2653 C CA . LEU B 1 92 ? -9.219 -25.641 -18.484 1 93.75 92 LEU B CA 1
ATOM 2654 C C . LEU B 1 92 ? -9.641 -26.25 -17.141 1 93.75 92 LEU B C 1
ATOM 2656 O O . LEU B 1 92 ? -9.789 -25.531 -16.156 1 93.75 92 LEU B O 1
ATOM 2660 N N . ASN B 1 93 ? -9.883 -27.5 -17.141 1 94.38 93 ASN B N 1
ATOM 2661 C CA . ASN B 1 93 ? -10.188 -28.172 -15.875 1 94.38 93 ASN B CA 1
ATOM 2662 C C . ASN B 1 93 ? -8.961 -28.25 -14.969 1 94.38 93 ASN B C 1
ATOM 2664 O O . ASN B 1 93 ? -8.078 -29.078 -15.18 1 94.38 93 ASN B O 1
ATOM 2668 N N . LEU B 1 94 ? -8.922 -27.516 -13.938 1 94.94 94 LEU B N 1
ATOM 2669 C CA . LEU B 1 94 ? -7.77 -27.453 -13.039 1 94.94 94 LEU B CA 1
ATOM 2670 C C . LEU B 1 94 ? -7.934 -28.406 -11.875 1 94.94 94 LEU B C 1
ATOM 2672 O O . LEU B 1 94 ? -6.973 -28.688 -11.148 1 94.94 94 LEU B O 1
ATOM 2676 N N . GLY B 1 95 ? -9.117 -28.922 -11.742 1 93.94 95 GLY B N 1
ATOM 2677 C CA . GLY B 1 95 ? -9.406 -29.734 -10.578 1 93.94 95 GLY B CA 1
ATOM 2678 C C . GLY B 1 95 ? -9.938 -28.938 -9.406 1 93.94 95 GLY B C 1
ATOM 2679 O O . GLY B 1 95 ? -10.062 -29.453 -8.289 1 93.94 95 GLY B O 1
ATOM 2680 N N . LEU B 1 96 ? -10.125 -27.688 -9.547 1 95.38 96 LEU B N 1
ATOM 2681 C CA . LEU B 1 96 ? -10.734 -26.797 -8.57 1 95.38 96 LEU B CA 1
ATOM 2682 C C . LEU B 1 96 ? -12.109 -26.328 -9.047 1 95.38 96 LEU B C 1
ATOM 2684 O O . LEU B 1 96 ? -12.32 -26.125 -10.242 1 95.38 96 LEU B O 1
ATOM 2688 N N . LYS B 1 97 ? -12.992 -26.281 -8.133 1 95.12 97 LYS B N 1
ATOM 2689 C CA . LYS B 1 97 ? -14.203 -25.516 -8.406 1 95.12 97 LYS B CA 1
ATOM 2690 C C . LYS B 1 97 ? -13.969 -24.016 -8.172 1 95.12 97 LYS B C 1
ATOM 2692 O O . LYS B 1 97 ? -13.219 -23.625 -7.277 1 95.12 97 LYS B O 1
ATOM 2697 N N . ASN B 1 98 ? -14.516 -23.219 -9.023 1 95.38 98 ASN B N 1
ATOM 2698 C CA . ASN B 1 98 ? -14.336 -21.766 -8.93 1 95.38 98 ASN B CA 1
ATOM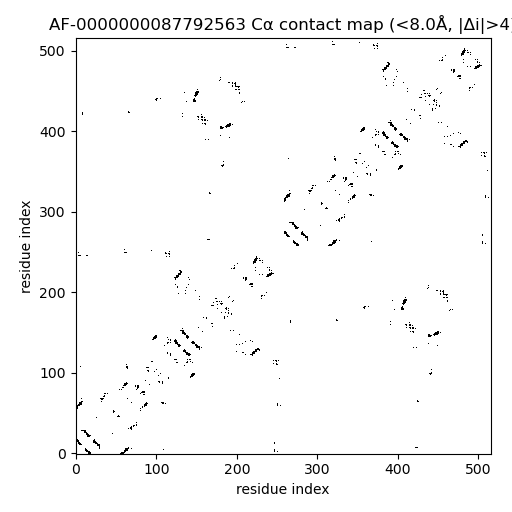 2699 C C . ASN B 1 98 ? -15.633 -21.062 -8.539 1 95.38 98 ASN B C 1
ATOM 2701 O O . ASN B 1 98 ? -16.594 -21.062 -9.312 1 95.38 98 ASN B O 1
ATOM 2705 N N . ARG B 1 99 ? -15.672 -20.391 -7.43 1 94.44 99 ARG B N 1
ATOM 2706 C CA . ARG B 1 99 ? -16.875 -19.734 -6.895 1 94.44 99 ARG B CA 1
ATOM 2707 C C . ARG B 1 99 ? -17 -18.312 -7.406 1 94.44 99 ARG B C 1
ATOM 2709 O O . ARG B 1 99 ? -18.016 -17.656 -7.18 1 94.44 99 ARG B O 1
ATOM 2716 N N . TYR B 1 100 ? -16.016 -17.797 -8.094 1 94.5 100 TYR B N 1
ATOM 2717 C CA . TYR B 1 100 ? -16 -16.422 -8.57 1 94.5 100 TYR B CA 1
ATOM 2718 C C . TYR B 1 100 ? -17.219 -16.156 -9.469 1 94.5 100 TYR B C 1
ATOM 2720 O O . TYR B 1 100 ? -17.625 -17.016 -10.242 1 94.5 100 TYR B O 1
ATOM 2728 N N . ASP B 1 101 ? -17.766 -14.93 -9.406 1 95.19 101 ASP B N 1
ATOM 2729 C CA . ASP B 1 101 ? -18.922 -14.539 -10.203 1 95.19 101 ASP B CA 1
ATOM 2730 C C . ASP B 1 101 ? -18.656 -14.75 -11.695 1 95.19 101 ASP B C 1
ATOM 2732 O O . ASP B 1 101 ? -19.5 -15.289 -12.414 1 95.19 101 ASP B O 1
ATOM 2736 N N . ASP B 1 102 ? -17.578 -14.258 -12.133 1 94.5 102 ASP B N 1
ATOM 2737 C CA . ASP B 1 102 ? -17.078 -14.461 -13.484 1 94.5 102 ASP B CA 1
ATOM 2738 C C . ASP B 1 102 ? -15.742 -15.203 -13.469 1 94.5 102 ASP B C 1
ATOM 2740 O O . ASP B 1 102 ? -14.688 -14.586 -13.305 1 94.5 102 ASP B O 1
ATOM 2744 N N . PRO B 1 103 ? -15.797 -16.5 -13.75 1 91.56 103 PRO B N 1
ATOM 2745 C CA . PRO B 1 103 ? -14.57 -17.312 -13.672 1 91.56 103 PRO B CA 1
ATOM 2746 C C . PRO B 1 103 ? -13.453 -16.781 -14.562 1 91.56 103 PRO B C 1
ATOM 2748 O O . PRO B 1 103 ? -12.273 -17 -14.273 1 91.56 103 PRO B O 1
ATOM 2751 N N . LYS B 1 104 ? -13.781 -16.047 -15.578 1 90.88 104 LYS B N 1
ATOM 2752 C CA . LYS B 1 104 ? -12.797 -15.539 -16.531 1 90.88 104 LYS B CA 1
ATOM 2753 C C . LYS B 1 104 ? -12 -14.383 -15.93 1 90.88 104 LYS B C 1
ATOM 2755 O O . LYS B 1 104 ? -10.938 -14.023 -16.438 1 90.88 104 LYS B O 1
ATOM 2760 N N . ALA B 1 105 ? -12.531 -13.859 -14.836 1 92.5 105 ALA B N 1
ATOM 2761 C CA . ALA B 1 105 ? -11.953 -12.648 -14.266 1 92.5 105 ALA B CA 1
ATOM 2762 C C . ALA B 1 105 ? -10.797 -12.977 -13.328 1 92.5 105 ALA B C 1
ATOM 2764 O O . ALA B 1 105 ? -10 -12.094 -12.977 1 92.5 105 ALA B O 1
ATOM 2765 N N . VAL B 1 106 ? -10.648 -14.258 -12.969 1 94.19 106 VAL B N 1
ATOM 2766 C CA . VAL B 1 106 ? -9.625 -14.633 -12.008 1 94.19 106 VAL B CA 1
ATOM 2767 C C . VAL B 1 106 ? -8.281 -14.797 -12.711 1 94.19 106 VAL B C 1
ATOM 2769 O O . VAL B 1 106 ? -8.195 -15.453 -13.758 1 94.19 106 VAL B O 1
ATOM 2772 N N . GLY B 1 107 ? -7.281 -14.133 -12.211 1 94.31 107 GLY B N 1
ATOM 2773 C CA . GLY B 1 107 ? -5.949 -14.336 -12.75 1 94.31 107 GLY B CA 1
ATOM 2774 C C . GLY B 1 107 ? -5.492 -15.781 -12.688 1 94.31 107 GLY B C 1
ATOM 2775 O O . GLY B 1 107 ? -5.703 -16.453 -11.68 1 94.31 107 GLY B O 1
ATOM 2776 N N . ALA B 1 108 ? -4.863 -16.219 -13.75 1 95.75 108 ALA B N 1
ATOM 2777 C CA . ALA B 1 108 ? -4.387 -17.594 -13.836 1 95.75 108 ALA B CA 1
ATOM 2778 C C . ALA B 1 108 ? -3.449 -17.922 -12.672 1 95.75 108 ALA B C 1
ATOM 2780 O O . ALA B 1 108 ? -3.475 -19.047 -12.141 1 95.75 108 ALA B O 1
ATOM 2781 N N . ASP B 1 109 ? -2.619 -17.016 -12.297 1 96.12 109 ASP B N 1
ATOM 2782 C CA . ASP B 1 109 ? -1.64 -17.234 -11.234 1 96.12 109 ASP B CA 1
ATOM 2783 C C . ASP B 1 109 ? -2.326 -17.516 -9.906 1 96.12 109 ASP B C 1
ATOM 2785 O O . ASP B 1 109 ? -1.867 -18.344 -9.125 1 96.12 109 ASP B O 1
ATOM 2789 N N . ARG B 1 110 ? -3.408 -16.797 -9.586 1 97 110 ARG B N 1
ATOM 2790 C CA . ARG B 1 110 ? -4.141 -17 -8.344 1 97 110 ARG B CA 1
ATOM 2791 C C . ARG B 1 110 ? -4.707 -18.406 -8.258 1 97 110 ARG B C 1
ATOM 2793 O O . ARG B 1 110 ? -4.621 -19.062 -7.207 1 97 110 ARG B O 1
ATOM 2800 N N . LEU B 1 111 ? -5.281 -18.922 -9.398 1 97.44 111 LEU B N 1
ATOM 2801 C CA . LEU B 1 111 ? -5.82 -20.281 -9.453 1 97.44 111 LEU B CA 1
ATOM 2802 C C . LEU B 1 111 ? -4.707 -21.312 -9.305 1 97.44 111 LEU B C 1
ATOM 2804 O O . LEU B 1 111 ? -4.84 -22.266 -8.539 1 97.44 111 LEU B O 1
ATOM 2808 N N . VAL B 1 112 ? -3.652 -21.109 -10.008 1 98.31 112 VAL B N 1
ATOM 2809 C CA . VAL B 1 112 ? -2.535 -22.062 -10.031 1 98.31 112 VAL B CA 1
ATOM 2810 C C . VAL B 1 112 ? -1.9 -22.141 -8.641 1 98.31 112 VAL B C 1
ATOM 2812 O O . VAL B 1 112 ? -1.596 -23.234 -8.156 1 98.31 112 VAL B O 1
ATOM 2815 N N . ASN B 1 113 ? -1.668 -21 -8.008 1 98.5 113 ASN B N 1
ATOM 2816 C CA . ASN B 1 113 ? -1.13 -20.969 -6.648 1 98.5 113 ASN B CA 1
ATOM 2817 C C . ASN B 1 113 ? -2.045 -21.688 -5.664 1 98.5 113 ASN B C 1
ATOM 2819 O O . ASN B 1 113 ? -1.575 -22.453 -4.82 1 98.5 113 ASN B O 1
ATOM 2823 N N . GLY B 1 114 ? -3.371 -21.359 -5.762 1 98.25 114 GLY B N 1
ATOM 2824 C CA . GLY B 1 114 ? -4.34 -22.031 -4.902 1 98.25 114 GLY B CA 1
ATOM 2825 C C . GLY B 1 114 ? -4.32 -23.531 -5.035 1 98.25 114 GLY B C 1
ATOM 2826 O O . GLY B 1 114 ? -4.328 -24.25 -4.031 1 98.25 114 GLY B O 1
ATOM 2827 N N . LEU B 1 115 ? -4.289 -24.016 -6.262 1 98.31 115 LEU B N 1
ATOM 2828 C CA . LEU B 1 115 ? -4.258 -25.453 -6.523 1 98.31 115 LEU B CA 1
ATOM 2829 C C . LEU B 1 115 ? -3.02 -26.094 -5.902 1 98.31 115 LEU B C 1
ATOM 2831 O O . LEU B 1 115 ? -3.115 -27.125 -5.246 1 98.31 115 LEU B O 1
ATOM 2835 N N . ALA B 1 116 ? -1.854 -25.469 -6.172 1 98.62 116 ALA B N 1
ATOM 2836 C CA . ALA B 1 116 ? -0.592 -26.016 -5.684 1 98.62 116 ALA B CA 1
ATOM 2837 C C . ALA B 1 116 ? -0.591 -26.109 -4.16 1 98.62 116 ALA B C 1
ATOM 2839 O O . ALA B 1 116 ? -0.223 -27.141 -3.596 1 98.62 116 ALA B O 1
ATOM 2840 N N . ALA B 1 117 ? -0.988 -25.047 -3.498 1 98.75 117 ALA B N 1
ATOM 2841 C CA . ALA B 1 117 ? -1.026 -25.016 -2.037 1 98.75 117 ALA B CA 1
ATOM 2842 C C . ALA B 1 117 ? -2.018 -26.047 -1.502 1 98.75 117 ALA B C 1
ATOM 2844 O O . ALA B 1 117 ? -1.729 -26.75 -0.528 1 98.75 117 ALA B O 1
ATOM 2845 N N . TRP B 1 118 ? -3.188 -26.141 -2.117 1 98.56 118 TRP B N 1
ATOM 2846 C CA . TRP B 1 118 ? -4.238 -27.062 -1.698 1 98.56 118 TRP B CA 1
ATOM 2847 C C . TRP B 1 118 ? -3.768 -28.5 -1.792 1 98.56 118 TRP B C 1
ATOM 2849 O O . TRP B 1 118 ? -3.979 -29.297 -0.868 1 98.56 118 TRP B O 1
ATOM 2859 N N . LYS B 1 119 ? -3.131 -28.844 -2.871 1 98.19 119 LYS B N 1
ATOM 2860 C CA . LYS B 1 119 ? -2.627 -30.203 -3.055 1 98.19 119 LYS B CA 1
ATOM 2861 C C . LYS B 1 119 ? -1.535 -30.516 -2.039 1 98.19 119 LYS B C 1
ATOM 2863 O O . LYS B 1 119 ? -1.421 -31.656 -1.584 1 98.19 119 LYS B O 1
ATOM 2868 N N . LYS B 1 120 ? -0.707 -29.578 -1.701 1 97.62 120 LYS B N 1
ATOM 2869 C CA . LYS B 1 120 ? 0.367 -29.766 -0.73 1 97.62 120 LYS B CA 1
ATOM 2870 C C . LYS B 1 120 ? -0.19 -29.938 0.681 1 97.62 120 LYS B C 1
ATOM 2872 O O . LYS B 1 120 ? 0.309 -30.75 1.46 1 97.62 120 LYS B O 1
ATOM 2877 N N . ALA B 1 121 ? -1.191 -29.141 1.01 1 97.62 121 ALA B N 1
ATOM 2878 C CA . ALA B 1 121 ? -1.688 -29.078 2.383 1 97.62 121 ALA B CA 1
ATOM 2879 C C . ALA B 1 121 ? -2.725 -30.156 2.645 1 97.62 121 ALA B C 1
ATOM 2881 O O . ALA B 1 121 ? -2.928 -30.578 3.789 1 97.62 121 ALA B O 1
ATOM 2882 N N . ASN B 1 122 ? -3.494 -30.625 1.594 1 96.94 122 ASN B N 1
ATOM 2883 C CA . ASN B 1 122 ? -4.594 -31.578 1.705 1 96.94 122 ASN B CA 1
ATOM 2884 C C . ASN B 1 122 ? -5.629 -31.125 2.727 1 96.94 122 ASN B C 1
ATOM 2886 O O . ASN B 1 122 ? -6.109 -31.922 3.531 1 96.94 122 ASN B O 1
ATOM 2890 N N . ARG B 1 123 ? -5.914 -29.891 2.889 1 97.81 123 ARG B N 1
ATOM 2891 C CA . ARG B 1 123 ? -6.926 -29.172 3.656 1 97.81 123 ARG B CA 1
ATOM 2892 C C . ARG B 1 123 ? -7.133 -27.766 3.111 1 97.81 123 ARG B C 1
ATOM 2894 O O . ARG B 1 123 ? -6.52 -27.375 2.113 1 97.81 123 ARG B O 1
ATOM 2901 N N . ALA B 1 124 ? -8.016 -27 3.705 1 98.62 124 ALA B N 1
ATOM 2902 C CA . ALA B 1 124 ? -8.234 -25.609 3.273 1 98.62 124 ALA B CA 1
ATOM 2903 C C . ALA B 1 124 ? -6.938 -24.812 3.361 1 98.62 124 ALA B C 1
ATOM 2905 O O . ALA B 1 124 ? -6.109 -25.047 4.242 1 98.62 124 ALA B O 1
ATOM 2906 N N . VAL B 1 125 ? -6.785 -23.859 2.453 1 98.88 125 VAL B N 1
ATOM 2907 C CA . VAL B 1 125 ? -5.551 -23.078 2.453 1 98.88 125 VAL B CA 1
ATOM 2908 C C . VAL B 1 125 ? -5.871 -21.609 2.188 1 98.88 125 VAL B C 1
ATOM 2910 O O . VAL B 1 125 ? -6.887 -21.297 1.566 1 98.88 125 VAL B O 1
ATOM 2913 N N . VAL B 1 126 ? -5.113 -20.766 2.689 1 98.94 126 VAL B N 1
ATOM 2914 C CA . VAL B 1 126 ? -4.98 -19.359 2.318 1 98.94 126 VAL B CA 1
ATOM 2915 C C . VAL B 1 126 ? -3.582 -19.109 1.756 1 98.94 126 VAL B C 1
ATOM 2917 O O . VAL B 1 126 ? -2.586 -19.547 2.328 1 98.94 126 VAL B O 1
ATOM 2920 N N . VAL B 1 127 ? -3.494 -18.484 0.604 1 98.94 127 VAL B N 1
ATOM 2921 C CA . VAL B 1 127 ? -2.211 -18.219 -0.035 1 98.94 127 VAL B CA 1
ATOM 2922 C C . VAL B 1 127 ? -1.993 -16.703 -0.132 1 98.94 127 VAL B C 1
ATOM 2924 O O . VAL B 1 127 ? -2.799 -15.992 -0.735 1 98.94 127 VAL B O 1
ATOM 2927 N N . ALA B 1 128 ? -0.981 -16.234 0.477 1 98.94 128 ALA B N 1
ATOM 2928 C CA . ALA B 1 128 ? -0.528 -14.859 0.308 1 98.94 128 ALA B CA 1
ATOM 2929 C C . ALA B 1 128 ? 0.587 -14.766 -0.73 1 98.94 128 ALA B C 1
ATOM 2931 O O . ALA B 1 128 ? 1.653 -15.359 -0.556 1 98.94 128 ALA B O 1
ATOM 2932 N N . ASP B 1 129 ? 0.354 -14.062 -1.813 1 98.75 129 ASP B N 1
ATOM 2933 C CA . ASP B 1 129 ? 1.325 -13.906 -2.893 1 98.75 129 ASP B CA 1
ATOM 2934 C C . ASP B 1 129 ? 1.854 -12.477 -2.957 1 98.75 129 ASP B C 1
ATOM 2936 O O . ASP B 1 129 ? 1.111 -11.547 -3.283 1 98.75 129 ASP B O 1
ATOM 2940 N N . PHE B 1 130 ? 3.102 -12.289 -2.662 1 98.19 130 PHE B N 1
ATOM 2941 C CA . PHE B 1 130 ? 3.736 -10.977 -2.658 1 98.19 130 PHE B CA 1
ATOM 2942 C C . PHE B 1 130 ? 4.406 -10.695 -3.998 1 98.19 130 PHE B C 1
ATOM 2944 O O . PHE B 1 130 ? 5.625 -10.82 -4.125 1 98.19 130 PHE B O 1
ATOM 2951 N N . GLY B 1 131 ? 3.691 -10.211 -4.965 1 95.94 131 GLY B N 1
ATOM 2952 C CA . GLY B 1 131 ? 4.188 -9.859 -6.285 1 95.94 131 GLY B CA 1
ATOM 2953 C C . GLY B 1 131 ? 3.926 -8.414 -6.652 1 95.94 131 GLY B C 1
ATOM 2954 O O . GLY B 1 131 ? 4.09 -7.516 -5.824 1 95.94 131 GLY B O 1
ATOM 2955 N N . THR B 1 132 ? 3.605 -8.234 -8.008 1 95.94 132 THR B N 1
ATOM 2956 C CA . THR B 1 132 ? 3.211 -6.906 -8.461 1 95.94 132 THR B CA 1
ATOM 2957 C C . THR B 1 132 ? 2.041 -6.379 -7.637 1 95.94 132 THR B C 1
ATOM 2959 O O . THR B 1 132 ? 2.018 -5.207 -7.258 1 95.94 132 THR B O 1
ATOM 2962 N N . ALA B 1 133 ? 1.127 -7.199 -7.473 1 97.5 133 ALA B N 1
ATOM 2963 C CA . ALA B 1 133 ? 0.092 -7.02 -6.457 1 97.5 133 ALA B CA 1
ATOM 2964 C C . ALA B 1 133 ? 0.307 -7.973 -5.281 1 97.5 133 ALA B C 1
ATOM 2966 O O . ALA B 1 133 ? 1.044 -8.953 -5.395 1 97.5 133 ALA B O 1
ATOM 2967 N N . THR B 1 134 ? -0.129 -7.645 -4.156 1 98.44 134 THR B N 1
ATOM 2968 C CA . THR B 1 134 ? -0.248 -8.57 -3.037 1 98.44 134 THR B CA 1
ATOM 2969 C C . THR B 1 134 ? -1.637 -9.203 -3.004 1 98.44 134 THR B C 1
ATOM 2971 O O . THR B 1 134 ? -2.643 -8.5 -2.883 1 98.44 134 THR B O 1
ATOM 2974 N N . THR B 1 135 ? -1.707 -10.492 -3.174 1 98.62 135 THR B N 1
ATOM 2975 C CA . THR B 1 135 ? -3.01 -11.148 -3.158 1 98.62 135 THR B CA 1
ATOM 2976 C C . THR B 1 135 ? -3.104 -12.133 -1.999 1 98.62 135 THR B C 1
ATOM 2978 O O . THR B 1 135 ? -2.092 -12.695 -1.569 1 98.62 135 THR B O 1
ATOM 2981 N N . VAL B 1 136 ? -4.234 -12.281 -1.472 1 98.88 136 VAL B N 1
ATOM 2982 C CA . VAL B 1 136 ? -4.586 -13.32 -0.509 1 98.88 136 VAL B CA 1
ATOM 2983 C C . VAL B 1 136 ? -5.805 -14.094 -1.006 1 98.88 136 VAL B C 1
ATOM 2985 O O . VAL B 1 136 ? -6.906 -13.547 -1.092 1 98.88 136 VAL B O 1
ATOM 2988 N N . ASP B 1 137 ? -5.598 -15.312 -1.333 1 98.62 137 ASP B N 1
ATOM 2989 C CA . ASP B 1 137 ? -6.641 -16.156 -1.908 1 98.62 137 ASP B CA 1
ATOM 2990 C C . ASP B 1 137 ? -6.867 -17.406 -1.057 1 98.62 137 ASP B C 1
ATOM 2992 O O . ASP B 1 137 ? -5.984 -17.812 -0.301 1 98.62 137 ASP B O 1
ATOM 2996 N N . ALA B 1 138 ? -8.062 -17.969 -1.235 1 98.75 138 ALA B N 1
ATOM 2997 C CA . ALA B 1 138 ? -8.383 -19.125 -0.406 1 98.75 138 ALA B CA 1
ATOM 2998 C C . ALA B 1 138 ? -8.977 -20.25 -1.246 1 98.75 138 ALA B C 1
ATOM 3000 O O . ALA B 1 138 ? -9.664 -20 -2.236 1 98.75 138 ALA B O 1
ATOM 3001 N N . VAL B 1 139 ? -8.695 -21.453 -0.871 1 98.62 139 VAL B N 1
ATOM 3002 C CA . VAL B 1 139 ? -9.297 -22.672 -1.391 1 98.62 139 VAL B CA 1
ATOM 3003 C C . VAL B 1 139 ? -9.828 -23.516 -0.235 1 98.62 139 VAL B C 1
ATOM 3005 O O . VAL B 1 139 ? -9.125 -23.734 0.758 1 98.62 139 VAL B O 1
ATOM 3008 N N . SER B 1 140 ? -11.031 -23.969 -0.335 1 98.38 140 SER B N 1
ATOM 3009 C CA . SER B 1 140 ? -11.633 -24.797 0.715 1 98.38 140 SER B CA 1
ATOM 3010 C C . SER B 1 140 ? -11.047 -26.203 0.716 1 98.38 140 SER B C 1
ATOM 3012 O O . SER B 1 140 ? -10.352 -26.594 -0.221 1 98.38 140 SER B O 1
ATOM 3014 N N . GLY B 1 141 ? -11.336 -26.922 1.744 1 97.94 141 GLY B N 1
ATOM 3015 C CA . GLY B 1 141 ? -10.836 -28.281 1.887 1 97.94 141 GLY B CA 1
ATOM 3016 C C . GLY B 1 141 ? -11.297 -29.203 0.771 1 97.94 141 GLY B C 1
ATOM 3017 O O . GLY B 1 141 ? -10.586 -30.141 0.411 1 97.94 141 GLY B O 1
ATOM 3018 N N . ASP B 1 142 ? -12.406 -28.953 0.185 1 96.94 142 ASP B N 1
ATOM 3019 C CA . ASP B 1 142 ? -12.953 -29.812 -0.861 1 96.94 142 ASP B CA 1
ATOM 3020 C C . ASP B 1 142 ? -12.516 -29.344 -2.244 1 96.94 142 ASP B C 1
ATOM 3022 O O . ASP B 1 142 ? -13.008 -29.844 -3.26 1 96.94 142 ASP B O 1
ATOM 3026 N N . GLY B 1 143 ? -11.703 -28.328 -2.293 1 97.38 143 GLY B N 1
ATOM 3027 C CA . GLY B 1 143 ? -11.102 -27.906 -3.551 1 97.38 143 GLY B CA 1
ATOM 3028 C C . GLY B 1 143 ? -11.898 -26.844 -4.27 1 97.38 143 GLY B C 1
ATOM 3029 O O . GLY B 1 143 ? -11.977 -26.828 -5.5 1 97.38 143 GLY B O 1
ATOM 3030 N N . THR B 1 144 ? -12.539 -25.969 -3.535 1 97.38 144 THR B N 1
ATOM 3031 C CA . THR B 1 144 ? -13.242 -24.828 -4.113 1 97.38 144 THR B CA 1
ATOM 3032 C C . THR B 1 144 ? -12.43 -23.547 -3.934 1 97.38 144 THR B C 1
ATOM 3034 O O . THR B 1 144 ? -12.078 -23.188 -2.809 1 97.38 144 THR B O 1
ATOM 3037 N N . TYR B 1 145 ? -12.109 -22.953 -5.066 1 97.75 145 TYR B N 1
ATOM 3038 C CA . TYR B 1 145 ? -11.547 -21.609 -4.996 1 97.75 145 TYR B CA 1
ATOM 3039 C C . TYR B 1 145 ? -12.586 -20.609 -4.484 1 97.75 145 TYR B C 1
ATOM 3041 O O . TYR B 1 145 ? -13.633 -20.422 -5.105 1 97.75 145 TYR B O 1
ATOM 3049 N N . LEU B 1 146 ? -12.281 -19.906 -3.381 1 98.12 146 LEU B N 1
ATOM 3050 C CA . LEU B 1 146 ? -13.289 -19.156 -2.637 1 98.12 146 LEU B CA 1
ATOM 3051 C C . LEU B 1 146 ? -13.156 -17.656 -2.898 1 98.12 146 LEU B C 1
ATOM 3053 O O . LEU B 1 146 ? -13.914 -16.859 -2.355 1 98.12 146 LEU B O 1
ATOM 3057 N N . GLY B 1 147 ? -12.156 -17.234 -3.711 1 97.69 147 GLY B N 1
ATOM 3058 C CA . GLY B 1 147 ? -11.867 -15.82 -3.891 1 97.69 147 GLY B CA 1
ATOM 3059 C C . GLY B 1 147 ? -10.82 -15.297 -2.926 1 97.69 147 GLY B C 1
ATOM 3060 O O . GLY B 1 147 ? -10.047 -16.078 -2.355 1 97.69 147 GLY B O 1
ATOM 3061 N N . GLY B 1 148 ? -10.82 -14 -2.873 1 98.31 148 GLY B N 1
ATOM 3062 C CA . GLY B 1 148 ? -9.82 -13.383 -2.01 1 98.31 148 GLY B CA 1
ATOM 3063 C C . GLY B 1 148 ? -9.695 -11.883 -2.209 1 98.31 148 GLY B C 1
ATOM 3064 O O . GLY B 1 148 ? -10.664 -11.227 -2.586 1 98.31 148 GLY B O 1
ATOM 3065 N N . ALA B 1 149 ? -8.57 -11.383 -1.826 1 98.75 149 ALA B N 1
ATOM 3066 C CA . ALA B 1 149 ? -8.312 -9.945 -1.824 1 98.75 149 ALA B CA 1
ATOM 3067 C C . ALA B 1 149 ? -7.09 -9.609 -2.676 1 98.75 149 ALA B C 1
ATOM 3069 O O . ALA B 1 149 ? -6.168 -10.422 -2.799 1 98.75 149 ALA B O 1
ATOM 3070 N N . ILE B 1 150 ? -7.078 -8.438 -3.289 1 98.5 150 ILE B N 1
ATOM 3071 C CA . ILE B 1 150 ? -5.973 -7.914 -4.086 1 98.5 150 ILE B CA 1
ATOM 3072 C C . ILE B 1 150 ? -5.543 -6.555 -3.547 1 98.5 150 ILE B C 1
ATOM 3074 O O . ILE B 1 150 ? -6.336 -5.609 -3.521 1 98.5 150 ILE B O 1
ATOM 3078 N N . ALA B 1 151 ? -4.402 -6.418 -3.096 1 98.62 151 ALA B N 1
ATOM 3079 C CA . ALA B 1 151 ? -3.818 -5.172 -2.609 1 98.62 151 ALA B CA 1
ATOM 3080 C C . ALA B 1 151 ? -2.627 -4.758 -3.467 1 98.62 151 ALA B C 1
ATOM 3082 O O . ALA B 1 151 ? -2.016 -5.59 -4.141 1 98.62 151 ALA B O 1
ATOM 3083 N N . PRO B 1 152 ? -2.324 -3.447 -3.51 1 98.06 152 PRO B N 1
ATOM 3084 C CA . PRO B 1 152 ? -1.107 -3.047 -4.219 1 98.06 152 PRO B CA 1
ATOM 3085 C C . PRO B 1 152 ? 0.147 -3.721 -3.67 1 98.06 152 PRO B C 1
ATOM 3087 O O . PRO B 1 152 ? 0.269 -3.91 -2.457 1 98.06 152 PRO B O 1
ATOM 3090 N N . GLY B 1 153 ? 1.017 -4.094 -4.508 1 98 153 GLY B N 1
ATOM 3091 C CA . GLY B 1 153 ? 2.27 -4.684 -4.07 1 98 153 GLY B CA 1
ATOM 3092 C C . GLY B 1 153 ? 3.199 -3.691 -3.4 1 98 153 GLY B C 1
ATOM 3093 O O . GLY B 1 153 ? 3.061 -2.48 -3.588 1 98 153 GLY B O 1
ATOM 3094 N N . ILE B 1 154 ? 4.094 -4.207 -2.652 1 97.62 154 ILE B N 1
ATOM 3095 C CA . ILE B 1 154 ? 5.023 -3.367 -1.906 1 97.62 154 ILE B CA 1
ATOM 3096 C C . ILE B 1 154 ? 5.871 -2.549 -2.877 1 97.62 154 ILE B C 1
ATOM 3098 O O . ILE B 1 154 ? 6.066 -1.347 -2.68 1 97.62 154 ILE B O 1
ATOM 3102 N N . GLY B 1 155 ? 6.375 -3.146 -3.928 1 95.88 155 GLY B N 1
ATOM 3103 C CA . GLY B 1 155 ? 7.254 -2.486 -4.879 1 95.88 155 GLY B CA 1
ATOM 3104 C C . GLY B 1 155 ? 6.586 -1.332 -5.605 1 95.88 155 GLY B C 1
ATOM 3105 O O . GLY B 1 155 ? 7.109 -0.216 -5.621 1 95.88 155 GLY B O 1
ATOM 3106 N N . ILE B 1 156 ? 5.422 -1.59 -6.172 1 95.94 156 ILE B N 1
ATOM 3107 C CA . ILE B 1 156 ? 4.762 -0.552 -6.957 1 95.94 156 ILE B CA 1
ATOM 3108 C C . ILE B 1 156 ? 4.281 0.564 -6.031 1 95.94 156 ILE B C 1
ATOM 3110 O O . ILE B 1 156 ? 4.238 1.731 -6.426 1 95.94 156 ILE B O 1
ATOM 3114 N N . SER B 1 157 ? 3.932 0.215 -4.805 1 96.5 157 SER B N 1
ATOM 3115 C CA . SER B 1 157 ? 3.496 1.212 -3.834 1 96.5 157 SER B CA 1
ATOM 3116 C C . SER B 1 157 ? 4.648 2.115 -3.414 1 96.5 157 SER B C 1
ATOM 3118 O O . SER B 1 157 ? 4.469 3.32 -3.232 1 96.5 157 SER B O 1
ATOM 3120 N N . THR B 1 158 ? 5.789 1.533 -3.205 1 95.62 158 THR B N 1
ATOM 3121 C CA . THR B 1 158 ? 6.98 2.311 -2.875 1 95.62 158 THR B CA 1
ATOM 3122 C C . THR B 1 158 ? 7.309 3.297 -3.992 1 95.62 158 THR B C 1
ATOM 3124 O O . THR B 1 158 ? 7.621 4.461 -3.729 1 95.62 158 THR B O 1
ATOM 3127 N N . ASP B 1 159 ? 7.246 2.826 -5.238 1 95.38 159 ASP B N 1
ATOM 3128 C CA . ASP B 1 159 ? 7.496 3.688 -6.387 1 95.38 159 ASP B CA 1
ATOM 3129 C C . ASP B 1 159 ? 6.484 4.828 -6.453 1 95.38 159 ASP B C 1
ATOM 3131 O O . ASP B 1 159 ? 6.836 5.961 -6.785 1 95.38 159 ASP B O 1
ATOM 3135 N N . ALA B 1 160 ? 5.254 4.48 -6.18 1 95.94 160 ALA B N 1
ATOM 3136 C CA . ALA B 1 160 ? 4.195 5.488 -6.172 1 95.94 160 ALA B CA 1
ATOM 3137 C C . ALA B 1 160 ? 4.457 6.551 -5.105 1 95.94 160 ALA B C 1
ATOM 3139 O O . ALA B 1 160 ? 4.246 7.742 -5.344 1 95.94 160 ALA B O 1
ATOM 3140 N N . LEU B 1 161 ? 4.879 6.137 -3.914 1 96.5 161 LEU B N 1
ATOM 3141 C CA . LEU B 1 161 ? 5.203 7.047 -2.82 1 96.5 161 LEU B CA 1
ATOM 3142 C C . LEU B 1 161 ? 6.316 8.008 -3.221 1 96.5 161 LEU B C 1
ATOM 3144 O O . LEU B 1 161 ? 6.219 9.211 -2.994 1 96.5 161 LEU B O 1
ATOM 3148 N N . PHE B 1 162 ? 7.363 7.5 -3.84 1 94.81 162 PHE B N 1
ATOM 3149 C CA . PHE B 1 162 ? 8.508 8.289 -4.277 1 94.81 162 PHE B CA 1
ATOM 3150 C C . PHE B 1 162 ? 8.078 9.352 -5.289 1 94.81 162 PHE B C 1
ATOM 3152 O O . PHE B 1 162 ? 8.523 10.5 -5.219 1 94.81 162 PHE B O 1
ATOM 3159 N N . ARG B 1 163 ? 7.203 9.047 -6.168 1 92.81 163 ARG B N 1
ATOM 3160 C CA . ARG B 1 163 ? 6.773 9.945 -7.23 1 92.81 163 ARG B CA 1
ATOM 3161 C C . ARG B 1 163 ? 5.816 11.008 -6.695 1 92.81 163 ARG B C 1
ATOM 3163 O O . ARG B 1 163 ? 5.801 12.141 -7.18 1 92.81 163 ARG B O 1
ATOM 3170 N N . ALA B 1 164 ? 5.012 10.602 -5.781 1 91.12 164 ALA B N 1
ATOM 3171 C CA . ALA B 1 164 ? 3.922 11.469 -5.34 1 91.12 164 ALA B CA 1
ATOM 3172 C C . ALA B 1 164 ? 4.41 12.477 -4.309 1 91.12 164 ALA B C 1
ATOM 3174 O O . ALA B 1 164 ? 3.854 13.57 -4.188 1 91.12 164 ALA B O 1
ATOM 3175 N N . ALA B 1 165 ? 5.406 12.102 -3.547 1 87.12 165 ALA B N 1
ATOM 3176 C CA . ALA B 1 165 ? 5.848 12.977 -2.459 1 87.12 165 ALA B CA 1
ATOM 3177 C C . ALA B 1 165 ? 7.152 13.68 -2.814 1 87.12 165 ALA B C 1
ATOM 3179 O O . ALA B 1 165 ? 8.172 13.023 -3.055 1 87.12 165 ALA B O 1
ATOM 3180 N N . ALA B 1 166 ? 7.215 14.938 -2.789 1 82.25 166 ALA B N 1
ATOM 3181 C CA . ALA B 1 166 ? 8.336 15.766 -3.238 1 82.25 166 ALA B CA 1
ATOM 3182 C C . ALA B 1 166 ? 9.547 15.578 -2.328 1 82.25 166 ALA B C 1
ATOM 3184 O O . ALA B 1 166 ? 10.688 15.781 -2.754 1 82.25 166 ALA B O 1
ATOM 3185 N N . LYS B 1 167 ? 9.422 15.188 -1.122 1 82.75 167 LYS B N 1
ATOM 3186 C CA . LYS B 1 167 ? 10.523 15.234 -0.164 1 82.75 167 LYS B CA 1
ATOM 3187 C C . LYS B 1 167 ? 10.922 13.836 0.286 1 82.75 167 LYS B C 1
ATOM 3189 O O . LYS B 1 167 ? 11.695 13.68 1.236 1 82.75 167 LYS B O 1
ATOM 3194 N N . LEU B 1 168 ? 10.391 12.812 -0.361 1 90.44 168 LEU B N 1
ATOM 3195 C CA . LEU B 1 168 ? 10.68 11.477 0.154 1 90.44 168 LEU B CA 1
ATOM 3196 C C . LEU B 1 168 ? 11.641 10.734 -0.764 1 90.44 168 LEU B C 1
ATOM 3198 O O . LEU B 1 168 ? 11.5 10.773 -1.987 1 90.44 168 LEU B O 1
ATOM 3202 N N . PRO B 1 169 ? 12.633 10.047 -0.225 1 90.25 169 PRO B N 1
ATOM 3203 C CA . PRO B 1 169 ? 13.609 9.289 -1.01 1 90.25 169 PRO B CA 1
ATOM 3204 C C . PRO B 1 169 ? 13.148 7.863 -1.306 1 90.25 169 PRO B C 1
ATOM 3206 O O . PRO B 1 169 ? 12.234 7.355 -0.646 1 90.25 169 PRO B O 1
ATOM 3209 N N . ARG B 1 170 ? 13.766 7.273 -2.348 1 90.25 170 ARG B N 1
ATOM 3210 C CA . ARG B 1 170 ? 13.664 5.828 -2.512 1 90.25 170 ARG B CA 1
ATOM 3211 C C . ARG B 1 170 ? 14.422 5.094 -1.416 1 90.25 170 ARG B C 1
ATOM 3213 O O . ARG B 1 170 ? 15.492 5.535 -0.994 1 90.25 170 ARG B O 1
ATOM 3220 N N . VAL B 1 171 ? 13.906 4.043 -0.976 1 93.25 171 VAL B N 1
ATOM 3221 C CA . VAL B 1 171 ? 14.555 3.332 0.122 1 93.25 171 VAL B CA 1
ATOM 3222 C C . VAL B 1 171 ? 14.672 1.849 -0.222 1 93.25 171 VAL B C 1
ATOM 3224 O O . VAL B 1 171 ? 13.883 1.323 -1.014 1 93.25 171 VAL B O 1
ATOM 3227 N N . GLU B 1 172 ? 15.695 1.229 0.34 1 92.88 172 GLU B N 1
ATOM 3228 C CA . GLU B 1 172 ? 15.781 -0.227 0.291 1 92.88 172 GLU B CA 1
ATOM 3229 C C . GLU B 1 172 ? 14.727 -0.874 1.184 1 92.88 172 GLU B C 1
ATOM 3231 O O . GLU B 1 172 ? 14.398 -0.347 2.25 1 92.88 172 GLU B O 1
ATOM 3236 N N . LEU B 1 173 ? 14.219 -1.957 0.768 1 94 173 LEU B N 1
ATOM 3237 C CA . LEU B 1 173 ? 13.219 -2.666 1.555 1 94 173 LEU B CA 1
ATOM 3238 C C . LEU B 1 173 ? 13.875 -3.525 2.629 1 94 173 LEU B C 1
ATOM 3240 O O . LEU B 1 173 ? 14.234 -4.676 2.373 1 94 173 LEU B O 1
ATOM 3244 N N . LEU B 1 174 ? 14.008 -2.988 3.768 1 94.94 174 LEU B N 1
ATOM 3245 C CA . LEU B 1 174 ? 14.578 -3.641 4.941 1 94.94 174 LEU B CA 1
ATOM 3246 C C . LEU B 1 174 ? 13.781 -3.289 6.195 1 94.94 174 LEU B C 1
ATOM 3248 O O . LEU B 1 174 ? 13.352 -2.146 6.359 1 94.94 174 LEU B O 1
ATOM 3252 N N . ALA B 1 175 ? 13.633 -4.32 7.07 1 95.44 175 ALA B N 1
ATOM 3253 C CA . ALA B 1 175 ? 12.945 -4.035 8.328 1 95.44 175 ALA B CA 1
ATOM 3254 C C . ALA B 1 175 ? 13.773 -3.104 9.203 1 95.44 175 ALA B C 1
ATOM 3256 O O . ALA B 1 175 ? 14.938 -3.387 9.5 1 95.44 175 ALA B O 1
ATOM 3257 N N . PRO B 1 176 ? 13.242 -2.012 9.633 1 97.19 176 PRO B N 1
ATOM 3258 C CA . PRO B 1 176 ? 13.961 -1.154 10.578 1 97.19 176 PRO B CA 1
ATOM 3259 C C . PRO B 1 176 ? 13.914 -1.683 12.008 1 97.19 176 PRO B C 1
ATOM 3261 O O . PRO B 1 176 ? 13.172 -2.623 12.305 1 97.19 176 PRO B O 1
ATOM 3264 N N . PRO B 1 177 ? 14.719 -1.155 12.859 1 96.44 177 PRO B N 1
ATOM 3265 C CA . PRO B 1 177 ? 14.773 -1.652 14.242 1 96.44 177 PRO B CA 1
ATOM 3266 C C . PRO B 1 177 ? 13.469 -1.402 15 1 96.44 177 PRO B C 1
ATOM 3268 O O . PRO B 1 177 ? 13.141 -2.154 15.922 1 96.44 177 PRO B O 1
ATOM 3271 N N . CYS B 1 178 ? 12.758 -0.362 14.703 1 97.31 178 CYS B N 1
ATOM 3272 C CA . CYS B 1 178 ? 11.523 -0.039 15.422 1 97.31 178 CYS B CA 1
ATOM 3273 C C . CYS B 1 178 ? 10.57 0.748 14.531 1 97.31 178 CYS B C 1
ATOM 3275 O O . CYS B 1 178 ? 10.945 1.172 13.43 1 97.31 178 CYS B O 1
ATOM 3277 N N . ALA B 1 179 ? 9.328 0.841 14.992 1 98.25 179 ALA B N 1
ATOM 3278 C CA . ALA B 1 179 ? 8.312 1.569 14.234 1 98.25 179 ALA B CA 1
ATOM 3279 C C . ALA B 1 179 ? 8.461 3.076 14.422 1 98.25 179 ALA B C 1
ATOM 3281 O O . ALA B 1 179 ? 8.211 3.852 13.492 1 98.25 179 ALA B O 1
ATOM 3282 N N . LEU B 1 180 ? 8.828 3.504 15.648 1 98.44 180 LEU B N 1
ATOM 3283 C CA . LEU B 1 180 ? 9.117 4.91 15.906 1 98.44 180 LEU B CA 1
ATOM 3284 C C . LEU B 1 180 ? 10.492 5.289 15.359 1 98.44 180 LEU B C 1
ATOM 3286 O O . LEU B 1 180 ? 11.398 5.605 16.125 1 98.44 180 LEU B O 1
ATOM 3290 N N . ALA B 1 181 ? 10.562 5.371 14.031 1 97.81 181 ALA B N 1
ATOM 3291 C CA . ALA B 1 181 ? 11.836 5.625 13.352 1 97.81 181 ALA B CA 1
ATOM 3292 C C . ALA B 1 181 ? 12.234 7.09 13.477 1 97.81 181 ALA B C 1
ATOM 3294 O O . ALA B 1 181 ? 11.375 7.973 13.523 1 97.81 181 ALA B O 1
ATOM 3295 N N . LEU B 1 182 ? 13.516 7.359 13.406 1 97 182 LEU B N 1
ATOM 3296 C CA . LEU B 1 182 ? 14.023 8.695 13.695 1 97 182 LEU B CA 1
ATOM 3297 C C . LEU B 1 182 ? 14.672 9.312 12.453 1 97 182 LEU B C 1
ATOM 3299 O O . LEU B 1 182 ? 15.375 10.32 12.547 1 97 182 LEU B O 1
ATOM 3303 N N . ASN B 1 183 ? 14.484 8.711 11.32 1 96.56 183 ASN B N 1
ATOM 3304 C CA . ASN B 1 183 ? 14.859 9.273 10.031 1 96.56 183 ASN B CA 1
ATOM 3305 C C . ASN B 1 183 ? 13.922 8.82 8.922 1 96.56 183 ASN B C 1
ATOM 3307 O O . ASN B 1 183 ? 13.219 7.82 9.07 1 96.56 183 ASN B O 1
ATOM 3311 N N . THR B 1 184 ? 13.984 9.547 7.848 1 95.62 184 THR B N 1
ATOM 3312 C CA . THR B 1 184 ? 12.984 9.383 6.797 1 95.62 184 THR B CA 1
ATOM 3313 C C . THR B 1 184 ? 13.07 7.992 6.18 1 95.62 184 THR B C 1
ATOM 3315 O O . THR B 1 184 ? 12.047 7.34 5.957 1 95.62 184 THR B O 1
ATOM 3318 N N . ALA B 1 185 ? 14.273 7.504 5.922 1 96.69 185 ALA B N 1
ATOM 3319 C CA . ALA B 1 185 ? 14.453 6.195 5.301 1 96.69 185 ALA B CA 1
ATOM 3320 C C . ALA B 1 185 ? 13.844 5.094 6.156 1 96.69 185 ALA B C 1
ATOM 3322 O O . ALA B 1 185 ? 13.078 4.258 5.656 1 96.69 185 ALA B O 1
ATOM 3323 N N . GLU B 1 186 ? 14.148 5.133 7.422 1 98.06 186 GLU B N 1
ATOM 332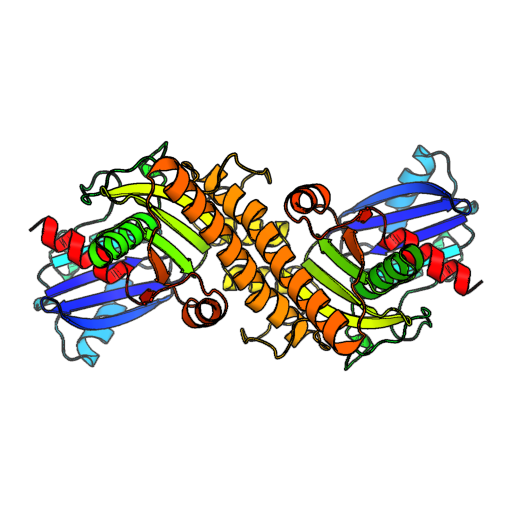4 C CA . GLU B 1 186 ? 13.633 4.117 8.336 1 98.06 186 GLU B CA 1
ATOM 3325 C C . GLU B 1 186 ? 12.133 4.281 8.547 1 98.06 186 GLU B C 1
ATOM 3327 O O . GLU B 1 186 ? 11.422 3.299 8.758 1 98.06 186 GLU B O 1
ATOM 3332 N N . SER B 1 187 ? 11.641 5.496 8.555 1 98.31 187 SER B N 1
ATOM 3333 C CA . SER B 1 187 ? 10.203 5.723 8.633 1 98.31 187 SER B CA 1
ATOM 3334 C C . SER B 1 187 ? 9.469 5.047 7.484 1 98.31 187 SER B C 1
ATOM 3336 O O . SER B 1 187 ? 8.414 4.438 7.684 1 98.31 187 SER B O 1
ATOM 3338 N N . ILE B 1 188 ? 10.031 5.238 6.293 1 98.19 188 ILE B N 1
ATOM 3339 C CA . ILE B 1 188 ? 9.438 4.629 5.105 1 98.19 188 ILE B CA 1
ATOM 3340 C C . ILE B 1 188 ? 9.547 3.107 5.195 1 98.19 188 ILE B C 1
ATOM 3342 O O . ILE B 1 188 ? 8.586 2.393 4.898 1 98.19 188 ILE B O 1
ATOM 3346 N N . GLN B 1 189 ? 10.719 2.615 5.656 1 98.31 189 GLN B N 1
ATOM 3347 C CA . GLN B 1 189 ? 10.914 1.179 5.828 1 98.31 189 GLN B CA 1
ATOM 3348 C C . GLN B 1 189 ? 9.891 0.601 6.809 1 98.31 189 GLN B C 1
ATOM 3350 O O . GLN B 1 189 ? 9.359 -0.486 6.586 1 98.31 189 GLN B O 1
ATOM 3355 N N . ALA B 1 190 ? 9.633 1.282 7.91 1 98.69 190 ALA B N 1
ATOM 3356 C CA . ALA B 1 190 ? 8.641 0.845 8.883 1 98.69 190 ALA B CA 1
ATOM 3357 C C . ALA B 1 190 ? 7.25 0.769 8.25 1 98.69 190 ALA B C 1
ATOM 3359 O O . ALA B 1 190 ? 6.52 -0.204 8.453 1 98.69 190 ALA B O 1
ATOM 3360 N N . GLY B 1 191 ? 6.918 1.797 7.496 1 98.69 191 GLY B N 1
ATOM 3361 C CA . GLY B 1 191 ? 5.629 1.816 6.82 1 98.69 191 GLY B CA 1
ATOM 3362 C C . GLY B 1 191 ? 5.461 0.686 5.824 1 98.69 191 GLY B C 1
ATOM 3363 O O . GLY B 1 191 ? 4.371 0.131 5.684 1 98.69 191 GLY B O 1
ATOM 3364 N N . LEU B 1 192 ? 6.527 0.379 5.148 1 98.19 192 LEU B N 1
ATOM 3365 C CA . LEU B 1 192 ? 6.469 -0.644 4.109 1 98.19 192 LEU B CA 1
ATOM 3366 C C . LEU B 1 192 ? 6.523 -2.041 4.719 1 98.19 192 LEU B C 1
ATOM 3368 O O . LEU B 1 192 ? 5.652 -2.873 4.445 1 98.19 192 LEU B O 1
ATOM 3372 N N . VAL B 1 193 ? 7.488 -2.281 5.586 1 98.56 193 VAL B N 1
ATOM 3373 C CA . VAL B 1 193 ? 7.73 -3.639 6.066 1 98.56 193 VAL B CA 1
ATOM 3374 C C . VAL B 1 193 ? 6.73 -3.988 7.164 1 98.56 193 VAL B C 1
ATOM 3376 O O . VAL B 1 193 ? 5.953 -4.938 7.023 1 98.56 193 VAL B O 1
ATOM 3379 N N . PHE B 1 194 ? 6.641 -3.18 8.258 1 98.81 194 PHE B N 1
ATOM 3380 C CA . PHE B 1 194 ? 5.672 -3.447 9.312 1 98.81 194 PHE B CA 1
ATOM 3381 C C . PHE B 1 194 ? 4.25 -3.229 8.82 1 98.81 194 PHE B C 1
ATOM 3383 O O . PHE B 1 194 ? 3.342 -3.99 9.156 1 98.81 194 PHE B O 1
ATOM 3390 N N . GLY B 1 195 ? 4.102 -2.182 8.008 1 98.75 195 GLY B N 1
ATOM 3391 C CA . GLY B 1 195 ? 2.779 -1.892 7.484 1 98.75 195 GLY B CA 1
ATOM 3392 C C . GLY B 1 195 ? 2.213 -3.02 6.641 1 98.75 195 GLY B C 1
ATOM 3393 O O . GLY B 1 195 ? 1.078 -3.451 6.855 1 98.75 195 GLY B O 1
ATOM 3394 N N . TYR B 1 196 ? 2.979 -3.523 5.738 1 98.69 196 TYR B N 1
ATOM 3395 C CA . TYR B 1 196 ? 2.49 -4.586 4.863 1 98.69 196 TYR B CA 1
ATOM 3396 C C . TYR B 1 196 ? 2.377 -5.906 5.617 1 98.69 196 TYR B C 1
ATOM 3398 O O . TYR B 1 196 ? 1.546 -6.75 5.277 1 98.69 196 TYR B O 1
ATOM 3406 N N . ALA B 1 197 ? 3.25 -6.117 6.617 1 98.81 197 ALA B N 1
ATOM 3407 C CA . ALA B 1 197 ? 3 -7.254 7.5 1 98.81 197 ALA B CA 1
ATOM 3408 C C . ALA B 1 197 ? 1.606 -7.172 8.117 1 98.81 197 ALA B C 1
ATOM 3410 O O . ALA B 1 197 ? 0.88 -8.164 8.156 1 98.81 197 ALA B O 1
ATOM 3411 N N . GLY B 1 198 ? 1.25 -5.965 8.602 1 98.88 198 GLY B N 1
ATOM 3412 C CA . GLY B 1 198 ? -0.076 -5.758 9.164 1 98.88 198 GLY B CA 1
ATOM 3413 C C . GLY B 1 198 ? -1.189 -5.957 8.148 1 98.88 198 GLY B C 1
ATOM 3414 O O . GLY B 1 198 ? -2.209 -6.578 8.461 1 98.88 198 GLY B O 1
ATOM 3415 N N . LEU B 1 199 ? -1.006 -5.363 6.957 1 98.88 199 LEU B N 1
ATOM 3416 C CA . LEU B 1 199 ? -1.957 -5.539 5.867 1 98.88 199 LEU B CA 1
ATOM 3417 C C . LEU B 1 199 ? -2.211 -7.02 5.598 1 98.88 199 LEU B C 1
ATOM 3419 O O . LEU B 1 199 ? -3.361 -7.457 5.547 1 98.88 199 LEU B O 1
ATOM 3423 N N . THR B 1 200 ? -1.156 -7.785 5.5 1 98.81 200 THR B N 1
ATOM 3424 C CA . THR B 1 200 ? -1.237 -9.211 5.188 1 98.81 200 THR B CA 1
ATOM 3425 C C . THR B 1 200 ? -1.889 -9.977 6.336 1 98.81 200 THR B C 1
ATOM 3427 O O . THR B 1 200 ? -2.748 -10.836 6.109 1 98.81 200 THR B O 1
ATOM 3430 N N . LYS B 1 201 ? -1.483 -9.68 7.594 1 98.81 201 LYS B N 1
ATOM 3431 C CA . LYS B 1 201 ? -2.074 -10.305 8.773 1 98.81 201 LYS B CA 1
ATOM 3432 C C . LYS B 1 201 ? -3.592 -10.141 8.781 1 98.81 201 LYS B C 1
ATOM 3434 O O . LYS B 1 201 ? -4.32 -11.102 9.055 1 98.81 201 LYS B O 1
ATOM 3439 N N . GLU B 1 202 ? -3.988 -8.945 8.508 1 98.88 202 GLU B N 1
ATOM 3440 C CA . GLU B 1 202 ? -5.414 -8.633 8.547 1 98.88 202 GLU B CA 1
ATOM 3441 C C . GLU B 1 202 ? -6.18 -9.422 7.488 1 98.88 202 GLU B C 1
ATOM 3443 O O . GLU B 1 202 ? -7.219 -10.008 7.777 1 98.88 202 GLU B O 1
ATOM 3448 N N . LEU B 1 203 ? -5.688 -9.438 6.285 1 98.88 203 LEU B N 1
ATOM 3449 C CA . LEU B 1 203 ? -6.363 -10.117 5.188 1 98.88 203 LEU B CA 1
ATOM 3450 C C . LEU B 1 203 ? -6.398 -11.625 5.43 1 98.88 203 LEU B C 1
ATOM 3452 O O . LEU B 1 203 ? -7.434 -12.266 5.223 1 98.88 203 LEU B O 1
ATOM 3456 N N . ILE B 1 204 ? -5.262 -12.219 5.852 1 98.94 204 ILE B N 1
ATOM 3457 C CA . ILE B 1 204 ? -5.199 -13.648 6.141 1 98.94 204 ILE B CA 1
ATOM 3458 C C . ILE B 1 204 ? -6.199 -14 7.238 1 98.94 204 ILE B C 1
ATOM 3460 O O . ILE B 1 204 ? -6.934 -14.984 7.125 1 98.94 204 ILE B O 1
ATOM 3464 N N . SER B 1 205 ? -6.207 -13.172 8.312 1 98.81 205 SER B N 1
ATOM 3465 C CA . SER B 1 205 ? -7.094 -13.438 9.445 1 98.81 205 SER B CA 1
ATOM 3466 C C . SER B 1 205 ? -8.555 -13.414 9.016 1 98.81 205 SER B C 1
ATOM 3468 O O . SER B 1 205 ? -9.344 -14.273 9.43 1 98.81 205 SER B O 1
ATOM 3470 N N . ARG B 1 206 ? -8.953 -12.445 8.258 1 98.62 206 ARG B N 1
ATOM 3471 C CA . ARG B 1 206 ? -10.328 -12.344 7.797 1 98.62 206 ARG B CA 1
ATOM 3472 C C . ARG B 1 206 ? -10.703 -13.539 6.922 1 98.62 206 ARG B C 1
ATOM 3474 O O . ARG B 1 206 ? -11.766 -14.141 7.098 1 98.62 206 ARG B O 1
ATOM 3481 N N . CYS B 1 207 ? -9.844 -13.875 5.965 1 98.69 207 CYS B N 1
ATOM 3482 C CA . CYS B 1 207 ? -10.094 -15.008 5.086 1 98.69 207 CYS B CA 1
ATOM 3483 C C . CYS B 1 207 ? -10.219 -16.297 5.887 1 98.69 207 CYS B C 1
ATOM 3485 O O . CYS B 1 207 ? -11.133 -17.094 5.656 1 98.69 207 CYS B O 1
ATOM 3487 N N . ALA B 1 208 ? -9.234 -16.5 6.773 1 98.69 208 ALA B N 1
ATOM 3488 C CA . ALA B 1 208 ? -9.234 -17.703 7.598 1 98.69 208 ALA B CA 1
ATOM 3489 C C . ALA B 1 208 ? -10.516 -17.797 8.43 1 98.69 208 ALA B C 1
ATOM 3491 O O . ALA B 1 208 ? -11.102 -18.875 8.547 1 98.69 208 ALA B O 1
ATOM 3492 N N . SER B 1 209 ? -10.922 -16.672 9.055 1 98.5 209 SER B N 1
ATOM 3493 C CA . SER B 1 209 ? -12.133 -16.641 9.867 1 98.5 209 SER B CA 1
ATOM 3494 C C . SER B 1 209 ? -13.359 -16.969 9.031 1 98.5 209 SER B C 1
ATOM 3496 O O . SER B 1 209 ? -14.266 -17.672 9.492 1 98.5 209 SER B O 1
ATOM 3498 N N . GLU B 1 210 ? -13.422 -16.438 7.828 1 98.25 210 GLU B N 1
ATOM 3499 C CA . GLU B 1 210 ? -14.547 -16.719 6.945 1 98.25 210 GLU B CA 1
ATOM 3500 C C . GLU B 1 210 ? -14.586 -18.188 6.531 1 98.25 210 GLU B C 1
ATOM 3502 O O . GLU B 1 210 ? -15.664 -18.781 6.441 1 98.25 210 GLU B O 1
ATOM 3507 N N . ILE B 1 211 ? -13.445 -18.781 6.277 1 98.19 211 ILE B N 1
ATOM 3508 C CA . ILE B 1 211 ? -13.344 -20.203 5.949 1 98.19 211 ILE B CA 1
ATOM 3509 C C . ILE B 1 211 ? -13.812 -21.047 7.137 1 98.19 211 ILE B C 1
ATOM 3511 O O . ILE B 1 211 ? -14.594 -21.984 6.973 1 98.19 211 ILE B O 1
ATOM 3515 N N . GLU B 1 212 ? -13.289 -20.688 8.297 1 98 212 GLU B N 1
ATOM 3516 C CA . GLU B 1 212 ? -13.664 -21.422 9.508 1 98 212 GLU B CA 1
ATOM 3517 C C . GLU B 1 212 ? -15.172 -21.344 9.758 1 98 212 GLU B C 1
ATOM 3519 O O . GLU B 1 212 ? -15.797 -22.328 10.141 1 98 212 GLU B O 1
ATOM 3524 N N . ALA B 1 213 ? -15.719 -20.188 9.555 1 97.94 213 ALA B N 1
ATOM 3525 C CA . ALA B 1 213 ? -17.141 -19.969 9.773 1 97.94 213 ALA B CA 1
ATOM 3526 C C . ALA B 1 213 ? -17.969 -20.797 8.797 1 97.94 213 ALA B C 1
ATOM 3528 O O . ALA B 1 213 ? -19.016 -21.359 9.172 1 97.94 213 ALA B O 1
ATOM 3529 N N . GLU B 1 2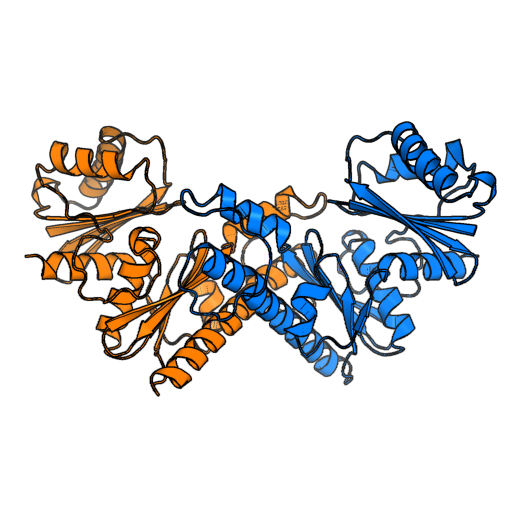14 ? -17.531 -20.859 7.574 1 96.94 214 GLU B N 1
ATOM 3530 C CA . GLU B 1 214 ? -18.344 -21.5 6.535 1 96.94 214 GLU B CA 1
ATOM 3531 C C . GLU B 1 214 ? -18.062 -23 6.465 1 96.94 214 GLU B C 1
ATOM 3533 O O . GLU B 1 214 ? -18.984 -23.781 6.207 1 96.94 214 GLU B O 1
ATOM 3538 N N . PHE B 1 215 ? -16.844 -23.406 6.75 1 96.44 215 PHE B N 1
ATOM 3539 C CA . PHE B 1 215 ? -16.469 -24.781 6.465 1 96.44 215 PHE B CA 1
ATOM 3540 C C . PHE B 1 215 ? -16.031 -25.5 7.734 1 96.44 215 PHE B C 1
ATOM 3542 O O . PHE B 1 215 ? -15.797 -26.719 7.727 1 96.44 215 PHE B O 1
ATOM 3549 N N . GLY B 1 216 ? -15.836 -24.812 8.82 1 96.12 216 GLY B N 1
ATOM 3550 C CA . GLY B 1 216 ? -15.484 -25.422 10.094 1 96.12 216 GLY B CA 1
ATOM 3551 C C . GLY B 1 216 ? -14.047 -25.891 10.148 1 96.12 216 GLY B C 1
ATOM 3552 O O . GLY B 1 216 ? -13.711 -26.812 10.906 1 96.12 216 GLY B O 1
ATOM 3553 N N . GLU B 1 217 ? -13.234 -25.422 9.258 1 94.56 217 GLU B N 1
ATOM 3554 C CA . GLU B 1 217 ? -11.844 -25.859 9.195 1 94.56 217 GLU B CA 1
ATOM 3555 C C . GLU B 1 217 ? -10.891 -24.672 9.234 1 94.56 217 GLU B C 1
ATOM 3557 O O . GLU B 1 217 ? -11.18 -23.625 8.648 1 94.56 217 GLU B O 1
ATOM 3562 N N . LYS B 1 218 ? -9.773 -24.875 9.969 1 96.94 218 LYS B N 1
ATOM 3563 C CA . LYS B 1 218 ? -8.703 -23.891 9.961 1 96.94 218 LYS B CA 1
ATOM 3564 C C . LYS B 1 218 ? -7.785 -24.078 8.758 1 96.94 218 LYS B C 1
ATOM 3566 O O . LYS B 1 218 ? -7.188 -25.141 8.594 1 96.94 218 LYS B O 1
ATOM 3571 N N . PRO B 1 219 ? -7.598 -23.094 7.953 1 98.75 219 PRO B N 1
ATOM 3572 C CA . PRO B 1 219 ? -6.777 -23.281 6.754 1 98.75 219 PRO B CA 1
ATOM 3573 C C . PRO B 1 219 ? -5.281 -23.203 7.043 1 98.75 219 PRO B C 1
ATOM 3575 O O . PRO B 1 219 ? -4.863 -22.516 7.98 1 98.75 219 PRO B O 1
ATOM 3578 N N . ALA B 1 220 ? -4.523 -23.969 6.289 1 98.81 220 ALA B N 1
ATOM 3579 C CA . ALA B 1 220 ? -3.084 -23.719 6.234 1 98.81 220 ALA B CA 1
ATOM 3580 C C . ALA B 1 220 ? -2.775 -22.438 5.473 1 98.81 220 ALA B C 1
ATOM 3582 O O . ALA B 1 220 ? -3.469 -22.094 4.508 1 98.81 220 ALA B O 1
ATOM 3583 N N . VAL B 1 221 ? -1.758 -21.75 5.906 1 98.94 221 VAL B N 1
ATOM 3584 C CA . VAL B 1 221 ? -1.432 -20.484 5.266 1 98.94 221 VAL B CA 1
ATOM 3585 C C . VAL B 1 221 ? -0.072 -20.578 4.582 1 98.94 221 VAL B C 1
ATOM 3587 O O . VAL B 1 221 ? 0.938 -20.875 5.23 1 98.94 221 VAL B O 1
ATOM 3590 N N . TYR B 1 222 ? -0.039 -20.375 3.289 1 98.88 222 TYR B N 1
ATOM 3591 C CA . TYR B 1 222 ? 1.16 -20.391 2.459 1 98.88 222 TYR B CA 1
ATOM 3592 C C . TYR B 1 222 ? 1.493 -18.984 1.96 1 98.88 222 TYR B C 1
ATOM 3594 O O . TYR B 1 222 ? 0.599 -18.156 1.787 1 98.88 222 TYR B O 1
ATOM 3602 N N . ALA B 1 223 ? 2.727 -18.719 1.793 1 98.88 223 ALA B N 1
ATOM 3603 C CA . ALA B 1 223 ? 3.178 -17.469 1.167 1 98.88 223 ALA B CA 1
ATOM 3604 C C . ALA B 1 223 ? 4.078 -17.766 -0.033 1 98.88 223 ALA B C 1
ATOM 3606 O O . ALA B 1 223 ? 4.797 -18.766 -0.053 1 98.88 223 ALA B O 1
ATOM 3607 N N . THR B 1 224 ? 4.008 -16.953 -0.974 1 98.62 224 THR B N 1
ATOM 3608 C CA . THR B 1 224 ? 4.867 -17 -2.152 1 98.62 224 THR B CA 1
ATOM 3609 C C . THR B 1 224 ? 5.098 -15.602 -2.711 1 98.62 224 THR B C 1
ATOM 3611 O O . THR B 1 224 ? 4.719 -14.609 -2.09 1 98.62 224 THR B O 1
ATOM 3614 N N . GLY B 1 225 ? 5.844 -15.492 -3.793 1 97 225 GLY B N 1
ATOM 3615 C CA . GLY B 1 225 ? 6.156 -14.195 -4.371 1 97 225 GLY B CA 1
ATOM 3616 C C . GLY B 1 225 ? 7.516 -13.672 -3.953 1 97 225 GLY B C 1
ATOM 3617 O O . GLY B 1 225 ? 8.125 -14.18 -3.008 1 97 225 GLY B O 1
ATOM 3618 N N . GLY B 1 226 ? 7.98 -12.656 -4.602 1 94.75 226 GLY B N 1
ATOM 3619 C CA . GLY B 1 226 ? 9.336 -12.148 -4.484 1 94.75 226 GLY B CA 1
ATOM 3620 C C . GLY B 1 226 ? 9.656 -11.594 -3.105 1 94.75 226 GLY B C 1
ATOM 3621 O O . GLY B 1 226 ? 10.805 -11.641 -2.66 1 94.75 226 GLY B O 1
ATOM 3622 N N . LEU B 1 227 ? 8.672 -11.078 -2.395 1 95.69 227 LEU B N 1
ATOM 3623 C CA . LEU B 1 227 ? 8.945 -10.414 -1.124 1 95.69 227 LEU B CA 1
ATOM 3624 C C . LEU B 1 227 ? 8.391 -11.227 0.043 1 95.69 227 LEU B C 1
ATOM 3626 O O . LEU B 1 227 ? 8.297 -10.727 1.166 1 95.69 227 LEU B O 1
ATOM 3630 N N . ALA B 1 228 ? 8.016 -12.445 -0.225 1 98.19 228 ALA B N 1
ATOM 3631 C CA . ALA B 1 228 ? 7.461 -13.32 0.806 1 98.19 228 ALA B CA 1
ATOM 3632 C C . ALA B 1 228 ? 8.453 -13.523 1.943 1 98.19 228 ALA B C 1
ATOM 3634 O O . ALA B 1 228 ? 8.078 -13.5 3.117 1 98.19 228 ALA B O 1
ATOM 3635 N N . GLU B 1 229 ? 9.711 -13.688 1.631 1 97.19 229 GLU B N 1
ATOM 3636 C CA . GLU B 1 229 ? 10.727 -13.969 2.643 1 97.19 229 GLU B CA 1
ATOM 3637 C C . GLU B 1 229 ? 10.922 -12.773 3.574 1 97.19 229 GLU B C 1
ATOM 3639 O O . GLU B 1 229 ? 11.266 -12.945 4.746 1 97.19 229 GLU B O 1
ATOM 3644 N N . LEU B 1 230 ? 10.711 -11.617 3.072 1 96.75 230 LEU B N 1
ATOM 3645 C CA . LEU B 1 230 ? 10.875 -10.398 3.855 1 96.75 230 LEU B CA 1
ATOM 3646 C C . LEU B 1 230 ? 9.727 -10.227 4.848 1 96.75 230 LEU B C 1
ATOM 3648 O O . LEU B 1 230 ? 9.945 -9.82 5.988 1 96.75 230 LEU B O 1
ATOM 3652 N N . ILE B 1 231 ? 8.523 -10.562 4.441 1 98.25 231 ILE B N 1
ATOM 3653 C CA . ILE B 1 231 ? 7.336 -10.203 5.207 1 98.25 231 ILE B CA 1
ATOM 3654 C C . ILE B 1 231 ? 6.93 -11.375 6.105 1 98.25 231 ILE B C 1
ATOM 3656 O O . ILE B 1 231 ? 6.426 -11.164 7.211 1 98.25 231 ILE B O 1
ATOM 3660 N N . ALA B 1 232 ? 7.148 -12.617 5.648 1 98.44 232 ALA B N 1
ATOM 3661 C CA . ALA B 1 232 ? 6.625 -13.82 6.281 1 98.44 232 ALA B CA 1
ATOM 3662 C C . ALA B 1 232 ? 7.062 -13.906 7.742 1 98.44 232 ALA B C 1
ATOM 3664 O O . ALA B 1 232 ? 6.273 -14.281 8.609 1 98.44 232 ALA B O 1
ATOM 3665 N N . PRO B 1 233 ? 8.344 -13.586 8.07 1 97.88 233 PRO B N 1
ATOM 3666 C CA . PRO B 1 233 ? 8.766 -13.68 9.469 1 97.88 233 PRO B CA 1
ATOM 3667 C C . PRO B 1 233 ? 7.957 -12.773 10.398 1 97.88 233 PRO B C 1
ATOM 3669 O O . PRO B 1 233 ? 7.922 -13 11.609 1 97.88 233 PRO B O 1
ATOM 3672 N N . LEU B 1 234 ? 7.277 -11.758 9.891 1 98.19 234 LEU B N 1
ATOM 3673 C CA . LEU B 1 234 ? 6.523 -10.789 10.68 1 98.19 234 LEU B CA 1
ATOM 3674 C C . LEU B 1 234 ? 5.047 -11.156 10.727 1 98.19 234 LEU B C 1
ATOM 3676 O O . LEU B 1 234 ? 4.25 -10.477 11.375 1 98.19 234 LEU B O 1
ATOM 3680 N N . VAL B 1 235 ? 4.664 -12.195 10.055 1 98.56 235 VAL B N 1
ATOM 3681 C CA . VAL B 1 235 ? 3.285 -12.672 9.984 1 98.56 235 VAL B CA 1
ATOM 3682 C C . VAL B 1 235 ? 3.207 -14.109 10.492 1 98.56 235 VAL B C 1
ATOM 3684 O O . VAL B 1 235 ? 3.23 -15.055 9.703 1 98.56 235 VAL B O 1
ATOM 3687 N N . PRO B 1 236 ? 2.949 -14.258 11.703 1 97.88 236 PRO B N 1
ATOM 3688 C CA . PRO B 1 236 ? 3.049 -15.578 12.328 1 97.88 236 PRO B CA 1
ATOM 3689 C C . PRO B 1 236 ? 2.049 -16.578 11.75 1 97.88 236 PRO B C 1
ATOM 3691 O O . PRO B 1 236 ? 2.258 -17.797 11.852 1 97.88 236 PRO B O 1
ATOM 3694 N N . GLN B 1 237 ? 0.967 -16.156 11.141 1 98.19 237 GLN B N 1
ATOM 3695 C CA . GLN B 1 237 ? -0.042 -17.047 10.562 1 98.19 237 GLN B CA 1
ATOM 3696 C C . GLN B 1 237 ? 0.526 -17.828 9.391 1 98.19 237 GLN B C 1
ATOM 3698 O O . GLN B 1 237 ? -0.022 -18.875 9.008 1 98.19 237 GLN B O 1
ATOM 3703 N N . ILE B 1 238 ? 1.537 -17.312 8.75 1 98.69 238 ILE B N 1
ATOM 3704 C CA . ILE B 1 238 ? 2.113 -17.969 7.586 1 98.69 238 ILE B CA 1
ATOM 3705 C C . ILE B 1 238 ? 2.908 -19.188 8.023 1 98.69 238 ILE B C 1
ATOM 3707 O O . ILE B 1 238 ? 3.877 -19.078 8.781 1 98.69 238 ILE B O 1
ATOM 3711 N N . GLU B 1 239 ? 2.502 -20.297 7.539 1 98.31 239 GLU B N 1
ATOM 3712 C CA . GLU B 1 239 ? 3.109 -21.562 7.941 1 98.31 239 GLU B CA 1
ATOM 3713 C C . GLU B 1 239 ? 4.266 -21.938 7.02 1 98.31 239 GLU B C 1
ATOM 3715 O O . GLU B 1 239 ? 5.219 -22.594 7.449 1 98.31 239 GLU B O 1
ATOM 3720 N N . ARG B 1 240 ? 4.176 -21.625 5.758 1 97.88 240 ARG B N 1
ATOM 3721 C CA . ARG B 1 240 ? 5.164 -22.047 4.766 1 97.88 240 ARG B CA 1
ATOM 3722 C C . ARG B 1 240 ? 5.359 -20.969 3.707 1 97.88 240 ARG B C 1
ATOM 3724 O O . ARG B 1 240 ? 4.395 -20.328 3.271 1 97.88 240 ARG B O 1
ATOM 3731 N N . VAL B 1 241 ? 6.613 -20.781 3.377 1 98.56 241 VAL B N 1
ATOM 3732 C CA . VAL B 1 241 ? 6.957 -19.969 2.215 1 98.56 241 VAL B CA 1
ATOM 3733 C C . VAL B 1 241 ? 7.406 -20.859 1.068 1 98.56 241 VAL B C 1
ATOM 3735 O O . VAL B 1 241 ? 8.367 -21.625 1.21 1 98.56 241 VAL B O 1
ATOM 3738 N N . GLU B 1 242 ? 6.668 -20.859 -0.01 1 98 242 GLU B N 1
ATOM 3739 C CA . GLU B 1 242 ? 6.949 -21.656 -1.193 1 98 242 GLU B CA 1
ATOM 3740 C C . GLU B 1 242 ? 7.273 -20.781 -2.398 1 98 242 GLU B C 1
ATOM 3742 O O . GLU B 1 242 ? 6.375 -20.375 -3.141 1 98 242 GLU B O 1
ATOM 3747 N N . ALA B 1 243 ? 8.523 -20.625 -2.727 1 96.62 243 ALA B N 1
ATOM 3748 C CA . ALA B 1 243 ? 8.977 -19.672 -3.734 1 96.62 243 ALA B CA 1
ATOM 3749 C C . ALA B 1 243 ? 8.523 -20.094 -5.133 1 96.62 243 ALA B C 1
ATOM 3751 O O . ALA B 1 243 ? 8.305 -19.234 -6 1 96.62 243 ALA B O 1
ATOM 3752 N N . ASN B 1 244 ? 8.32 -21.359 -5.379 1 97.5 244 ASN B N 1
ATOM 3753 C CA . ASN B 1 244 ? 8.039 -21.859 -6.719 1 97.5 244 ASN B CA 1
ATOM 3754 C C . ASN B 1 244 ? 6.613 -22.391 -6.828 1 97.5 244 ASN B C 1
ATOM 3756 O O . ASN B 1 244 ? 6.34 -23.297 -7.617 1 97.5 244 ASN B O 1
ATOM 3760 N N . LEU B 1 245 ? 5.754 -21.828 -6.02 1 98.44 245 LEU B N 1
ATOM 3761 C CA . LEU B 1 245 ? 4.395 -22.328 -5.895 1 98.44 245 LEU B CA 1
ATOM 3762 C C . LEU B 1 245 ? 3.699 -22.359 -7.254 1 98.44 245 LEU B C 1
ATOM 3764 O O . LEU B 1 245 ? 3.039 -23.344 -7.598 1 98.44 245 LEU B O 1
ATOM 3768 N N . THR B 1 246 ? 3.795 -21.297 -8.047 1 98.25 246 THR B N 1
ATOM 3769 C CA . THR B 1 246 ? 3.145 -21.219 -9.352 1 98.25 246 THR B CA 1
ATOM 3770 C C . THR B 1 246 ? 3.711 -22.281 -10.289 1 98.25 246 THR B C 1
ATOM 3772 O O . THR B 1 246 ? 2.963 -22.938 -11.016 1 98.25 246 THR B O 1
ATOM 3775 N N . LEU B 1 247 ? 5.039 -22.469 -10.32 1 98.56 247 LEU B N 1
ATOM 3776 C CA . LEU B 1 247 ? 5.664 -23.469 -11.172 1 98.56 247 LEU B CA 1
ATOM 3777 C C . LEU B 1 247 ? 5.211 -24.875 -10.766 1 98.56 247 LEU B C 1
ATOM 3779 O O . LEU B 1 247 ? 4.969 -25.719 -11.633 1 98.56 247 LEU B O 1
ATOM 3783 N N . GLU B 1 248 ? 5.121 -25.109 -9.484 1 98.5 248 GLU B N 1
ATOM 3784 C CA . GLU B 1 248 ? 4.633 -26.391 -8.992 1 98.5 248 GLU B CA 1
ATOM 3785 C C . GLU B 1 248 ? 3.191 -26.641 -9.43 1 98.5 248 GLU B C 1
ATOM 3787 O O . GLU B 1 248 ? 2.836 -27.75 -9.828 1 98.5 248 GLU B O 1
ATOM 3792 N N . GLY B 1 249 ? 2.395 -25.578 -9.297 1 98.56 249 GLY B N 1
ATOM 3793 C CA . GLY B 1 249 ? 1.021 -25.703 -9.766 1 98.56 249 GLY B CA 1
ATOM 3794 C C . GLY B 1 249 ? 0.921 -26.047 -11.242 1 98.56 249 GLY B C 1
ATOM 3795 O O . GLY B 1 249 ? 0.089 -26.859 -11.641 1 98.56 249 GLY B O 1
ATOM 3796 N N . LEU B 1 250 ? 1.738 -25.422 -12.047 1 98.62 250 LEU B N 1
ATOM 3797 C CA . LEU B 1 250 ? 1.739 -25.688 -13.477 1 98.62 250 LEU B CA 1
ATOM 3798 C C . LEU B 1 250 ? 2.129 -27.125 -13.773 1 98.62 250 LEU B C 1
ATOM 3800 O O . LEU B 1 250 ? 1.565 -27.766 -14.664 1 98.62 250 LEU B O 1
ATOM 3804 N N . LYS B 1 251 ? 3.107 -27.656 -13.07 1 98.44 251 LYS B N 1
ATOM 3805 C CA . LYS B 1 251 ? 3.48 -29.047 -13.227 1 98.44 251 LYS B CA 1
ATOM 3806 C C . LYS B 1 251 ? 2.309 -29.969 -12.891 1 98.44 251 LYS B C 1
ATOM 3808 O O . LYS B 1 251 ? 2.041 -30.938 -13.617 1 98.44 251 LYS B O 1
ATOM 3813 N N . LEU B 1 252 ? 1.632 -29.672 -11.789 1 98.06 252 LEU B N 1
ATOM 3814 C CA . LEU B 1 252 ? 0.48 -30.469 -11.375 1 98.06 252 LEU B CA 1
ATOM 3815 C C . LEU B 1 252 ? -0.593 -30.469 -12.461 1 98.06 252 LEU B C 1
ATOM 3817 O O . LEU B 1 252 ? -1.152 -31.531 -12.781 1 98.06 252 LEU B O 1
ATOM 3821 N N . ILE B 1 253 ? -0.864 -29.281 -12.984 1 97.94 253 ILE B N 1
ATOM 3822 C CA . ILE B 1 253 ? -1.889 -29.141 -14.016 1 97.94 253 ILE B CA 1
ATOM 3823 C C . ILE B 1 253 ? -1.48 -29.906 -15.266 1 97.94 253 ILE B C 1
ATOM 3825 O O . ILE B 1 253 ? -2.295 -30.625 -15.852 1 97.94 253 ILE B O 1
ATOM 3829 N N . TRP B 1 254 ? -0.23 -29.781 -15.688 1 97.94 254 TRP B N 1
ATOM 3830 C CA . TRP B 1 254 ? 0.282 -30.5 -16.844 1 97.94 254 TRP B CA 1
ATOM 3831 C C . TRP B 1 254 ? 0.118 -32 -16.672 1 97.94 254 TRP B C 1
ATOM 3833 O O . TRP B 1 254 ? -0.387 -32.688 -17.562 1 97.94 254 TRP B O 1
ATOM 3843 N N . ASN B 1 255 ? 0.487 -32.5 -15.531 1 97.44 255 ASN B N 1
ATOM 3844 C CA . ASN B 1 255 ? 0.416 -33.938 -15.25 1 97.44 255 ASN B CA 1
ATOM 3845 C C . ASN B 1 255 ? -1.023 -34.438 -15.289 1 97.44 255 ASN B C 1
ATOM 3847 O O . ASN B 1 255 ? -1.285 -35.531 -15.758 1 97.44 255 ASN B O 1
ATOM 3851 N N . ALA B 1 256 ? -1.92 -33.656 -14.844 1 96.62 256 ALA B N 1
ATOM 3852 C CA . ALA B 1 256 ? -3.328 -34.031 -14.797 1 96.62 256 ALA B CA 1
ATOM 3853 C C . ALA B 1 256 ? -3.922 -34.125 -16.203 1 96.62 256 ALA B C 1
ATOM 3855 O O . ALA B 1 256 ? -4.973 -34.75 -16.391 1 96.62 256 ALA B O 1
ATOM 3856 N N . HIS B 1 257 ? -3.314 -33.531 -17.125 1 96.12 257 HIS B N 1
ATOM 3857 C CA . HIS B 1 257 ? -3.871 -33.469 -18.469 1 96.12 257 HIS B CA 1
ATOM 3858 C C . HIS B 1 257 ? -3.082 -34.375 -19.422 1 96.12 257 HIS B C 1
ATOM 3860 O O . HIS B 1 257 ? -3.234 -34.281 -20.641 1 96.12 257 HIS B O 1
ATOM 3866 N N . GLN B 1 258 ? -2.158 -35.188 -18.906 1 92 258 GLN B N 1
ATOM 3867 C CA . GLN B 1 258 ? -1.467 -36.219 -19.688 1 92 258 GLN B CA 1
ATOM 3868 C C . GLN B 1 258 ? -2.236 -37.531 -19.672 1 92 258 GLN B C 1
ATOM 3870 O O . GLN B 1 258 ? -2.977 -37.812 -18.719 1 92 258 GLN B O 1
#

Secondary structure (DSSP, 8-state):
-EEEEEE-SSEEEEEEEETTEEEEEEEEE--TT--HHHHHHHHHHHHHHTT--GGG--EEEEEE--TTTHHHHHHHIIIII----EE--TTS--S-EE--SSGGGS-HHHHHHHHHHHHHHSS-EEEEEESSEEEEEEE-TTSEEEEEEEEE-HHHHHHHHHHH-TT---------S-SSBSSHHHHHHIIIIIHHHHHHHHHHHHHHHHHHHHHS-PPEEEEEETTHHHHGGG-TT--EE-TTHHHHHHHHHHHHT-/-EEEEEE-SSEEEEEEEETTEEEEEEEEE--TT--HHHHHHHHHHHHHHTT--GGG--EEEEEE--TTTHHHHHHHIIIII----EE--TTS--S-EE--SSGGGS-HHHHHHHHHHHHHHSS-EEEEEESSEEEEEEE-TTSEEEEEEEEE-HHHHHHHHHHH-TT---------S-SSBSSHHHHHHHHHHHHHHHHHHHHHHHHHHHHHHHHS-PPEEEEEETTHHHHGGG-TT--EE-TTHHHHHHHHHHHHT-

Foldseek 3Di:
DEWEWEADQFKIKIFDDDDPDGLDIDIDGDDLQDALVNVCVVVCVVQVVSVHDLQVHDAYEYFHPRVSCVVRVQVNCCPRNVYRYHYQALPACLVAAEPDPDSRPDGSLLLLLQSLQLVVVLAKEWEFEQAQWTWIWIAGNNRYTDDFDTGGHLVVVLVVCCVVDPPADREDQAQDPDCPDDDRRNVVNSCRQVVVLVVVLVRLVVVQVVNCVVPVDGHAYEYEYDCCVRRVVSRVSHDYYDHCSSVSSRVSSVVVVD/DEWEWEADQFKIKIFDDDDPDGLDIDMDGDDLQDALVNVCVVVCVVQVVSVHDLQPHDAYEYFHPRVSCVVRVQVNCCPRNVYRYHYQALPACLVAAEPDPDSRPDGSLLLLLQSLQLVVQLAKEWEFEQAQWTWIWIAGNNRYTDGFDTGGHLVVVLVVCCVVDPPADREDQAQDPDCPDDDRRNVVNSCRQVVVLVVVLVRLVVVQVVNCVVPVDGHAYEYEYDCCVRRVVSRVSHDYYDHCSSVSSRVSSRVVVD

Sequence (516 aa):
MLLAFDIGNTNLTVGLWKGDELAAQWRYATRRDATSDELAANLYVSFQTASFAFRDVTGIAISSVVPSLTPQSIKFSRDYFHIEPLVVSHSLNLGLKNRYDDPKAVGADRLVNGLAAWKKANRAVVVADFGTATTVDAVSGDGTYLGGAIAPGIGISTDALFRAAAKLPRVELLAPPCALALNTAESIQAGLVFGYAGLTKELISRCASEIEAEFGEKPAVYATGGLAELIAPLVPQIERVEANLTLEGLKLIWNAHQMLLAFDIGNTNLTVGLWKGDELAAQWRYATRRDATSDELAANLYVSFQTASFAFRDVTGIAISSVVPSLTPQSIKFSRDYFHIEPLVVSHSLNLGLKNRYDDPKAVGADRLVNGLAAWKKANRAVVVADFGTATTVDAVSGDGTYLGGAIAPGIGISTDALFRAAAKLPRVELLAPPCALALNTAESIQAGLVFGYAGLTKELISRCASEIEAEFGEKPAVYATGGLAELIAPLVPQIERVEANLTLEGLKLIWNAHQ

InterPro domains:
  IPR004619 Type III pantothenate kinase [MF_01274] (1-258)
  IPR004619 Type III pantothenate kinase [PF03309] (2-205)
  IPR004619 Type III pantothenate kinase [PTHR34265] (1-255)
  IPR004619 Type III pantothenate kinase [TIGR00671] (2-253)
  IPR043129 ATPase, nucleotide binding domain [SSF53067] (1-119)
  IPR043129 ATPase, nucleotide binding domain [SSF53067] (124-255)

Organism: NCBI:txid1960156

Radius of gyration: 26.25 Å; Cα contacts (8 Å, |Δi|>4): 1170; chains: 2; bounding box: 43×79×64 Å

pLDDT: mean 96.97, std 2.43, range [82.06, 98.94]

Solvent-accessible surface area (backbone atoms only — not comparable to full-atom values): 26188 Å² total; per-residue (Å²): 59,39,37,31,36,43,35,42,67,59,38,30,36,38,36,36,27,56,84,92,39,76,76,45,73,48,78,42,74,44,55,67,81,51,47,33,65,55,54,48,54,58,48,49,56,55,32,52,77,70,73,48,58,73,84,56,47,74,43,42,30,37,32,47,56,35,78,64,37,46,62,26,50,48,50,28,32,38,72,73,58,69,37,85,57,50,63,58,48,72,83,49,87,74,79,57,46,74,65,34,77,51,58,78,73,55,51,35,58,61,53,30,32,42,50,32,50,29,68,73,64,73,34,24,26,34,40,36,34,32,44,76,43,27,33,39,36,35,25,42,62,88,35,33,35,48,31,18,24,35,21,55,6,68,66,47,20,50,54,31,38,37,72,59,34,86,80,50,75,86,67,74,94,48,79,44,97,47,44,52,18,42,45,69,61,39,8,36,16,16,18,50,44,50,13,46,22,18,15,49,46,36,47,52,50,48,37,41,50,52,40,27,72,75,68,72,43,81,46,48,28,38,28,20,42,86,48,25,79,76,35,44,82,69,22,80,75,49,72,42,78,40,79,55,35,50,56,52,15,40,51,53,48,50,59,71,72,103,59,38,39,32,37,43,33,41,66,61,38,30,36,38,37,36,26,55,82,92,40,76,73,44,71,50,76,42,76,45,53,66,82,49,47,33,66,55,54,47,53,58,50,48,53,55,32,52,77,69,73,49,55,71,83,56,47,74,43,41,30,36,32,46,56,35,80,65,37,46,62,27,50,48,50,30,32,39,73,73,58,69,39,85,55,49,62,59,48,71,82,49,87,74,81,56,46,73,64,35,76,52,58,76,71,57,52,34,58,62,54,30,32,42,52,31,50,30,68,73,62,74,32,23,27,34,40,38,35,32,44,74,43,27,33,40,37,33,24,44,61,89,34,34,35,49,30,18,24,34,22,56,7,68,65,47,20,52,53,34,38,36,73,58,35,86,82,49,74,85,65,74,93,48,80,45,96,48,43,51,18,42,45,67,61,38,9,36,16,18,19,50,43,51,13,46,21,18,15,50,46,37,47,51,51,48,36,40,51,51,40,27,72,75,68,72,42,80,46,48,28,38,28,20,43,85,48,25,80,75,34,43,84,69,21,80,73,50,72,41,79,40,78,54,36,51,56,52,14,41,51,52,47,50,58,71,73,105

Nearest PDB structures (foldseek):
  2h3g-assembly1_X-2  TM=9.506E-01  e=8.590E-30  Bacillus anthracis str. Ames
  9b78-assembly1_A  TM=9.385E-01  e=1.172E-29  Mycobacterium tuberculosis
  3djc-assembly2_C  TM=9.601E-01  e=3.167E-29  Legionella pneumophila subsp. pneumophila str. Philadelphia 1
  3djc-assembly2_D  TM=9.511E-01  e=1.160E-26  Legionella pneumophila subsp. pneumophila str. Philadelphia 1
  2f9t-assembly1_B  TM=8.290E-01  e=4.414E-17  Pseudomonas aeruginosa PAO1